Protein AF-A0A924DFP4-F1 (afdb_monomer_lite)

Radius of gyration: 32.83 Å; chains: 1; bounding box: 81×66×100 Å

pLDDT: mean 89.26, std 13.1, range [22.44, 98.69]

Sequence (754 aa):
MNILIGHTNQISQLLAQEALPGREGLHDDILAFGNGYTQVAHTPGMTWAQLLSNLPGGWTPDVYLHWSPEYNAVPAGLEKAECLTVGVFGDWNLGGTALRCVGDVFDVLVADKPGSEVLKRAGFSRVISSLLWGYNPELHRQIPGFDAPSKKDIDLLMIGNFNHEIQQDRAKWLSRVAKLSPQYRVVLTTGIHGEEYTRMTNRAKIVFNRSIRGELNMRAYEATACGALHFMERGNAEFSEVFRDGVSGVLYGDDNFEALIAHYLAPANVSEREQIAHNGTEAVLSHTFAHHLGTLLNDLDTEVQSQKSGGEHRSKERNAPSDTRLLTQWLLSPDKAVLPQLDAALETALQNAETAHARGELISLHAVGLCLQAAHCPPSEEKERLTKEAFSRFAEAFETNPTSLVARYNYGYTLLMQGFTETGVSVLRETLARIDNDSEAHFTGLTLPRVQDGSYVQGEKIHLAHAPGSEGWTEEMQHWLRSRVLLTLSETAYAQNDFLTSWNMILESSLQNPVQIPILYSKARAAHAMGRVEDALRGYRQTTQESPFHWKAWEEWMRFLIDLNRAEEAVPLLEDLEVQIRACTYYAPHRPAILQLLREARQHAQNKHTLPDVKRFLAFPNWNENGDWREIARAFTRKYKPTDNVLLMLRAAPHTTPLAGVLITNLQYDLLHECHFPAESVPAITILSEELSPEEEWKLFHFATEVIESSELNPLRRAQAEAANLAVTVLGSGLQKPAENLTIEPLYSRKSAA

Foldseek 3Di:
DEEEEEDAADDPCQVVVHAFPPCNVPPYDYAYDDPPGDRFDDFALAAPVVSVVRDPPPDAHQEYEYEQLLAGADHAPLLQHLHQYEYEHEPLLLSLLSCLLCVLSHLAYEYAPLVQVLVVLQPDPHYDHFQQAADDLVFQAADPPLLDPVQQQAAEDEEEDPPCLQVLVVLLVLLVQLLCVVPGRFAYYYDQDTNRVNVNLSSYQEYEDEDSRLHPHHCLRSSLNNLHAYEYAPSRPCCVVQHDDLQQHHHDDPVCVVVVSCQCSDPVNVVSSSRNSPSVSVSRPCGHSSNRVVVVVVVCVVVSVCCVVCPPVSSPRRDNRQLLSSLLSSLSHPPCSSVVSSVVSLVVSCVVDPALLSNLQSLLSVLLSLVVVLVPDDPDPSSVVSLVSSLVSLVVSCVSCVQELQSLLQNLLSCVVVVVLVVSLVSLVVSLVCLVPPPSHALDHDHPPPDSGNLSSQLSVLSSNHNHPDPSSSVSSSLSSNLVSLLSSLVSCVVVLVLVSSLVSLVVNCVVPVLGLSSLQSNLLSCLLLLLLVRNLVSLVSNCSSRVPPLVSLLVNLVSCVLLLNLVVSQVVLVSVLSSCVSYVVNVVSNVSSVVSNVSSVVSPVVRDDDPPAAEEEEEFDQVDPPQVLLVQLLVLVVDKQPHRYEYEYEDEQPRHPDQVVVVVVNLCCVCPVVVADPVIRHHYDYDHDHDDSSCPLSSLLPHQAYEPSDDDDPSVVSSVVSSVHHYHYRPPDPDDDDPDDDDDDDDDDDDDD

Secondary structure (DSSP, 8-state):
-EEEEES----HHHHHTPPPTT-TTS--EEEEEETTEESS---TT-BHHHHHHTSPTT---SEEEEE-TTTSPPPBTGGG-SSEEEEEES-TTT-HHHHHHHGGGSSEEEE-HHHHHHHHHTT-S-EEE-----B-TTTS-PPTT--SGGG--EEEEEES---TTT-HHHHHHHHHHHTTTTTS-EEEE-S--HHHHHHHHHTEEEEE---SSSS--HHHHHHHHTTPEEEEETT-SSHHHH--BTTTBEEE-TTTHHHHHHHHHSGGGHHHHHHHHHHHHHHHTT-BHHHHHHHHHHHHHHHHHHHHTTSTTGGGSPPPPPHHHHHHHHHH-S-GGGHHHHHHHHHHHHHH--SHHHHHHHHHHHHHHHHHHHHHS-SSHHHHHHHHHHHHHHHHHHHH-TTBHHHHHHHHHHHHHTT-HHHHHHHHHHHHHHHTT-TT-B--SPPSP-S-SHHHHHHHHHHHHS-TTSHHHHHHHHHHHHHHHHHHHHHHHHHTT-HHHHHHHHHHHHTT-TT-HHHHHHHHHHHHHTT-HHHHHHHHHHHHHH-TT-HHHHHHHHHHHHHTT-HHHHHHHHHHHHHHHHHBGGGGGGHHHHHHHHHHHHHHHHT-----S-EEEEE---TTSTTHHHHHHHHHHHH--TTSSEEEEEE--TTTS--HHHHHHHHHHIIIIIS---GGG---EEEE-----GGGTHHHHHH-SEEEESS---HHHHHHHHHTTPEEEEBTB-------------S-------

Structure (mmCIF, N/CA/C/O backbone):
data_AF-A0A924DFP4-F1
#
_entry.id   AF-A0A924DFP4-F1
#
loop_
_atom_site.group_PDB
_atom_site.id
_atom_site.type_symbol
_atom_site.label_atom_id
_atom_site.label_alt_id
_atom_site.label_comp_id
_atom_site.label_asym_id
_atom_site.label_entity_id
_atom_site.label_seq_id
_atom_site.pdbx_PDB_ins_code
_atom_site.Cartn_x
_atom_site.Cartn_y
_atom_site.Cartn_z
_atom_site.occupancy
_atom_site.B_iso_or_equiv
_atom_site.auth_seq_id
_atom_site.auth_comp_id
_atom_site.auth_asym_id
_atom_site.auth_atom_id
_atom_site.pdbx_PDB_model_num
ATOM 1 N N . MET A 1 1 ? 25.555 -3.616 -31.594 1.00 91.12 1 MET A N 1
ATOM 2 C CA . MET A 1 1 ? 24.556 -2.521 -31.623 1.00 91.12 1 MET A CA 1
ATOM 3 C C . MET A 1 1 ? 25.007 -1.422 -30.688 1.00 91.12 1 MET A C 1
ATOM 5 O O . MET A 1 1 ? 25.666 -1.731 -29.706 1.00 91.12 1 MET A O 1
ATOM 9 N N . ASN A 1 2 ? 24.629 -0.176 -30.953 1.00 95.75 2 ASN A N 1
ATOM 10 C CA . ASN A 1 2 ? 24.801 0.911 -29.990 1.00 95.75 2 ASN A CA 1
ATOM 11 C C . ASN A 1 2 ? 23.589 0.938 -29.051 1.00 95.75 2 ASN A C 1
ATOM 13 O O . ASN A 1 2 ? 22.463 1.133 -29.509 1.00 95.75 2 ASN A O 1
ATOM 17 N N . ILE A 1 3 ? 23.783 0.722 -27.754 1.00 97.44 3 ILE A N 1
ATOM 18 C CA . ILE A 1 3 ? 22.686 0.567 -26.791 1.00 97.44 3 ILE A CA 1
ATOM 19 C C . ILE A 1 3 ? 22.836 1.619 -25.696 1.00 97.44 3 ILE A C 1
ATOM 21 O O . ILE A 1 3 ? 23.861 1.685 -25.024 1.00 97.44 3 ILE A O 1
ATOM 25 N N . LEU A 1 4 ? 21.802 2.436 -25.501 1.00 98.06 4 LEU A N 1
ATOM 26 C CA . LEU A 1 4 ? 21.723 3.393 -24.402 1.00 98.06 4 LEU A CA 1
ATOM 27 C C . LEU A 1 4 ? 20.763 2.864 -23.333 1.00 98.06 4 LEU A C 1
ATOM 29 O O . LEU A 1 4 ? 19.619 2.537 -23.643 1.00 98.06 4 LEU A O 1
ATOM 33 N N . ILE A 1 5 ? 21.198 2.800 -22.075 1.00 97.69 5 ILE A N 1
ATOM 34 C CA . ILE A 1 5 ? 20.399 2.257 -20.967 1.00 97.69 5 ILE A CA 1
ATOM 35 C C . ILE A 1 5 ? 20.294 3.281 -19.835 1.00 97.69 5 ILE A C 1
ATOM 37 O O . ILE A 1 5 ? 21.296 3.726 -19.282 1.00 97.69 5 ILE A O 1
ATOM 41 N N . GLY A 1 6 ? 19.071 3.638 -19.455 1.00 96.50 6 GLY A N 1
ATOM 42 C CA . GLY A 1 6 ? 18.796 4.495 -18.305 1.00 96.50 6 GLY A CA 1
ATOM 43 C C . GLY A 1 6 ? 18.280 3.704 -17.106 1.00 96.50 6 GLY A C 1
ATOM 44 O O . GLY A 1 6 ? 17.376 2.885 -17.251 1.00 96.50 6 GLY A O 1
ATOM 45 N N . HIS A 1 7 ? 18.802 4.008 -15.916 1.00 93.44 7 HIS A N 1
ATOM 46 C CA . HIS A 1 7 ? 18.226 3.643 -14.613 1.00 93.44 7 HIS A CA 1
ATOM 47 C C . HIS A 1 7 ? 18.084 2.141 -14.314 1.00 93.44 7 HIS A C 1
ATOM 49 O O . HIS A 1 7 ? 17.320 1.757 -13.430 1.00 93.44 7 HIS A O 1
ATOM 55 N N . THR A 1 8 ? 18.814 1.271 -15.011 1.00 92.31 8 THR A N 1
ATOM 56 C CA . THR A 1 8 ? 18.857 -0.158 -14.658 1.00 92.31 8 THR A CA 1
ATOM 57 C C . THR A 1 8 ? 19.539 -0.382 -13.296 1.00 92.31 8 THR A C 1
ATOM 59 O O . THR A 1 8 ? 20.181 0.518 -12.741 1.00 92.31 8 THR A O 1
ATOM 62 N N . ASN A 1 9 ? 19.400 -1.587 -12.738 1.00 86.00 9 ASN A N 1
ATOM 63 C CA . ASN A 1 9 ? 20.193 -2.033 -11.592 1.00 86.00 9 ASN A CA 1
ATOM 64 C C . ASN A 1 9 ? 21.694 -1.992 -11.916 1.00 86.00 9 ASN A C 1
ATOM 66 O O . ASN A 1 9 ? 22.090 -2.108 -13.073 1.00 86.00 9 ASN A O 1
ATOM 70 N N . GLN A 1 10 ? 22.545 -1.885 -10.891 1.00 84.25 10 GLN A N 1
ATOM 71 C CA . GLN A 1 10 ? 23.995 -1.944 -11.089 1.00 84.25 10 GLN A CA 1
ATOM 72 C C . GLN A 1 10 ? 24.435 -3.344 -11.537 1.00 84.25 10 GLN A C 1
ATOM 74 O O . GLN A 1 10 ? 24.537 -4.281 -10.746 1.00 84.25 10 GLN A O 1
ATOM 79 N N . ILE A 1 11 ? 24.693 -3.455 -12.835 1.00 92.38 11 ILE A N 1
ATOM 80 C CA . ILE A 1 11 ? 25.274 -4.596 -13.534 1.00 92.38 11 ILE A CA 1
ATOM 81 C C . ILE A 1 11 ? 26.783 -4.367 -13.666 1.00 92.38 11 ILE A C 1
ATOM 83 O O . ILE A 1 11 ? 27.206 -3.415 -14.330 1.00 92.38 11 ILE A O 1
ATOM 87 N N . SER A 1 12 ? 27.585 -5.248 -13.061 1.00 89.06 12 SER A N 1
ATOM 88 C CA . SER A 1 12 ? 29.051 -5.132 -13.017 1.00 89.06 12 SER A CA 1
ATOM 89 C C . SER A 1 12 ? 29.684 -5.116 -14.414 1.00 89.06 12 SER A C 1
ATOM 91 O O . SER A 1 12 ? 30.578 -4.314 -14.664 1.00 89.06 12 SER A O 1
ATOM 93 N N . GLN A 1 13 ? 29.156 -5.895 -15.361 1.00 92.62 13 GLN A N 1
ATOM 94 C CA . GLN A 1 13 ? 29.618 -5.928 -16.754 1.00 92.62 13 GLN A CA 1
ATOM 95 C C . GLN A 1 13 ? 29.469 -4.565 -17.436 1.00 92.62 13 GLN A C 1
ATOM 97 O O . GLN A 1 13 ? 30.378 -4.123 -18.129 1.00 92.62 13 GLN A O 1
ATOM 102 N N . LEU A 1 14 ? 28.365 -3.849 -17.188 1.00 93.12 14 LEU A N 1
ATOM 103 C CA . LEU A 1 14 ? 28.183 -2.506 -17.743 1.00 93.12 14 LEU A CA 1
ATOM 104 C C . LEU A 1 14 ? 29.177 -1.513 -17.132 1.00 93.12 14 LEU A C 1
ATOM 106 O O . LEU A 1 14 ? 29.713 -0.679 -17.852 1.00 93.12 14 LEU A O 1
ATOM 110 N N . LEU A 1 15 ? 29.457 -1.611 -15.827 1.00 89.75 15 LEU A N 1
ATOM 111 C CA . LEU A 1 15 ? 30.447 -0.759 -15.152 1.00 89.75 15 LEU A CA 1
ATOM 112 C C . LEU A 1 15 ? 31.870 -1.007 -15.672 1.00 89.75 15 LEU A C 1
ATOM 114 O O . LEU A 1 15 ? 32.622 -0.053 -15.865 1.00 89.75 15 LEU A O 1
ATOM 118 N N . ALA A 1 16 ? 32.215 -2.272 -15.913 1.00 89.88 16 ALA A N 1
ATOM 119 C CA . ALA A 1 16 ? 33.516 -2.700 -16.417 1.00 89.88 16 ALA A CA 1
ATOM 120 C C . ALA A 1 16 ? 33.660 -2.588 -17.949 1.00 89.88 16 ALA A C 1
ATOM 122 O O . ALA A 1 16 ? 34.753 -2.812 -18.462 1.00 89.88 16 ALA A O 1
ATOM 123 N N . GLN A 1 17 ? 32.588 -2.222 -18.667 1.00 90.12 17 GLN A N 1
ATOM 124 C CA . GLN A 1 17 ? 32.512 -2.245 -20.137 1.00 90.12 17 GLN A CA 1
ATOM 125 C C . GLN A 1 17 ? 32.866 -3.620 -20.733 1.00 90.12 17 GLN A C 1
ATOM 127 O O . GLN A 1 17 ? 33.560 -3.733 -21.743 1.00 90.12 17 GLN A O 1
ATOM 132 N N . GLU A 1 18 ? 32.386 -4.680 -20.088 1.00 91.94 18 GLU A N 1
ATOM 133 C CA . GLU A 1 18 ? 32.531 -6.062 -20.534 1.00 91.94 18 GLU A CA 1
ATOM 134 C C . GLU A 1 18 ? 31.300 -6.519 -21.323 1.00 91.94 18 GLU A C 1
ATOM 136 O O . GLU A 1 18 ? 30.192 -6.001 -21.152 1.00 91.94 18 GLU A O 1
ATOM 141 N N . ALA A 1 19 ? 31.483 -7.528 -22.178 1.00 92.88 19 ALA A N 1
ATOM 142 C CA . ALA A 1 19 ? 30.374 -8.121 -22.911 1.00 92.88 19 ALA A CA 1
ATOM 143 C C . ALA A 1 19 ? 29.358 -8.771 -21.956 1.00 92.88 19 ALA A C 1
ATOM 145 O O . ALA A 1 19 ? 29.720 -9.396 -20.955 1.00 92.88 19 ALA A O 1
ATOM 146 N N . LEU A 1 20 ? 28.072 -8.647 -22.289 1.00 95.25 20 LEU A N 1
ATOM 147 C CA . LEU A 1 20 ? 27.010 -9.313 -21.541 1.00 95.25 20 LEU A CA 1
ATOM 148 C C . LEU A 1 20 ? 27.028 -10.829 -21.811 1.00 95.25 20 LEU A C 1
ATOM 150 O O . LEU A 1 20 ? 27.281 -11.236 -22.950 1.00 95.25 20 LEU A O 1
ATOM 154 N N . PRO A 1 21 ? 26.712 -11.669 -20.806 1.00 93.50 21 PRO A N 1
ATOM 155 C CA . PRO A 1 21 ? 26.627 -13.113 -20.992 1.00 93.50 21 PRO A CA 1
ATOM 156 C C . PRO A 1 21 ? 25.666 -13.507 -22.119 1.00 93.50 21 PRO A C 1
ATOM 158 O O . PRO A 1 21 ? 24.516 -13.066 -22.135 1.00 93.50 21 PRO A O 1
ATOM 161 N N . GLY A 1 22 ? 26.123 -14.360 -23.037 1.00 92.06 22 GLY A N 1
ATOM 162 C CA . GLY A 1 22 ? 25.362 -14.779 -24.220 1.00 92.06 22 GLY A CA 1
ATOM 163 C C . GLY A 1 22 ? 25.446 -13.811 -25.406 1.00 92.06 22 GLY A C 1
ATOM 164 O O . GLY A 1 22 ? 24.817 -14.060 -26.435 1.00 92.06 22 GLY A O 1
ATOM 165 N N . ARG A 1 23 ? 26.216 -12.722 -25.278 1.00 93.94 23 ARG A N 1
ATOM 166 C CA . ARG A 1 23 ? 26.451 -11.709 -26.319 1.00 93.94 23 ARG A CA 1
ATOM 167 C C . ARG A 1 23 ? 27.942 -11.442 -26.563 1.00 93.94 23 ARG A C 1
ATOM 169 O O . ARG A 1 23 ? 28.299 -10.461 -27.200 1.00 93.94 23 ARG A O 1
ATOM 176 N N . GLU A 1 24 ? 28.833 -12.334 -26.128 1.00 92.88 24 GLU A N 1
ATOM 177 C CA . GLU A 1 24 ? 30.295 -12.181 -26.220 1.00 92.88 24 GLU A CA 1
ATOM 178 C C . GLU A 1 24 ? 30.815 -12.119 -27.666 1.00 92.88 24 GLU A C 1
ATOM 180 O O . GLU A 1 24 ? 31.853 -11.517 -27.936 1.00 92.88 24 GLU A O 1
ATOM 185 N N . GLY A 1 25 ? 30.101 -12.747 -28.606 1.00 88.56 25 GLY A N 1
ATOM 186 C CA . GLY A 1 25 ? 30.406 -12.696 -30.039 1.00 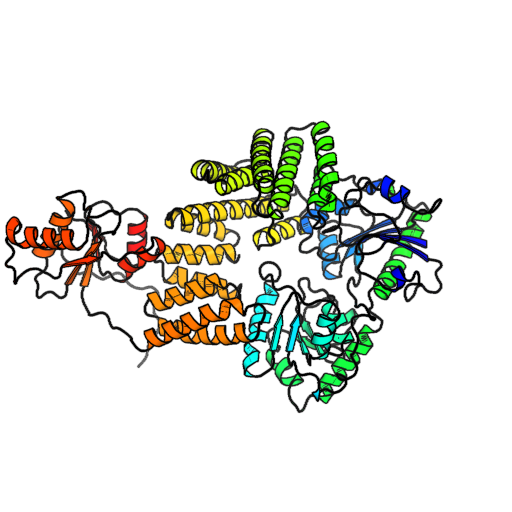88.56 25 GLY A CA 1
ATOM 187 C C . GLY A 1 25 ? 29.807 -11.490 -30.768 1.00 88.56 25 GLY A C 1
ATOM 188 O O . GLY A 1 25 ? 30.000 -11.359 -31.977 1.00 88.56 25 GLY A O 1
ATOM 189 N N . LEU A 1 26 ? 29.056 -10.639 -30.065 1.00 87.75 26 LEU A N 1
ATOM 190 C CA . LEU A 1 26 ? 28.389 -9.471 -30.626 1.00 87.75 26 LEU A CA 1
ATOM 191 C C . LEU A 1 26 ? 29.191 -8.214 -30.280 1.00 87.75 26 LEU A C 1
ATOM 193 O O . LEU A 1 26 ? 29.660 -8.030 -29.161 1.00 87.75 26 LEU A O 1
ATOM 197 N N . HIS A 1 27 ? 29.364 -7.330 -31.261 1.00 86.25 27 HIS A N 1
ATOM 198 C CA . HIS A 1 27 ? 30.020 -6.036 -31.068 1.00 86.25 27 HIS A CA 1
ATOM 199 C C . HIS A 1 27 ? 28.999 -5.010 -30.563 1.00 86.25 27 HIS A C 1
ATOM 201 O O . HIS A 1 27 ? 28.579 -4.108 -31.297 1.00 86.25 27 HIS A O 1
ATOM 207 N N . ASP A 1 28 ? 28.522 -5.214 -29.338 1.00 93.44 28 ASP A N 1
ATOM 208 C CA . ASP A 1 28 ? 27.659 -4.254 -28.659 1.00 93.44 28 ASP A CA 1
ATOM 209 C C . ASP A 1 28 ? 28.486 -3.175 -27.967 1.00 93.44 28 ASP A C 1
ATOM 211 O O . ASP A 1 28 ? 29.456 -3.467 -27.273 1.00 93.44 28 ASP A O 1
ATOM 215 N N . ASP A 1 29 ? 28.084 -1.926 -28.175 1.00 95.00 29 ASP A N 1
ATOM 216 C CA . ASP A 1 29 ? 28.637 -0.752 -27.514 1.00 95.00 29 ASP A CA 1
ATOM 217 C C . ASP A 1 29 ? 27.546 -0.169 -26.615 1.00 95.00 29 ASP A C 1
ATOM 219 O O . ASP A 1 29 ? 26.526 0.330 -27.103 1.00 95.00 29 ASP A O 1
ATOM 223 N N . ILE A 1 30 ? 27.711 -0.328 -25.300 1.00 96.56 30 ILE A N 1
ATOM 224 C CA . ILE A 1 30 ? 26.666 -0.050 -24.312 1.00 96.56 30 ILE A CA 1
ATOM 225 C C . ILE A 1 30 ? 27.076 1.134 -23.445 1.00 96.56 30 ILE A C 1
ATOM 227 O O . ILE A 1 30 ? 28.093 1.090 -22.754 1.00 96.56 30 ILE A O 1
ATOM 231 N N . LEU A 1 31 ? 26.230 2.161 -23.431 1.00 97.00 31 LEU A N 1
ATOM 232 C CA . LEU A 1 31 ? 26.339 3.301 -22.531 1.00 97.00 31 LEU A CA 1
ATOM 233 C C . LEU A 1 31 ? 25.174 3.299 -21.544 1.00 97.00 31 LEU A C 1
ATOM 235 O O . LEU A 1 31 ? 24.016 3.144 -21.931 1.00 97.00 31 LEU A O 1
ATOM 239 N N . ALA A 1 32 ? 25.474 3.508 -20.265 1.00 96.75 32 ALA A N 1
ATOM 240 C CA . ALA A 1 32 ? 24.499 3.529 -19.186 1.00 96.75 32 ALA A CA 1
ATOM 241 C C . ALA A 1 32 ? 24.545 4.827 -18.362 1.00 96.75 32 ALA A C 1
ATOM 243 O O . ALA A 1 32 ? 25.596 5.451 -18.188 1.00 96.75 32 ALA A O 1
ATOM 244 N N . PHE A 1 33 ? 23.400 5.223 -17.808 1.00 95.44 33 PHE A N 1
ATOM 245 C CA . PHE A 1 33 ? 23.277 6.355 -16.883 1.00 95.44 33 PHE A CA 1
ATOM 246 C C . PHE A 1 33 ? 22.208 6.117 -15.811 1.00 95.44 33 PHE A C 1
ATOM 248 O O . PHE A 1 33 ? 21.374 5.219 -15.925 1.00 95.44 33 PHE A O 1
ATOM 255 N N . GLY A 1 34 ? 22.213 6.954 -14.768 1.00 91.94 34 GLY A N 1
ATOM 256 C CA . GLY A 1 34 ? 21.324 6.802 -13.609 1.00 91.94 34 GLY A CA 1
ATOM 257 C C . GLY A 1 34 ? 21.806 5.705 -12.651 1.00 91.94 34 GLY A C 1
ATOM 258 O O . GLY A 1 34 ? 22.736 4.973 -12.963 1.00 91.94 34 GLY A O 1
ATOM 259 N N . ASN A 1 35 ? 21.231 5.613 -11.448 1.00 86.19 35 ASN A N 1
ATOM 260 C CA . ASN A 1 35 ? 21.536 4.567 -10.450 1.00 86.19 35 ASN A CA 1
ATOM 261 C C . ASN A 1 35 ? 23.039 4.302 -10.181 1.00 86.19 35 ASN A C 1
ATOM 263 O O . ASN A 1 35 ? 23.457 3.180 -9.897 1.00 86.19 35 ASN A O 1
ATOM 267 N N . GLY A 1 36 ? 23.866 5.351 -10.244 1.00 85.56 36 GLY A N 1
ATOM 268 C CA . GLY A 1 36 ? 25.313 5.287 -10.002 1.00 85.56 36 GLY A CA 1
ATOM 269 C C . GLY A 1 36 ? 26.186 5.103 -11.249 1.00 85.56 36 GLY A C 1
ATOM 270 O O . GLY A 1 36 ? 27.406 5.167 -11.129 1.00 85.56 36 GLY A O 1
ATOM 271 N N . TYR A 1 37 ? 25.601 4.944 -12.439 1.00 92.56 37 TYR A N 1
ATOM 272 C CA . TYR A 1 37 ? 26.342 4.997 -13.700 1.00 92.56 37 TYR A CA 1
ATOM 273 C C . TYR A 1 37 ? 26.760 6.430 -14.050 1.00 92.56 37 TYR A C 1
ATOM 275 O O . TYR A 1 37 ? 25.972 7.369 -13.929 1.00 92.56 37 TYR A O 1
ATOM 283 N N . THR A 1 38 ? 27.997 6.586 -14.527 1.00 91.38 38 THR A N 1
ATOM 284 C CA . THR A 1 38 ? 28.616 7.886 -14.853 1.00 91.38 38 THR A CA 1
ATOM 285 C C . THR A 1 38 ? 29.074 7.999 -16.310 1.00 91.38 38 THR A C 1
ATOM 287 O O . THR A 1 38 ? 29.723 8.979 -16.669 1.00 91.38 38 THR A O 1
ATOM 290 N N . GLN A 1 39 ? 28.751 7.014 -17.155 1.00 94.56 39 GLN A N 1
ATOM 291 C CA . GLN A 1 39 ? 29.211 6.964 -18.550 1.00 94.56 39 GLN A CA 1
ATOM 292 C C . GLN A 1 39 ? 28.566 8.059 -19.407 1.00 94.56 39 GLN A C 1
ATOM 294 O O . GLN A 1 39 ? 29.210 8.585 -20.311 1.00 94.56 39 GLN A O 1
ATOM 299 N N . VAL A 1 40 ? 27.319 8.431 -19.097 1.00 95.62 40 VAL A N 1
ATOM 300 C CA . VAL A 1 40 ? 26.607 9.559 -19.713 1.00 95.62 40 VAL A CA 1
ATOM 301 C C . VAL A 1 40 ? 26.092 10.478 -18.609 1.00 95.62 40 VAL A C 1
ATOM 303 O O . VAL A 1 40 ? 25.472 10.027 -17.645 1.00 95.62 40 VAL A O 1
ATOM 306 N N . ALA A 1 41 ? 26.356 11.780 -18.736 1.00 94.00 41 ALA A N 1
ATOM 307 C CA . ALA A 1 41 ? 25.872 12.768 -17.781 1.00 94.00 41 ALA A CA 1
ATOM 308 C C . ALA A 1 41 ? 24.338 12.828 -17.807 1.00 94.00 41 ALA A C 1
ATOM 310 O O . ALA A 1 41 ? 23.737 12.971 -18.876 1.00 94.00 41 ALA A O 1
ATOM 311 N N . HIS A 1 42 ? 23.713 12.744 -16.627 1.00 93.00 42 HIS A N 1
ATOM 312 C CA . HIS A 1 42 ? 22.262 12.741 -16.514 1.00 93.00 42 HIS A CA 1
ATOM 313 C C . HIS A 1 42 ? 21.711 13.605 -15.375 1.00 93.00 42 HIS A C 1
ATOM 315 O O . HIS A 1 42 ? 22.271 13.674 -14.285 1.00 93.00 42 HIS A O 1
ATOM 321 N N . THR A 1 43 ? 20.571 14.241 -15.637 1.00 92.38 43 THR A N 1
ATOM 322 C CA . THR A 1 43 ? 19.738 14.966 -14.679 1.00 92.38 43 THR A CA 1
ATOM 323 C C . THR A 1 43 ? 18.274 14.648 -14.998 1.00 92.38 43 THR A C 1
ATOM 325 O O . THR A 1 43 ? 17.877 14.808 -16.156 1.00 92.38 43 THR A O 1
ATOM 328 N N . PRO A 1 44 ? 17.473 14.184 -14.021 1.00 93.31 44 PRO A N 1
ATOM 329 C CA . PRO A 1 44 ? 16.054 13.914 -14.235 1.00 93.31 44 PRO A CA 1
ATOM 330 C C . PRO A 1 44 ? 15.316 15.118 -14.831 1.00 93.31 44 PRO A C 1
ATOM 332 O O . PRO A 1 44 ? 15.610 16.263 -14.495 1.00 93.31 44 PRO A O 1
ATOM 335 N N . GLY A 1 45 ? 14.351 14.859 -15.715 1.00 91.88 45 GLY A N 1
ATOM 336 C CA . GLY A 1 45 ? 13.574 15.915 -16.374 1.00 91.88 45 GLY A CA 1
ATOM 337 C C . GLY A 1 45 ? 14.294 16.615 -17.533 1.00 91.88 45 GLY A C 1
ATOM 338 O O . GLY A 1 45 ? 13.826 17.638 -18.025 1.00 91.88 45 GLY A O 1
ATOM 339 N N . MET A 1 46 ? 15.436 16.099 -17.998 1.00 93.69 46 MET A N 1
ATOM 340 C CA . MET A 1 46 ? 16.041 16.602 -19.233 1.00 93.69 46 MET A CA 1
ATOM 341 C C . MET A 1 46 ? 15.220 16.224 -20.477 1.00 93.69 46 MET A C 1
ATOM 343 O O . MET A 1 46 ? 14.425 15.284 -20.479 1.00 93.69 46 MET A O 1
ATOM 347 N N . THR A 1 47 ? 15.477 16.913 -21.584 1.00 95.50 47 THR A N 1
ATOM 348 C CA . THR A 1 47 ? 14.941 16.548 -22.902 1.00 95.50 47 THR A CA 1
ATOM 349 C C . THR A 1 47 ? 15.750 15.423 -23.552 1.00 95.50 47 THR A C 1
ATOM 351 O O . THR A 1 47 ? 16.948 15.272 -23.307 1.00 95.50 47 THR A O 1
ATOM 354 N N . TRP A 1 48 ? 15.126 14.678 -24.464 1.00 96.00 48 TRP A N 1
ATOM 355 C CA . TRP A 1 48 ? 15.800 13.684 -25.302 1.00 96.00 48 TRP A CA 1
ATOM 356 C C . TRP A 1 48 ? 16.974 14.289 -26.091 1.00 96.00 48 TRP A C 1
ATOM 358 O O . TRP A 1 48 ? 18.046 13.698 -26.170 1.00 96.00 48 TRP A O 1
ATOM 368 N N . ALA A 1 49 ? 16.818 15.514 -26.605 1.00 95.75 49 ALA A N 1
ATOM 369 C CA . ALA A 1 49 ? 17.883 16.217 -27.322 1.00 95.75 49 ALA A CA 1
ATOM 370 C C . ALA A 1 49 ? 19.092 16.537 -26.424 1.00 95.75 49 ALA A C 1
ATOM 372 O O . ALA A 1 49 ? 20.236 16.379 -26.850 1.00 95.75 49 ALA A O 1
ATOM 373 N N . GLN A 1 50 ? 18.850 16.954 -25.176 1.00 95.94 50 GLN A N 1
ATOM 374 C CA . GLN A 1 50 ? 19.919 17.164 -24.196 1.00 95.94 50 GLN A CA 1
ATOM 375 C C . GLN A 1 50 ? 20.627 15.850 -23.856 1.00 95.94 50 GLN A C 1
ATOM 377 O O . GLN A 1 50 ? 21.857 15.826 -23.828 1.00 95.94 50 GLN A O 1
ATOM 382 N N . LEU A 1 51 ? 19.880 14.754 -23.678 1.00 96.19 51 LEU A N 1
ATOM 383 C CA . LEU A 1 51 ? 20.472 13.438 -23.438 1.00 96.19 51 LEU A CA 1
ATOM 384 C C . LEU A 1 51 ? 21.395 13.024 -24.589 1.00 96.19 51 LEU A C 1
ATOM 386 O O . LEU A 1 51 ? 22.537 12.644 -24.344 1.00 96.19 51 LEU A O 1
ATOM 390 N N . LEU A 1 52 ? 20.939 13.172 -25.839 1.00 96.12 52 LEU A N 1
ATOM 391 C CA . LEU A 1 52 ? 21.754 12.882 -27.021 1.00 96.12 52 LEU A CA 1
ATOM 392 C C . LEU A 1 52 ? 23.016 13.753 -27.096 1.00 96.12 52 LEU A C 1
ATOM 394 O O . LEU A 1 52 ? 24.070 13.266 -27.492 1.00 96.12 52 LEU A O 1
ATOM 398 N N . SER A 1 53 ? 22.938 15.023 -26.686 1.00 96.12 53 SER A N 1
ATOM 399 C CA . SER A 1 53 ? 24.097 15.929 -26.686 1.00 96.12 53 SER A CA 1
ATOM 400 C C . SER A 1 53 ? 25.187 15.549 -25.677 1.00 96.12 53 SER A C 1
ATOM 402 O O . SER A 1 53 ? 26.329 15.982 -25.828 1.00 96.12 53 SER A O 1
ATOM 404 N N . ASN A 1 54 ? 24.851 14.723 -24.681 1.00 96.44 54 ASN A N 1
ATOM 405 C CA . ASN A 1 54 ? 25.793 14.211 -23.687 1.00 96.44 54 ASN A CA 1
ATOM 406 C C . ASN A 1 54 ? 26.492 12.915 -24.135 1.00 96.44 54 ASN A C 1
ATOM 408 O O . ASN A 1 54 ? 27.348 12.407 -23.408 1.00 96.44 54 ASN A O 1
ATOM 412 N N . LEU A 1 55 ? 26.128 12.361 -25.295 1.00 96.88 55 LEU A N 1
ATOM 413 C CA . LEU A 1 55 ? 26.736 11.148 -25.838 1.00 96.88 55 LEU A CA 1
ATOM 414 C C . LEU A 1 55 ? 28.076 11.463 -26.527 1.00 96.88 55 LEU A C 1
ATOM 416 O O . LEU A 1 55 ? 28.302 12.599 -26.960 1.00 96.88 55 LEU A O 1
ATOM 420 N N . PRO A 1 56 ? 28.983 10.476 -26.659 1.00 95.88 56 PRO A N 1
ATOM 421 C CA . PRO A 1 56 ? 30.232 10.662 -27.391 1.00 95.88 56 PRO A CA 1
ATOM 422 C C . PRO A 1 56 ? 29.997 11.164 -28.825 1.00 95.88 56 PRO A C 1
ATOM 424 O O . PRO A 1 56 ? 29.021 10.804 -29.481 1.00 95.88 56 PRO A O 1
ATOM 427 N N . GLY A 1 57 ? 30.905 11.997 -29.341 1.00 92.88 57 GLY A N 1
ATOM 428 C CA . GLY A 1 57 ? 30.750 12.608 -30.665 1.00 92.88 57 GLY A CA 1
ATOM 429 C C . GLY A 1 57 ? 30.573 11.573 -31.783 1.00 92.88 57 GLY A C 1
ATOM 430 O O . GLY A 1 57 ? 31.421 10.704 -31.965 1.00 92.88 57 GLY A O 1
ATOM 431 N N . GLY A 1 58 ? 29.480 11.686 -32.545 1.00 88.62 58 GLY A N 1
ATOM 432 C CA . GLY A 1 58 ? 29.129 10.751 -33.624 1.00 88.62 58 GLY A CA 1
ATOM 433 C C . GLY A 1 58 ? 28.457 9.454 -33.157 1.00 88.62 58 GLY A C 1
ATOM 434 O O . GLY A 1 58 ? 28.074 8.642 -33.998 1.00 88.62 58 GLY A O 1
ATOM 435 N N . TRP A 1 59 ? 28.282 9.262 -31.848 1.00 96.31 59 TRP A N 1
ATOM 436 C CA . TRP A 1 59 ? 27.579 8.116 -31.285 1.00 96.31 59 TRP A CA 1
ATOM 437 C C . TRP A 1 59 ? 26.066 8.344 -31.327 1.00 96.31 59 TRP A C 1
ATOM 439 O O . TRP A 1 59 ? 25.565 9.373 -30.877 1.00 96.31 59 TRP A O 1
ATOM 449 N N . THR A 1 60 ? 25.327 7.376 -31.864 1.00 93.88 60 THR A N 1
ATOM 450 C CA . THR A 1 60 ? 23.857 7.381 -31.886 1.00 93.88 60 THR A CA 1
ATOM 451 C C . THR A 1 60 ? 23.345 6.006 -31.464 1.00 93.88 60 THR A C 1
ATOM 453 O O . THR A 1 60 ? 23.931 5.003 -31.888 1.00 93.88 60 THR A O 1
ATOM 456 N N . PRO A 1 61 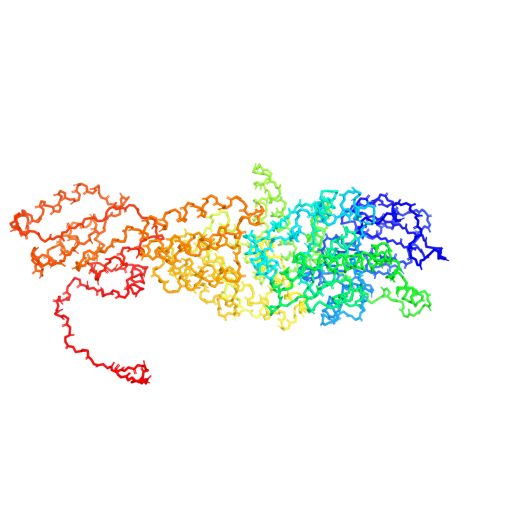? 22.305 5.931 -30.614 1.00 95.94 61 PRO A N 1
ATOM 457 C CA . PRO A 1 61 ? 21.772 4.651 -30.172 1.00 95.94 61 PRO A CA 1
ATOM 458 C C . PRO A 1 61 ? 21.004 3.962 -31.305 1.00 95.94 61 PRO A C 1
ATOM 460 O O . PRO A 1 61 ? 20.237 4.596 -32.022 1.00 95.94 61 PRO A O 1
ATOM 463 N N . ASP A 1 62 ? 21.163 2.646 -31.417 1.00 94.62 62 ASP A N 1
ATOM 464 C CA . ASP A 1 62 ? 20.234 1.767 -32.132 1.00 94.62 62 ASP A CA 1
ATOM 465 C C . ASP A 1 62 ? 19.013 1.445 -31.255 1.00 94.62 62 ASP A C 1
ATOM 467 O O . ASP A 1 62 ? 17.896 1.316 -31.760 1.00 94.62 62 ASP A O 1
ATOM 471 N N . VAL A 1 63 ? 19.231 1.348 -29.936 1.00 96.31 63 VAL A N 1
ATOM 472 C CA . VAL A 1 63 ? 18.211 1.055 -28.919 1.00 96.31 63 VAL A CA 1
ATOM 473 C C . VAL A 1 63 ? 18.394 1.966 -27.710 1.00 96.31 63 VAL A C 1
ATOM 475 O O . VAL A 1 63 ? 19.518 2.172 -27.249 1.00 96.31 63 VAL A O 1
ATOM 478 N N . TYR A 1 64 ? 17.286 2.462 -27.166 1.00 97.69 64 TYR A N 1
ATOM 479 C CA . TYR A 1 64 ? 17.221 3.114 -25.866 1.00 97.69 64 TYR A CA 1
ATOM 480 C C . TYR A 1 64 ? 16.296 2.345 -24.918 1.00 97.69 64 TYR A C 1
ATOM 482 O O . TYR A 1 64 ? 15.098 2.239 -25.174 1.00 97.69 64 TYR A O 1
ATOM 490 N N . LEU A 1 65 ? 16.844 1.838 -23.812 1.00 98.06 65 LEU A N 1
ATOM 491 C CA . LEU A 1 65 ? 16.091 1.190 -22.740 1.00 98.06 65 LEU A CA 1
ATOM 492 C C . LEU A 1 65 ? 15.936 2.161 -21.567 1.00 98.06 65 LEU A C 1
ATOM 494 O O . LEU A 1 65 ? 16.928 2.642 -21.019 1.00 98.06 65 LEU A O 1
ATOM 498 N N . HIS A 1 66 ? 14.700 2.405 -21.142 1.00 97.94 66 HIS A N 1
ATOM 499 C CA . HIS A 1 66 ? 14.383 3.173 -19.944 1.00 97.94 66 HIS A CA 1
ATOM 500 C C . HIS A 1 66 ? 13.815 2.243 -18.872 1.00 97.94 66 HIS A C 1
ATOM 502 O O . HIS A 1 66 ? 12.714 1.707 -19.025 1.00 97.94 66 HIS A O 1
ATOM 508 N N . TRP A 1 67 ? 14.565 2.044 -17.788 1.00 97.12 67 TRP A N 1
ATOM 509 C CA . TRP A 1 67 ? 14.157 1.152 -16.709 1.00 97.12 67 TRP A CA 1
ATOM 510 C C . TRP A 1 67 ? 13.288 1.856 -15.669 1.00 97.12 67 TRP A C 1
ATOM 512 O O . TRP A 1 67 ? 13.571 2.982 -15.260 1.00 97.12 67 TRP A O 1
ATOM 522 N N . SER A 1 68 ? 12.245 1.166 -15.219 1.00 96.50 68 SER A N 1
ATOM 523 C CA . SER A 1 68 ? 11.242 1.647 -14.270 1.00 96.50 68 SER A CA 1
ATOM 524 C C . SER A 1 68 ? 10.708 3.055 -14.578 1.00 96.50 68 SER A C 1
ATOM 526 O O . SER A 1 68 ? 10.882 3.957 -13.750 1.00 96.50 68 SER A O 1
ATOM 528 N N . PRO A 1 69 ? 10.038 3.284 -15.729 1.00 96.56 69 PRO A N 1
ATOM 529 C CA . PRO A 1 69 ? 9.367 4.558 -16.009 1.00 96.56 69 PRO A CA 1
ATOM 530 C C . PRO A 1 69 ? 8.336 4.951 -14.937 1.00 96.56 69 PRO A C 1
ATOM 532 O O . PRO A 1 69 ? 7.958 6.115 -14.825 1.00 96.56 69 PRO A O 1
ATOM 535 N N . GLU A 1 70 ? 7.874 4.001 -14.121 1.00 95.44 70 GLU A N 1
ATOM 536 C CA . GLU A 1 70 ? 7.049 4.257 -12.941 1.00 95.44 70 GLU A CA 1
ATOM 537 C C . GLU A 1 70 ? 7.732 5.112 -11.863 1.00 95.44 70 GLU A C 1
ATOM 539 O O . GLU A 1 70 ? 7.041 5.763 -11.080 1.00 95.44 70 GLU A O 1
ATOM 544 N N . TYR A 1 71 ? 9.067 5.160 -11.850 1.00 95.06 71 TYR A N 1
ATOM 545 C CA . TYR A 1 71 ? 9.853 5.905 -10.867 1.00 95.06 71 TYR A CA 1
ATOM 546 C C . TYR A 1 71 ? 10.897 6.832 -11.493 1.00 95.06 71 TYR A C 1
ATOM 548 O O . TYR A 1 71 ? 11.325 7.773 -10.842 1.00 95.06 71 TYR A O 1
ATOM 556 N N . ASN A 1 72 ? 11.330 6.614 -12.731 1.00 96.06 72 ASN A N 1
ATOM 557 C CA . ASN A 1 72 ? 12.378 7.425 -13.347 1.00 96.06 72 ASN A CA 1
ATOM 558 C C . ASN A 1 72 ? 11.786 8.369 -14.393 1.00 96.06 72 ASN A C 1
ATOM 560 O O . ASN A 1 72 ? 11.035 7.951 -15.268 1.00 96.06 72 ASN A O 1
ATOM 564 N N . ALA A 1 73 ? 12.098 9.664 -14.289 1.00 95.94 73 ALA A N 1
ATOM 565 C CA . ALA A 1 73 ? 11.567 10.687 -15.188 1.00 95.94 73 ALA A CA 1
ATOM 566 C C . ALA A 1 73 ? 11.949 10.395 -16.651 1.00 95.94 73 ALA A C 1
ATOM 568 O O . ALA A 1 73 ? 13.132 10.350 -16.995 1.00 95.94 73 ALA A O 1
ATOM 569 N N . VAL A 1 74 ? 10.949 10.230 -17.519 1.00 96.62 74 VAL A N 1
ATOM 570 C CA . VAL A 1 74 ? 11.160 9.959 -18.946 1.00 96.62 74 VAL A CA 1
ATOM 571 C C . VAL A 1 74 ? 11.596 11.248 -19.653 1.00 96.62 74 VAL A C 1
ATOM 573 O O . VAL A 1 74 ? 10.959 12.283 -19.444 1.00 96.62 74 VAL A O 1
ATOM 576 N N . PRO A 1 75 ? 12.645 11.233 -20.500 1.00 95.88 75 PRO A N 1
ATOM 577 C CA . PRO A 1 75 ? 13.088 12.442 -21.185 1.00 95.88 75 PRO A CA 1
ATOM 578 C C . PRO A 1 75 ? 11.992 13.076 -22.052 1.00 95.88 75 PRO A C 1
ATOM 580 O O . PRO A 1 75 ? 11.350 12.397 -22.855 1.00 95.88 75 PRO A O 1
ATOM 583 N N . ALA A 1 76 ? 11.808 14.393 -21.944 1.00 94.38 76 ALA A N 1
ATOM 584 C CA . ALA A 1 76 ? 10.844 15.111 -22.781 1.00 94.38 76 ALA A CA 1
ATOM 585 C C . ALA A 1 76 ? 11.233 15.018 -24.266 1.00 94.38 76 ALA A C 1
ATOM 587 O O . ALA A 1 76 ? 12.392 15.249 -24.621 1.00 94.38 76 ALA A O 1
ATOM 588 N N . GLY A 1 77 ? 10.276 14.731 -25.150 1.00 93.88 77 GLY A N 1
ATOM 589 C CA . GLY A 1 77 ? 10.535 14.589 -26.585 1.00 93.88 77 GLY A CA 1
ATOM 590 C C . GLY A 1 77 ? 11.039 13.207 -27.012 1.00 93.88 77 GLY A C 1
ATOM 591 O O . GLY A 1 77 ? 11.493 13.063 -28.149 1.00 93.88 77 GLY A O 1
ATOM 592 N N . LEU A 1 78 ? 11.001 12.203 -26.127 1.00 94.56 78 LEU A N 1
ATOM 593 C CA . LEU A 1 78 ? 11.438 10.836 -26.428 1.00 94.56 78 LEU A CA 1
ATOM 594 C C . LEU A 1 78 ? 10.647 10.194 -27.580 1.00 94.56 78 LEU A C 1
ATOM 596 O O . LEU A 1 78 ? 11.204 9.403 -28.338 1.00 94.56 78 LEU A O 1
ATOM 600 N N . GLU A 1 79 ? 9.390 10.586 -27.792 1.00 91.25 79 GLU A N 1
ATOM 601 C CA . GLU A 1 79 ? 8.562 10.113 -28.906 1.00 91.25 79 GLU A CA 1
ATOM 602 C C . GLU A 1 79 ? 9.183 10.410 -30.283 1.00 91.25 79 GLU A C 1
ATOM 604 O O . GLU A 1 79 ? 8.840 9.763 -31.272 1.00 91.25 79 GLU A O 1
ATOM 609 N N . LYS A 1 80 ? 10.134 11.352 -30.350 1.00 90.81 80 LYS A N 1
ATOM 610 C CA . LYS A 1 80 ? 10.866 11.751 -31.562 1.00 90.81 80 LYS A CA 1
ATOM 611 C C . LYS A 1 80 ? 12.149 10.949 -31.792 1.00 90.81 80 LYS A C 1
ATOM 613 O O . LYS A 1 80 ? 12.866 11.235 -32.747 1.00 90.81 80 LYS A O 1
ATOM 618 N N . ALA A 1 81 ? 12.476 9.985 -30.933 1.00 91.81 81 ALA A N 1
ATOM 619 C CA . ALA A 1 81 ? 13.696 9.197 -31.062 1.00 91.81 81 ALA A CA 1
ATOM 620 C C . ALA A 1 81 ? 13.747 8.418 -32.388 1.00 91.81 81 ALA A C 1
ATOM 622 O O . ALA A 1 81 ? 12.778 7.786 -32.800 1.00 91.81 81 ALA A O 1
ATOM 623 N N . GLU A 1 82 ? 14.893 8.426 -33.063 1.00 90.06 82 GLU A N 1
ATOM 624 C CA . GLU A 1 82 ? 15.070 7.675 -34.318 1.00 90.06 82 GLU A CA 1
ATOM 625 C C . GLU A 1 82 ? 15.443 6.198 -34.075 1.00 90.06 82 GLU A C 1
ATOM 627 O O . GLU A 1 82 ? 15.324 5.362 -34.972 1.00 90.06 82 GLU A O 1
ATOM 632 N N . CYS A 1 83 ? 15.844 5.879 -32.842 1.00 91.69 83 CYS A N 1
ATOM 633 C CA . CYS A 1 83 ? 16.178 4.541 -32.355 1.00 91.69 83 CYS A CA 1
ATOM 634 C C . CYS A 1 83 ? 14.952 3.782 -31.818 1.00 91.69 83 CYS A C 1
ATOM 636 O O . CYS A 1 83 ? 13.881 4.373 -31.659 1.00 91.69 83 CYS A O 1
ATOM 638 N N . LEU A 1 84 ? 15.106 2.482 -31.544 1.00 93.44 84 LEU A N 1
ATOM 639 C CA . LEU A 1 84 ? 14.079 1.672 -30.879 1.00 93.44 84 LEU A CA 1
ATOM 640 C C . LEU A 1 84 ? 13.979 2.085 -29.405 1.00 93.44 84 LEU A C 1
ATOM 642 O O . LEU A 1 84 ? 14.968 1.974 -28.680 1.00 93.44 84 LEU A O 1
ATOM 646 N N . THR A 1 85 ? 12.816 2.541 -28.943 1.00 95.44 85 THR A N 1
ATOM 647 C CA . THR A 1 85 ? 12.603 2.920 -27.537 1.00 95.44 85 THR A CA 1
ATOM 648 C C . THR A 1 85 ? 11.880 1.822 -26.766 1.00 95.44 85 THR A C 1
ATOM 650 O O . THR A 1 85 ? 10.841 1.312 -27.186 1.00 95.44 85 THR A O 1
ATOM 653 N N . VAL A 1 86 ? 12.424 1.462 -25.606 1.00 97.56 86 VAL A N 1
ATOM 654 C CA . VAL A 1 86 ? 11.940 0.350 -24.787 1.00 97.56 86 VAL A CA 1
ATOM 655 C C . VAL A 1 86 ? 11.690 0.822 -23.358 1.00 97.56 86 VAL A C 1
ATOM 657 O O . VAL A 1 86 ? 12.607 1.310 -22.699 1.00 97.56 86 VAL A O 1
ATOM 660 N N . GLY A 1 87 ? 10.459 0.669 -22.871 1.00 97.75 87 GLY A N 1
ATOM 661 C CA . GLY A 1 87 ? 10.081 0.978 -21.489 1.00 97.75 87 GLY A CA 1
ATOM 662 C C . GLY A 1 87 ? 9.981 -0.296 -20.654 1.00 97.75 87 GLY A C 1
ATOM 663 O O . GLY A 1 87 ? 9.140 -1.145 -20.944 1.00 97.75 87 GLY A O 1
ATOM 664 N N . VAL A 1 88 ? 10.815 -0.442 -19.621 1.00 98.06 88 VAL A N 1
ATOM 665 C CA . VAL A 1 88 ? 10.842 -1.643 -18.764 1.00 98.06 88 VAL A CA 1
ATOM 666 C C . VAL A 1 88 ? 10.103 -1.374 -17.452 1.00 98.06 88 VAL A C 1
ATOM 668 O O . VAL A 1 88 ? 10.638 -0.700 -16.576 1.00 98.06 88 VAL A O 1
ATOM 671 N N . PHE A 1 89 ? 8.886 -1.901 -17.305 1.00 97.06 89 PHE A N 1
ATOM 672 C CA . PHE A 1 89 ? 8.022 -1.698 -16.135 1.00 97.06 89 PHE A CA 1
ATOM 673 C C . PHE A 1 89 ? 8.145 -2.868 -15.148 1.00 97.06 89 PHE A C 1
ATOM 675 O O . PHE A 1 89 ? 7.620 -3.958 -15.389 1.00 97.06 89 PHE A O 1
ATOM 682 N N . GLY A 1 90 ? 8.825 -2.636 -14.020 1.00 93.06 90 GLY A N 1
ATOM 683 C CA . GLY A 1 90 ? 9.093 -3.657 -12.998 1.00 93.06 90 GLY A CA 1
ATOM 684 C C . GLY A 1 90 ? 8.087 -3.665 -11.847 1.00 93.06 90 GLY A C 1
ATOM 685 O O . GLY A 1 90 ? 7.753 -4.725 -11.325 1.00 93.06 90 GLY A O 1
ATOM 686 N N . ASP A 1 91 ? 7.560 -2.496 -11.487 1.00 93.88 91 ASP A N 1
ATOM 687 C CA . ASP A 1 91 ? 6.554 -2.309 -10.437 1.00 93.88 91 ASP A CA 1
ATOM 688 C C . ASP A 1 91 ? 5.227 -1.799 -11.018 1.00 93.88 91 ASP A C 1
ATOM 690 O O . ASP A 1 91 ? 4.569 -0.897 -10.494 1.00 93.88 91 ASP A O 1
ATOM 694 N N . TRP A 1 92 ? 4.784 -2.417 -12.112 1.00 94.12 92 TRP A N 1
ATOM 695 C CA . TRP A 1 92 ? 3.543 -2.059 -12.808 1.00 94.12 92 TRP A CA 1
ATOM 696 C C . TRP A 1 92 ? 2.297 -2.070 -11.901 1.00 94.12 92 TRP A C 1
ATOM 698 O O . TRP A 1 92 ? 1.331 -1.365 -12.180 1.00 94.12 92 TRP A O 1
ATOM 708 N N . ASN A 1 93 ? 2.314 -2.810 -10.786 1.00 92.62 93 ASN A N 1
ATOM 709 C CA . ASN A 1 93 ? 1.211 -2.860 -9.820 1.00 92.62 93 ASN A CA 1
ATOM 710 C C . ASN A 1 93 ? 1.045 -1.572 -8.990 1.00 92.62 93 ASN A C 1
ATOM 712 O O . ASN A 1 93 ? -0.013 -1.381 -8.394 1.00 92.62 93 ASN A O 1
ATOM 716 N N . LEU A 1 94 ? 2.074 -0.720 -8.929 1.00 93.62 94 LEU A N 1
ATOM 717 C CA . LEU A 1 94 ? 2.033 0.625 -8.333 1.00 93.62 94 LEU A CA 1
ATOM 718 C C . LEU A 1 94 ? 2.255 1.733 -9.377 1.00 93.62 94 LEU A C 1
ATOM 720 O O . LEU A 1 94 ? 2.167 2.911 -9.049 1.00 93.62 94 LEU A O 1
ATOM 724 N N . GLY A 1 95 ? 2.555 1.357 -10.620 1.00 94.38 95 GLY A N 1
ATOM 725 C CA . GLY A 1 95 ? 2.885 2.264 -11.714 1.00 94.38 95 GLY A CA 1
ATOM 726 C C . GLY A 1 95 ? 1.750 2.500 -12.708 1.00 94.38 95 GLY A C 1
ATOM 727 O O . GLY A 1 95 ? 2.032 2.940 -13.819 1.00 94.38 95 GLY A O 1
ATOM 728 N N . GLY A 1 96 ? 0.493 2.197 -12.365 1.00 95.44 96 GLY A N 1
ATOM 729 C CA . GLY A 1 96 ? -0.642 2.312 -13.290 1.00 95.44 96 GLY A CA 1
ATOM 730 C C . GLY A 1 96 ? -0.798 3.725 -13.859 1.00 95.44 96 GLY A C 1
ATOM 731 O O . GLY A 1 96 ? -0.937 3.900 -15.070 1.00 95.44 96 GLY A O 1
ATOM 732 N N . THR A 1 97 ? -0.686 4.745 -13.007 1.00 95.31 97 THR A N 1
ATOM 733 C CA . THR A 1 97 ? -0.724 6.156 -13.419 1.00 95.31 97 THR A CA 1
ATOM 734 C C . THR A 1 97 ? 0.423 6.476 -14.376 1.00 95.31 97 THR A C 1
ATOM 736 O O . THR A 1 97 ? 0.192 7.017 -15.455 1.00 95.31 97 THR A O 1
ATOM 739 N N . ALA A 1 98 ? 1.656 6.089 -14.029 1.00 95.75 98 ALA A N 1
ATOM 740 C CA . ALA A 1 98 ? 2.833 6.324 -14.866 1.00 95.75 98 ALA A CA 1
ATOM 741 C C . ALA A 1 98 ? 2.713 5.632 -16.231 1.00 95.75 98 ALA A C 1
ATOM 743 O O . ALA A 1 98 ? 2.954 6.252 -17.265 1.00 95.75 98 ALA A O 1
ATOM 744 N N . LEU A 1 99 ? 2.270 4.373 -16.241 1.00 96.00 99 LEU A N 1
ATOM 745 C CA . LEU A 1 99 ? 2.034 3.591 -17.449 1.00 96.00 99 LEU A CA 1
ATOM 746 C C . LEU A 1 99 ? 1.047 4.302 -18.383 1.00 96.00 99 LEU A C 1
ATOM 748 O O . LEU A 1 99 ? 1.299 4.402 -19.580 1.00 96.00 99 LEU A O 1
ATOM 752 N N . ARG A 1 100 ? -0.043 4.870 -17.852 1.00 93.56 100 ARG A N 1
ATOM 753 C CA . ARG A 1 100 ? -0.983 5.673 -18.654 1.00 93.56 100 ARG A CA 1
ATOM 754 C C . ARG A 1 100 ? -0.408 7.022 -19.070 1.00 93.56 100 ARG A C 1
ATOM 756 O O . ARG A 1 100 ? -0.739 7.513 -20.146 1.00 93.56 100 ARG A O 1
ATOM 763 N N . CYS A 1 101 ? 0.475 7.620 -18.279 1.00 94.69 101 CYS A N 1
ATOM 764 C CA . CYS A 1 101 ? 1.131 8.871 -18.641 1.00 94.69 101 CYS A CA 1
ATOM 765 C C . CYS A 1 101 ? 2.111 8.707 -19.811 1.00 94.69 101 CYS A C 1
ATOM 767 O O . CYS A 1 101 ? 2.062 9.530 -20.720 1.00 94.69 101 CYS A O 1
ATOM 769 N N . VAL A 1 102 ? 2.958 7.671 -19.815 1.00 94.81 102 VAL A N 1
ATOM 770 C CA . VAL A 1 102 ? 4.103 7.584 -20.749 1.00 94.81 102 VAL A CA 1
ATOM 771 C C . VAL A 1 102 ? 4.263 6.250 -21.483 1.00 94.81 102 VAL A C 1
ATOM 773 O O . VAL A 1 102 ? 5.170 6.130 -22.297 1.00 94.81 102 VAL A O 1
ATOM 776 N N . GLY A 1 103 ? 3.406 5.251 -21.255 1.00 94.19 103 GLY A N 1
ATOM 777 C CA . GLY A 1 103 ? 3.527 3.939 -21.907 1.00 94.19 103 GLY A CA 1
ATOM 778 C C . GLY A 1 103 ? 3.549 4.016 -23.440 1.00 94.19 103 GLY A C 1
ATOM 779 O O . GLY A 1 103 ? 4.359 3.347 -24.070 1.00 94.19 103 GLY A O 1
ATOM 780 N N . ASP A 1 104 ? 2.745 4.907 -24.031 1.00 91.50 104 ASP A N 1
ATOM 781 C CA . ASP A 1 104 ? 2.644 5.093 -25.494 1.00 91.50 104 ASP A CA 1
ATOM 782 C C . ASP A 1 104 ? 3.832 5.856 -26.120 1.00 91.50 104 ASP A C 1
ATOM 784 O O . ASP A 1 104 ? 3.861 6.083 -27.331 1.00 91.50 104 ASP A O 1
ATOM 788 N N . VAL A 1 105 ? 4.794 6.295 -25.298 1.00 92.88 105 VAL A N 1
ATOM 789 C CA . VAL A 1 105 ? 6.028 6.975 -25.739 1.00 92.88 105 VAL A CA 1
ATOM 790 C C . VAL A 1 105 ? 7.112 5.962 -26.131 1.00 92.88 105 VAL A C 1
ATOM 792 O O . VAL A 1 105 ? 8.122 6.326 -26.734 1.00 92.88 105 VAL A O 1
ATOM 795 N N . PHE A 1 106 ? 6.912 4.683 -25.816 1.00 94.44 106 PHE A N 1
ATOM 796 C CA . PHE A 1 106 ? 7.838 3.604 -26.139 1.00 94.44 106 PHE A CA 1
ATOM 797 C C . PHE A 1 106 ? 7.341 2.781 -27.333 1.00 94.44 106 PHE A C 1
ATOM 799 O O . PHE A 1 106 ? 6.140 2.580 -27.496 1.00 94.44 106 PHE A O 1
ATOM 806 N N . ASP A 1 107 ? 8.262 2.271 -28.156 1.00 92.25 107 ASP A N 1
ATOM 807 C CA . ASP A 1 107 ? 7.925 1.327 -29.233 1.00 92.25 107 ASP A CA 1
ATOM 808 C C . ASP A 1 107 ? 7.569 -0.059 -28.688 1.00 92.25 107 ASP A C 1
ATOM 810 O O . ASP A 1 107 ? 6.753 -0.778 -29.271 1.00 92.25 107 ASP A O 1
ATOM 814 N N . VAL A 1 108 ? 8.233 -0.448 -27.598 1.00 94.69 108 VAL A N 1
ATOM 815 C CA . VAL A 1 108 ? 8.094 -1.750 -26.946 1.00 94.69 108 VAL A CA 1
ATOM 816 C C . VAL A 1 108 ? 8.032 -1.551 -25.439 1.00 94.69 108 VAL A C 1
ATOM 818 O O . VAL A 1 108 ? 8.848 -0.837 -24.855 1.00 94.69 108 VAL A O 1
ATOM 821 N N . LEU A 1 109 ? 7.085 -2.228 -24.797 1.00 97.25 109 LEU A N 1
ATOM 822 C CA . LEU A 1 109 ? 7.053 -2.357 -23.347 1.00 97.25 109 LEU A CA 1
ATOM 823 C C . LEU A 1 109 ? 7.591 -3.719 -22.927 1.00 97.25 109 LEU A C 1
ATOM 825 O O . LEU A 1 109 ? 7.332 -4.729 -23.577 1.00 97.25 109 LEU A O 1
ATOM 829 N N . VAL A 1 110 ? 8.322 -3.750 -21.822 1.00 98.00 110 VAL A N 1
ATOM 830 C CA . VAL A 1 110 ? 8.852 -4.977 -21.229 1.00 98.00 110 VAL A CA 1
ATOM 831 C C . VAL A 1 110 ? 8.343 -5.067 -19.800 1.00 98.00 110 VAL A C 1
ATOM 833 O O . VAL A 1 110 ? 8.410 -4.087 -19.058 1.00 98.00 110 VAL A O 1
ATOM 836 N N . ALA A 1 111 ? 7.839 -6.233 -19.412 1.00 97.88 111 ALA A N 1
ATOM 837 C CA . ALA A 1 111 ? 7.416 -6.512 -18.046 1.00 97.88 111 ALA A CA 1
ATOM 838 C C . ALA A 1 111 ? 7.730 -7.968 -17.667 1.00 97.88 111 ALA A C 1
ATOM 840 O O . ALA A 1 111 ? 8.060 -8.790 -18.527 1.00 97.88 111 ALA A O 1
ATOM 841 N N . ASP A 1 112 ? 7.583 -8.294 -16.381 1.00 97.19 112 ASP A N 1
ATOM 842 C CA . ASP A 1 112 ? 7.521 -9.690 -15.937 1.00 97.19 112 ASP A CA 1
ATOM 843 C C . ASP A 1 112 ? 6.329 -10.412 -16.593 1.00 97.19 112 ASP A C 1
ATOM 845 O O . ASP A 1 112 ? 5.455 -9.792 -17.211 1.00 97.19 112 ASP A O 1
ATOM 849 N N . LYS A 1 113 ? 6.296 -11.741 -16.533 1.00 96.12 113 LYS A N 1
ATOM 850 C CA . LYS A 1 113 ? 5.280 -12.542 -17.227 1.00 96.12 113 LYS A CA 1
ATOM 851 C C . LYS A 1 113 ? 3.848 -12.190 -16.802 1.00 96.12 113 LYS A C 1
ATOM 853 O O . LYS A 1 113 ? 3.022 -11.973 -17.694 1.00 96.12 113 LYS A O 1
ATOM 858 N N . PRO A 1 114 ? 3.519 -12.055 -15.499 1.00 96.56 114 PRO A N 1
ATOM 859 C CA . PRO A 1 114 ? 2.213 -11.541 -15.087 1.00 96.56 114 PRO A CA 1
ATOM 860 C C . PRO A 1 114 ? 1.934 -10.126 -15.616 1.00 96.56 114 PRO A C 1
ATOM 862 O O . PRO A 1 114 ? 0.856 -9.870 -16.156 1.00 96.56 114 PRO A O 1
ATOM 865 N N . GLY A 1 115 ? 2.907 -9.221 -15.514 1.00 96.56 115 GLY A N 1
ATOM 866 C CA . GLY A 1 115 ? 2.794 -7.839 -15.969 1.00 96.56 115 GLY A CA 1
ATOM 867 C C . GLY A 1 115 ? 2.571 -7.714 -17.460 1.00 96.56 115 GLY A C 1
ATOM 868 O O . GLY A 1 115 ? 1.758 -6.908 -17.895 1.00 96.56 115 GLY A O 1
ATOM 869 N N . SER A 1 116 ? 3.217 -8.559 -18.252 1.00 96.62 116 SER A N 1
ATOM 870 C CA . SER A 1 116 ? 3.071 -8.561 -19.702 1.00 96.62 116 SER A CA 1
ATOM 871 C C . SER A 1 116 ? 1.637 -8.856 -20.121 1.00 96.62 116 SER A C 1
ATOM 873 O O . SER A 1 116 ? 1.102 -8.206 -21.017 1.00 96.62 116 SER A O 1
ATOM 875 N N . GLU A 1 117 ? 0.979 -9.794 -19.441 1.00 95.12 117 GLU A N 1
ATOM 876 C CA . GLU A 1 117 ? -0.434 -10.088 -19.679 1.00 95.12 117 GLU A CA 1
ATOM 877 C C . GLU A 1 117 ? -1.343 -8.938 -19.238 1.00 95.12 117 GLU A C 1
ATOM 879 O O . GLU A 1 117 ? -2.322 -8.625 -19.919 1.00 95.12 117 GLU A O 1
ATOM 884 N N . VAL A 1 118 ? -1.005 -8.262 -18.138 1.00 95.12 118 VAL A N 1
ATOM 885 C CA . VAL A 1 118 ? -1.731 -7.073 -17.679 1.00 95.12 118 VAL A CA 1
ATOM 886 C C . VAL A 1 118 ? -1.593 -5.917 -18.672 1.00 95.12 118 VAL A C 1
ATOM 888 O O . VAL A 1 118 ? -2.602 -5.338 -19.067 1.00 95.12 118 VAL A O 1
ATOM 891 N N . LEU A 1 119 ? -0.380 -5.609 -19.130 1.00 95.50 119 LEU A N 1
ATOM 892 C CA . LEU A 1 119 ? -0.114 -4.539 -20.093 1.00 95.50 119 LEU A CA 1
ATOM 893 C C . LEU A 1 119 ? -0.806 -4.814 -21.440 1.00 95.50 119 LEU A C 1
ATOM 895 O O . LEU A 1 119 ? -1.428 -3.916 -22.006 1.00 95.50 119 LEU A O 1
ATOM 899 N N . LYS A 1 120 ? -0.802 -6.060 -21.929 1.00 94.56 120 LYS A N 1
ATOM 900 C CA . LYS A 1 120 ? -1.560 -6.427 -23.141 1.00 94.56 120 LYS A CA 1
ATOM 901 C C . LYS A 1 120 ? -3.060 -6.183 -22.972 1.00 94.56 120 LYS A C 1
ATOM 903 O O . LYS A 1 120 ? -3.687 -5.585 -23.843 1.00 94.56 120 LYS A O 1
ATOM 908 N N . ARG A 1 121 ? -3.646 -6.596 -21.839 1.00 92.00 121 ARG A N 1
ATOM 909 C CA . ARG A 1 121 ? -5.066 -6.332 -21.524 1.00 92.00 121 ARG A CA 1
ATOM 910 C C . ARG A 1 121 ? -5.365 -4.843 -21.381 1.00 92.00 121 ARG A C 1
ATOM 912 O O . ARG A 1 121 ? -6.451 -4.411 -21.748 1.00 92.00 121 ARG A O 1
ATOM 919 N N . ALA A 1 122 ? -4.396 -4.069 -20.901 1.00 89.50 122 ALA A N 1
ATOM 920 C CA . ALA A 1 122 ? -4.474 -2.620 -20.803 1.00 89.50 122 ALA A CA 1
ATOM 921 C C . ALA A 1 122 ? -4.442 -1.908 -22.172 1.00 89.50 122 ALA A C 1
ATOM 923 O O . ALA A 1 122 ? -4.627 -0.690 -22.206 1.00 89.50 122 ALA A O 1
ATOM 924 N N . GLY A 1 123 ? -4.247 -2.638 -23.278 1.00 89.94 123 GLY A N 1
ATOM 925 C CA . GLY A 1 123 ? -4.319 -2.126 -24.649 1.00 89.94 123 GLY A CA 1
ATOM 926 C C . GLY A 1 123 ? -2.965 -1.920 -25.329 1.00 89.94 123 GLY A C 1
ATOM 927 O O . GLY A 1 123 ? -2.932 -1.478 -26.476 1.00 89.94 123 GLY A O 1
ATOM 928 N N . PHE A 1 124 ? -1.851 -2.253 -24.670 1.00 90.19 124 PHE A N 1
ATOM 929 C CA . PHE A 1 124 ? -0.524 -2.132 -25.270 1.00 90.19 124 PHE A CA 1
ATOM 930 C C . PHE A 1 124 ? -0.260 -3.308 -26.218 1.00 90.19 124 PHE A C 1
ATOM 932 O O . PHE A 1 124 ? -0.297 -4.473 -25.822 1.00 90.19 124 PHE A O 1
ATOM 939 N N . SER A 1 125 ? -0.003 -3.009 -27.491 1.00 83.56 125 SER A N 1
ATOM 940 C CA . SER A 1 125 ? 0.094 -4.017 -28.556 1.00 83.56 125 SER A CA 1
ATOM 941 C C . SER A 1 125 ? 1.461 -4.702 -28.641 1.00 83.56 125 SER A C 1
ATOM 943 O O . SER A 1 125 ? 1.546 -5.841 -29.101 1.00 83.56 125 SER A O 1
ATOM 945 N N . ARG A 1 126 ? 2.530 -4.034 -28.191 1.00 89.94 126 ARG A N 1
ATOM 946 C CA . ARG A 1 126 ? 3.916 -4.517 -28.266 1.00 89.94 126 ARG A CA 1
ATOM 947 C C . ARG A 1 126 ? 4.509 -4.666 -26.875 1.00 89.94 126 ARG A C 1
ATOM 949 O O . ARG A 1 126 ? 5.121 -3.745 -26.341 1.00 89.94 126 ARG A O 1
ATOM 956 N N . VAL A 1 127 ? 4.290 -5.841 -26.293 1.00 95.25 127 VAL A N 1
ATOM 957 C CA . VAL A 1 127 ? 4.733 -6.170 -24.936 1.00 95.25 127 VAL A CA 1
ATOM 958 C C . VAL A 1 127 ? 5.560 -7.451 -24.956 1.00 95.25 127 VAL A C 1
ATOM 960 O O . VAL A 1 127 ? 5.056 -8.502 -25.363 1.00 95.25 127 VAL A O 1
ATOM 963 N N . ILE A 1 128 ? 6.808 -7.363 -24.499 1.00 95.50 128 ILE A N 1
ATOM 964 C CA . ILE A 1 128 ? 7.724 -8.494 -24.331 1.00 95.50 128 ILE A CA 1
ATOM 965 C C . ILE A 1 128 ? 7.715 -8.930 -22.865 1.00 95.50 128 ILE A C 1
ATOM 967 O O . ILE A 1 128 ? 7.866 -8.114 -21.956 1.00 95.50 128 ILE A O 1
ATOM 971 N N . SER A 1 129 ? 7.563 -10.236 -22.653 1.00 96.25 129 SER A N 1
ATOM 972 C CA . SER A 1 129 ? 7.721 -10.864 -21.342 1.00 96.25 129 SER A CA 1
ATOM 973 C C . SER A 1 129 ? 9.175 -11.241 -21.130 1.00 96.25 129 SER A C 1
ATOM 975 O O . SER A 1 129 ? 9.724 -11.978 -21.942 1.00 96.25 129 SER A O 1
ATOM 977 N N . SER A 1 130 ? 9.769 -10.799 -20.023 1.00 95.50 130 SER A N 1
ATOM 978 C CA . SER A 1 130 ? 11.149 -11.128 -19.656 1.00 95.50 130 SER A CA 1
ATOM 979 C C . SER A 1 130 ? 11.268 -11.387 -18.158 1.00 95.50 130 SER A C 1
ATOM 981 O O . SER A 1 130 ? 10.564 -10.770 -17.360 1.00 95.50 130 SER A O 1
ATOM 983 N N . LEU A 1 131 ? 12.219 -12.237 -17.759 1.00 95.38 131 LEU A N 1
ATOM 984 C CA . LEU A 1 131 ? 12.674 -12.277 -16.369 1.00 95.38 131 LEU A CA 1
ATOM 985 C C . LEU A 1 131 ? 13.383 -10.949 -16.077 1.00 95.38 131 LEU A C 1
ATOM 987 O O . LEU A 1 131 ? 14.462 -10.687 -16.601 1.00 95.38 131 LEU A O 1
ATOM 991 N N . LEU A 1 132 ? 12.733 -10.069 -15.315 1.00 93.69 132 LEU A N 1
ATOM 992 C CA . LEU A 1 132 ? 13.267 -8.730 -15.026 1.00 93.69 132 LEU A CA 1
ATOM 993 C C . LEU A 1 132 ? 14.304 -8.731 -13.904 1.00 93.69 132 LEU A C 1
ATOM 995 O O . LEU A 1 132 ? 15.128 -7.822 -13.799 1.00 93.69 132 LEU A O 1
ATOM 999 N N . TRP A 1 133 ? 14.210 -9.722 -13.023 1.00 95.06 133 TRP A N 1
ATOM 1000 C CA . TRP A 1 133 ? 14.979 -9.790 -11.795 1.00 95.06 133 TRP A CA 1
ATOM 1001 C C . TRP A 1 133 ? 16.011 -10.901 -11.881 1.00 95.06 133 TRP A C 1
ATOM 1003 O O . TRP A 1 133 ? 15.703 -11.996 -12.333 1.00 95.06 133 TRP A O 1
ATOM 1013 N N . GLY A 1 134 ? 17.196 -10.629 -11.351 1.00 95.25 134 GLY A N 1
ATOM 1014 C CA . GLY A 1 134 ? 18.248 -11.607 -11.125 1.00 95.25 134 GLY A CA 1
ATOM 1015 C C . GLY A 1 134 ? 18.972 -11.282 -9.824 1.00 95.25 134 GLY A C 1
ATOM 1016 O O . GLY A 1 134 ? 18.450 -10.563 -8.970 1.00 95.25 134 GLY A O 1
ATOM 1017 N N . TYR A 1 135 ? 20.195 -11.778 -9.682 1.00 95.38 135 TYR A N 1
ATOM 1018 C CA . TYR A 1 135 ? 21.087 -11.396 -8.587 1.00 95.38 135 TYR A CA 1
ATOM 1019 C C . TYR A 1 135 ? 22.381 -10.770 -9.118 1.00 95.38 135 TYR A C 1
ATOM 1021 O O . TYR A 1 135 ? 22.778 -10.977 -10.268 1.00 95.38 135 TYR A O 1
ATOM 1029 N N . ASN A 1 136 ? 23.048 -9.998 -8.258 1.00 93.56 136 ASN A N 1
ATOM 1030 C CA . ASN A 1 136 ? 24.440 -9.584 -8.447 1.00 93.56 136 ASN A CA 1
ATOM 1031 C C . ASN A 1 136 ? 25.383 -10.650 -7.834 1.00 93.56 136 ASN A C 1
ATOM 1033 O O . ASN A 1 136 ? 25.338 -10.800 -6.610 1.00 93.56 136 ASN A O 1
ATOM 1037 N N . PRO A 1 137 ? 26.229 -11.351 -8.618 1.00 93.06 137 PRO A N 1
ATOM 1038 C CA . PRO A 1 137 ? 27.145 -12.384 -8.111 1.00 93.06 137 PRO A CA 1
ATOM 1039 C C . PRO A 1 137 ? 28.267 -11.883 -7.201 1.00 93.06 137 PRO A C 1
ATOM 1041 O O . PRO A 1 137 ? 28.738 -12.625 -6.341 1.00 93.06 137 PRO A O 1
ATOM 1044 N N . GLU A 1 138 ? 28.705 -10.635 -7.370 1.00 90.81 138 GLU A N 1
ATOM 1045 C CA . GLU A 1 138 ? 29.724 -10.041 -6.502 1.00 90.81 138 GLU A CA 1
ATOM 1046 C C . GLU A 1 138 ? 29.165 -9.808 -5.100 1.00 90.81 138 GLU A C 1
ATOM 1048 O O . GLU A 1 138 ? 29.893 -9.934 -4.120 1.00 90.81 138 GLU A O 1
ATOM 1053 N N . LEU A 1 139 ? 27.864 -9.516 -4.997 1.00 92.75 139 LEU A N 1
ATOM 1054 C CA . LEU A 1 139 ? 27.192 -9.234 -3.734 1.00 92.75 139 LEU A CA 1
ATOM 1055 C C . LEU A 1 139 ? 26.549 -10.477 -3.108 1.00 92.75 139 LEU A C 1
ATOM 1057 O O . LEU A 1 139 ? 26.804 -10.770 -1.940 1.00 92.75 139 LEU A O 1
ATOM 1061 N N . HIS A 1 140 ? 25.721 -11.206 -3.853 1.00 95.44 140 HIS A N 1
ATOM 1062 C CA . HIS A 1 140 ? 24.965 -12.354 -3.352 1.00 95.44 140 HIS A CA 1
ATOM 1063 C C . HIS A 1 140 ? 25.713 -13.633 -3.698 1.00 95.44 140 HIS A C 1
ATOM 1065 O O . HIS A 1 140 ? 25.695 -14.113 -4.830 1.00 95.44 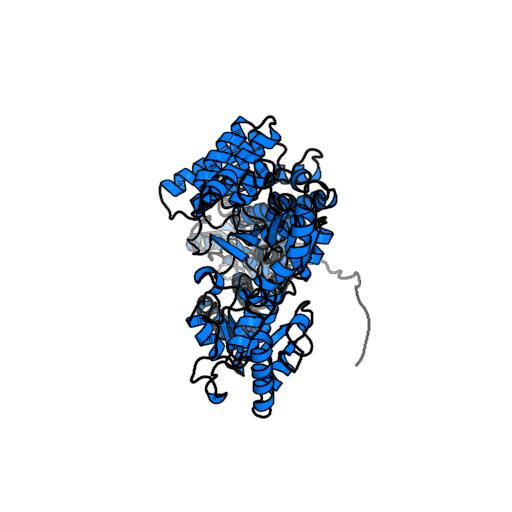140 HIS A O 1
ATOM 1071 N N . ARG A 1 141 ? 26.415 -14.146 -2.693 1.00 95.19 141 ARG A N 1
ATOM 1072 C CA . ARG A 1 141 ? 27.323 -15.281 -2.805 1.00 95.19 141 ARG A CA 1
ATOM 1073 C C . ARG A 1 141 ? 27.336 -16.062 -1.506 1.00 95.19 141 ARG A C 1
ATOM 1075 O O . ARG A 1 141 ? 27.038 -15.514 -0.438 1.00 95.19 141 ARG A O 1
ATOM 1082 N N . GLN A 1 142 ? 27.731 -17.324 -1.592 1.00 94.69 142 GLN A N 1
ATOM 1083 C CA . GLN A 1 142 ? 28.028 -18.112 -0.406 1.00 94.69 142 GLN A CA 1
ATOM 1084 C C . GLN A 1 142 ? 29.273 -17.547 0.288 1.00 94.69 142 GLN A C 1
ATOM 1086 O O . GLN A 1 142 ? 30.316 -17.334 -0.332 1.00 94.69 142 GLN A O 1
ATOM 1091 N N . ILE A 1 143 ? 29.149 -17.264 1.582 1.00 93.94 143 ILE A N 1
ATOM 1092 C CA . ILE A 1 143 ? 30.239 -16.745 2.406 1.00 93.94 143 ILE A CA 1
ATOM 1093 C C . ILE A 1 143 ? 30.948 -17.933 3.073 1.00 93.94 143 ILE A C 1
ATOM 1095 O O . ILE A 1 143 ? 30.292 -18.682 3.808 1.00 93.94 143 ILE A O 1
ATOM 1099 N N . PRO A 1 144 ? 32.282 -18.071 2.912 1.00 89.50 144 PRO A N 1
ATOM 1100 C CA . PRO A 1 144 ? 33.042 -19.126 3.571 1.00 89.50 144 PRO A CA 1
ATOM 1101 C C . PRO A 1 144 ? 32.782 -19.170 5.078 1.00 89.50 144 PRO A C 1
ATOM 1103 O O . PRO A 1 144 ? 32.832 -18.147 5.767 1.00 89.50 144 PRO A O 1
ATOM 1106 N N . GLY A 1 145 ? 32.523 -20.367 5.599 1.00 82.62 145 GLY A N 1
ATOM 1107 C CA . GLY A 1 145 ? 32.173 -20.577 7.005 1.00 82.62 145 GLY A CA 1
ATOM 1108 C C . GLY A 1 145 ? 30.673 -20.724 7.277 1.00 82.62 145 GLY A C 1
ATOM 1109 O O . GLY A 1 145 ? 30.317 -21.073 8.404 1.00 82.62 145 GLY A O 1
ATOM 1110 N N . PHE A 1 146 ? 29.818 -20.547 6.264 1.00 84.69 146 PHE A N 1
ATOM 1111 C CA . PHE A 1 146 ? 28.397 -20.931 6.287 1.00 84.69 146 PHE A CA 1
ATOM 1112 C C . PHE A 1 146 ? 28.085 -22.172 5.435 1.00 84.69 146 PHE A C 1
ATOM 1114 O O . PHE A 1 146 ? 26.928 -22.564 5.305 1.00 84.69 146 PHE A O 1
ATOM 1121 N N . ASP A 1 147 ? 29.123 -22.842 4.931 1.00 75.06 147 ASP A N 1
ATOM 1122 C CA . ASP A 1 147 ? 29.025 -24.010 4.043 1.00 75.06 147 ASP A CA 1
ATOM 1123 C C . ASP A 1 147 ? 28.438 -25.245 4.748 1.00 75.06 147 ASP A C 1
ATOM 1125 O O . ASP A 1 147 ? 27.878 -26.141 4.121 1.00 75.06 147 ASP A O 1
ATOM 1129 N N . ALA A 1 148 ? 28.562 -25.304 6.079 1.00 82.06 148 ALA A N 1
ATOM 1130 C CA . ALA A 1 148 ? 28.032 -26.392 6.888 1.00 82.06 148 ALA A CA 1
ATOM 1131 C C . ALA A 1 148 ? 26.640 -26.042 7.454 1.00 82.06 148 ALA A C 1
ATOM 1133 O O . ALA A 1 148 ? 26.482 -24.982 8.066 1.00 82.06 148 ALA A O 1
ATOM 1134 N N . PRO A 1 149 ? 25.656 -26.963 7.414 1.00 81.00 149 PRO A N 1
ATOM 1135 C CA . PRO A 1 149 ? 24.296 -26.699 7.907 1.00 81.00 149 PRO A CA 1
ATOM 1136 C C . PRO A 1 149 ? 24.228 -26.301 9.387 1.00 81.00 149 PRO A C 1
ATOM 1138 O O . PRO A 1 149 ? 23.324 -25.583 9.803 1.00 81.00 149 PRO A O 1
ATOM 1141 N N . SER A 1 150 ? 25.199 -26.741 10.194 1.00 84.38 150 SER A N 1
ATOM 1142 C CA . SER A 1 150 ? 25.317 -26.392 11.617 1.00 84.38 150 SER A CA 1
ATOM 1143 C C . SER A 1 150 ? 25.708 -24.931 11.871 1.00 84.38 150 SER A C 1
ATOM 1145 O O . SER A 1 150 ? 25.641 -24.475 13.011 1.00 84.38 150 SER A O 1
ATOM 1147 N N . LYS A 1 151 ? 26.135 -24.200 10.835 1.00 89.12 151 LYS A N 1
ATOM 1148 C CA . LYS A 1 151 ? 26.522 -22.783 10.900 1.00 89.12 151 LYS A CA 1
ATOM 1149 C C . LYS A 1 151 ? 25.370 -21.837 10.560 1.00 89.12 151 LYS A C 1
ATOM 1151 O O . LYS A 1 151 ? 25.432 -20.667 10.931 1.00 89.12 151 LYS A O 1
ATOM 1156 N N . LYS A 1 152 ? 24.319 -22.343 9.908 1.00 94.38 152 LYS A N 1
ATOM 1157 C CA . LYS A 1 152 ? 23.074 -21.617 9.634 1.00 94.38 152 LYS A CA 1
ATOM 1158 C C . LYS A 1 152 ? 22.220 -21.597 10.903 1.00 94.38 152 LYS A C 1
ATOM 1160 O O . LYS A 1 152 ? 21.622 -22.605 11.280 1.00 94.38 152 LYS A O 1
ATOM 1165 N N . ASP A 1 153 ? 22.219 -20.467 11.603 1.00 95.69 153 ASP A N 1
ATOM 1166 C CA . ASP A 1 153 ? 21.588 -20.310 12.916 1.00 95.69 153 ASP A CA 1
ATOM 1167 C C . ASP A 1 153 ? 20.194 -19.664 12.864 1.00 95.69 153 ASP A C 1
ATOM 1169 O O . ASP A 1 153 ? 19.568 -19.510 13.914 1.00 95.69 153 ASP A O 1
ATOM 1173 N N . ILE A 1 154 ? 19.714 -19.285 11.677 1.00 97.12 154 ILE A N 1
ATOM 1174 C CA . ILE A 1 154 ? 18.354 -18.796 11.434 1.00 97.12 154 ILE A CA 1
ATOM 1175 C C . ILE A 1 154 ? 17.576 -19.905 10.724 1.00 97.12 154 ILE A C 1
ATOM 1177 O O . ILE A 1 154 ? 17.974 -20.363 9.655 1.00 97.12 154 ILE A O 1
ATOM 1181 N N . ASP A 1 155 ? 16.466 -20.350 11.308 1.00 98.00 155 ASP A N 1
ATOM 1182 C CA . ASP A 1 155 ? 15.665 -21.424 10.720 1.00 98.00 155 ASP A CA 1
ATOM 1183 C C . ASP A 1 155 ? 14.813 -20.903 9.559 1.00 98.00 155 ASP A C 1
ATOM 1185 O O . ASP A 1 155 ? 14.834 -21.487 8.476 1.00 98.00 155 ASP A O 1
ATOM 1189 N N . LEU A 1 156 ? 14.111 -19.782 9.768 1.00 97.69 156 LEU A N 1
ATOM 1190 C CA . LEU A 1 156 ? 13.329 -19.092 8.739 1.00 97.69 156 LEU A CA 1
ATOM 1191 C C . LEU A 1 156 ? 13.694 -17.612 8.702 1.00 97.69 156 LEU A C 1
ATOM 1193 O O . LEU A 1 156 ? 13.642 -16.928 9.729 1.00 97.69 156 LEU A O 1
ATOM 1197 N N . LEU A 1 157 ? 13.984 -17.114 7.506 1.00 97.50 157 LEU A N 1
ATOM 1198 C CA . LEU A 1 157 ? 14.271 -15.711 7.247 1.00 97.50 157 LEU A CA 1
ATOM 1199 C C . LEU A 1 157 ? 13.293 -15.128 6.225 1.00 97.50 157 LEU A C 1
ATOM 1201 O O . LEU A 1 157 ? 12.997 -15.753 5.208 1.00 97.50 157 LEU A O 1
ATOM 1205 N N . MET A 1 158 ? 12.868 -13.890 6.461 1.00 95.88 158 MET A N 1
ATOM 1206 C CA . MET A 1 158 ? 12.305 -13.016 5.434 1.00 95.88 158 MET A CA 1
ATOM 1207 C C . MET A 1 158 ? 12.806 -11.590 5.658 1.00 95.88 158 MET A C 1
ATOM 1209 O O . MET A 1 158 ? 12.604 -11.010 6.728 1.00 95.88 158 MET A O 1
ATOM 1213 N N . ILE A 1 159 ? 13.444 -11.035 4.628 1.00 95.00 159 ILE A N 1
ATOM 1214 C CA . ILE A 1 159 ? 13.874 -9.636 4.572 1.00 95.00 159 ILE A CA 1
ATOM 1215 C C . ILE A 1 159 ? 13.158 -8.982 3.397 1.00 95.00 159 ILE A C 1
ATOM 1217 O O . ILE A 1 159 ? 13.384 -9.388 2.259 1.00 95.00 159 ILE A O 1
ATOM 1221 N N . GLY A 1 160 ? 12.307 -7.982 3.626 1.00 91.62 160 GLY A N 1
ATOM 1222 C CA . GLY A 1 160 ? 11.597 -7.319 2.530 1.00 91.62 160 GLY A CA 1
ATOM 1223 C C . GLY A 1 160 ? 10.696 -6.171 2.960 1.00 91.62 160 GLY A C 1
ATOM 1224 O O . GLY A 1 160 ? 10.690 -5.780 4.117 1.00 91.62 160 GLY A O 1
ATOM 1225 N N . ASN A 1 161 ? 9.909 -5.639 2.021 1.00 89.62 161 ASN A N 1
ATOM 1226 C CA . ASN A 1 161 ? 8.973 -4.549 2.298 1.00 89.62 161 ASN A CA 1
ATOM 1227 C C . ASN A 1 161 ? 7.780 -5.041 3.143 1.00 89.62 161 ASN A C 1
ATOM 1229 O O . ASN A 1 161 ? 7.113 -6.012 2.767 1.00 89.62 161 ASN A O 1
ATOM 1233 N N . PHE A 1 162 ? 7.551 -4.368 4.276 1.00 90.25 162 PHE A N 1
ATOM 1234 C CA . PHE A 1 162 ? 6.527 -4.656 5.290 1.00 90.25 162 PHE A CA 1
ATOM 1235 C C . PHE A 1 162 ? 5.424 -3.575 5.319 1.00 90.25 162 PHE A C 1
ATOM 1237 O O . PHE A 1 162 ? 4.688 -3.458 6.298 1.00 90.25 162 PHE A O 1
ATOM 1244 N N . ASN A 1 163 ? 5.297 -2.771 4.257 1.00 90.19 163 ASN A N 1
ATOM 1245 C CA . ASN A 1 163 ? 4.113 -1.948 4.041 1.00 90.19 163 ASN A CA 1
ATOM 1246 C C . ASN A 1 163 ? 2.933 -2.862 3.670 1.00 90.19 163 ASN A C 1
ATOM 1248 O O . ASN A 1 163 ? 2.803 -3.287 2.521 1.00 90.19 163 ASN A O 1
ATOM 1252 N N . HIS A 1 164 ? 2.086 -3.165 4.652 1.00 88.94 164 HIS A N 1
ATOM 1253 C CA . HIS A 1 164 ? 0.956 -4.090 4.504 1.00 88.94 164 HIS A CA 1
ATOM 1254 C C . HIS A 1 164 ? -0.179 -3.559 3.640 1.00 88.94 164 HIS A C 1
ATOM 1256 O O . HIS A 1 164 ? -0.940 -4.364 3.124 1.00 88.94 164 HIS A O 1
ATOM 1262 N N . GLU A 1 165 ? -0.267 -2.246 3.423 1.00 85.69 165 GLU A N 1
ATOM 1263 C CA . GLU A 1 165 ? -1.251 -1.667 2.499 1.00 85.69 165 GLU A CA 1
ATOM 1264 C C . GLU A 1 165 ? -0.932 -2.042 1.045 1.00 85.69 165 GLU A C 1
ATOM 1266 O O . GLU A 1 165 ? -1.832 -2.310 0.249 1.00 85.69 165 GLU A O 1
ATOM 1271 N N . ILE A 1 166 ? 0.363 -2.142 0.724 1.00 88.88 166 ILE A N 1
ATOM 1272 C CA . ILE A 1 166 ? 0.875 -2.632 -0.564 1.00 88.88 166 ILE A CA 1
ATOM 1273 C C . ILE A 1 166 ? 0.936 -4.166 -0.578 1.00 88.88 166 ILE A C 1
ATOM 1275 O O . ILE A 1 166 ? 0.623 -4.803 -1.579 1.00 88.88 166 ILE A O 1
ATOM 1279 N N . GLN A 1 167 ? 1.372 -4.767 0.530 1.00 89.75 167 GLN A N 1
ATOM 1280 C CA . GLN A 1 167 ? 1.734 -6.183 0.650 1.00 89.75 167 GLN A CA 1
ATOM 1281 C C . GLN A 1 167 ? 0.675 -6.985 1.430 1.00 89.75 167 GLN A C 1
ATOM 1283 O O . GLN A 1 167 ? 1.019 -7.798 2.291 1.00 89.75 167 GLN A O 1
ATOM 1288 N N . GLN A 1 168 ? -0.607 -6.753 1.136 1.00 85.75 168 GLN A N 1
ATOM 1289 C CA . GLN A 1 168 ? -1.749 -7.265 1.915 1.00 85.75 168 GLN A CA 1
ATOM 1290 C C . GLN A 1 168 ? -1.709 -8.790 2.088 1.00 85.75 168 GLN A C 1
ATOM 1292 O O . GLN A 1 168 ? -1.737 -9.303 3.206 1.00 85.75 168 GLN A O 1
ATOM 1297 N N . ASP A 1 169 ? -1.535 -9.526 0.990 1.00 88.88 169 ASP A N 1
ATOM 1298 C CA . ASP A 1 169 ? -1.411 -10.985 1.024 1.00 88.88 169 ASP A CA 1
ATOM 1299 C C . ASP A 1 169 ? -0.221 -11.439 1.871 1.00 88.88 169 ASP A C 1
ATOM 1301 O O . ASP A 1 169 ? -0.337 -12.339 2.707 1.00 88.88 169 ASP A O 1
ATOM 1305 N N . ARG A 1 170 ? 0.943 -10.806 1.679 1.00 92.38 170 ARG A N 1
ATOM 1306 C CA . ARG A 1 170 ? 2.169 -11.144 2.410 1.00 92.38 170 ARG A CA 1
ATOM 1307 C C . ARG A 1 170 ? 1.983 -10.951 3.913 1.00 92.38 170 ARG A C 1
ATOM 1309 O O . ARG A 1 170 ? 2.513 -11.763 4.665 1.00 92.38 170 ARG A O 1
ATOM 1316 N N . ALA A 1 171 ? 1.229 -9.947 4.359 1.00 90.94 171 ALA A N 1
ATOM 1317 C CA . ALA A 1 171 ? 0.946 -9.725 5.777 1.00 90.94 171 ALA A CA 1
ATOM 1318 C C . ALA A 1 171 ? 0.329 -10.974 6.438 1.00 90.94 171 ALA A C 1
ATOM 1320 O O . ALA A 1 171 ? 0.780 -11.426 7.491 1.00 90.94 171 ALA A O 1
ATOM 1321 N N . LYS A 1 172 ? -0.643 -11.615 5.783 1.00 92.31 172 LYS A N 1
ATOM 1322 C CA . LYS A 1 172 ? -1.284 -12.838 6.297 1.00 92.31 172 LYS A CA 1
ATOM 1323 C C . LYS A 1 172 ? -0.284 -13.990 6.433 1.00 92.31 172 LYS A C 1
ATOM 1325 O O . LYS A 1 172 ? -0.253 -14.677 7.455 1.00 92.31 172 LYS A O 1
ATOM 1330 N N . TRP A 1 173 ? 0.603 -14.149 5.453 1.00 94.81 173 TRP A N 1
ATOM 1331 C CA . TRP A 1 173 ? 1.664 -15.157 5.503 1.00 94.81 173 TRP A CA 1
ATOM 1332 C C . TRP A 1 173 ? 2.732 -14.865 6.557 1.00 94.81 173 TRP A C 1
ATOM 1334 O O . TRP A 1 173 ? 3.142 -15.769 7.280 1.00 94.81 173 TRP A O 1
ATOM 1344 N N . LEU A 1 174 ? 3.157 -13.609 6.692 1.00 94.00 174 LEU A N 1
ATOM 1345 C CA . LEU A 1 174 ? 4.112 -13.196 7.719 1.00 94.00 174 LEU A CA 1
ATOM 1346 C C . LEU A 1 174 ? 3.575 -13.494 9.122 1.00 94.00 174 LEU A C 1
ATOM 1348 O O . LEU A 1 174 ? 4.339 -13.950 9.968 1.00 94.00 174 LEU A O 1
ATOM 1352 N N . SER A 1 175 ? 2.272 -13.310 9.361 1.00 93.44 175 SER A N 1
ATOM 1353 C CA . SER A 1 175 ? 1.639 -13.696 10.629 1.00 93.44 175 SER A CA 1
ATOM 1354 C C . SER A 1 175 ? 1.753 -15.206 10.884 1.00 93.44 175 SER A C 1
ATOM 1356 O O . SER A 1 175 ? 2.169 -15.612 11.971 1.00 93.44 175 SER A O 1
ATOM 1358 N N . ARG A 1 176 ? 1.489 -16.052 9.874 1.00 94.81 176 ARG A N 1
ATOM 1359 C CA . ARG A 1 176 ? 1.674 -17.516 9.972 1.00 94.81 176 ARG A CA 1
ATOM 1360 C C . ARG A 1 176 ? 3.124 -17.892 10.273 1.00 94.81 176 ARG A C 1
ATOM 1362 O O . ARG A 1 176 ? 3.370 -18.684 11.176 1.00 94.81 176 ARG A O 1
ATOM 1369 N N . VAL A 1 177 ? 4.086 -17.278 9.581 1.00 95.44 177 VAL A N 1
ATOM 1370 C CA . VAL A 1 177 ? 5.523 -17.499 9.824 1.00 95.44 177 VAL A CA 1
ATOM 1371 C C . VAL A 1 177 ? 5.915 -17.087 11.243 1.00 95.44 177 VAL A C 1
ATOM 1373 O O . VAL A 1 177 ? 6.615 -17.825 11.932 1.00 95.44 177 VAL A O 1
ATOM 1376 N N . ALA A 1 178 ? 5.439 -15.937 11.717 1.00 94.56 178 ALA A N 1
ATOM 1377 C CA . ALA A 1 178 ? 5.757 -15.426 13.046 1.00 94.56 178 ALA A CA 1
ATOM 1378 C C . ALA A 1 178 ? 5.286 -16.371 14.172 1.00 94.56 178 ALA A C 1
ATOM 1380 O O . ALA A 1 178 ? 5.985 -16.550 15.176 1.00 94.56 178 ALA A O 1
ATOM 1381 N N . LYS A 1 179 ? 4.144 -17.046 13.975 1.00 94.06 179 LYS A N 1
ATOM 1382 C CA . LYS A 1 179 ? 3.584 -18.047 14.903 1.00 94.06 179 LYS A CA 1
ATOM 1383 C C . LYS A 1 179 ? 4.434 -19.308 15.051 1.00 94.06 179 LYS A C 1
ATOM 1385 O O . LYS A 1 179 ? 4.258 -20.047 16.016 1.00 94.06 179 LYS A O 1
ATOM 1390 N N . LEU A 1 180 ? 5.394 -19.531 14.157 1.00 95.81 180 LEU A N 1
ATOM 1391 C CA . LEU A 1 180 ? 6.350 -20.636 14.243 1.00 95.81 180 LEU A CA 1
ATOM 1392 C C . LEU A 1 180 ? 7.534 -20.335 15.185 1.00 95.81 180 LEU A C 1
ATOM 1394 O O . LEU A 1 180 ? 8.292 -21.242 15.533 1.00 95.81 180 LEU A O 1
ATOM 1398 N N . SER A 1 181 ? 7.675 -19.091 15.660 1.00 94.94 181 SER A N 1
ATOM 1399 C CA . SER A 1 181 ? 8.782 -18.664 16.530 1.00 94.94 181 SER A CA 1
ATOM 1400 C C . SER A 1 181 ? 8.920 -19.360 17.896 1.00 94.94 181 SER A C 1
ATOM 1402 O O . SER A 1 181 ? 10.023 -19.341 18.442 1.00 94.94 181 SER A O 1
ATOM 1404 N N . PRO A 1 182 ? 7.880 -19.981 18.499 1.00 94.31 182 PRO A N 1
ATOM 1405 C CA . PRO A 1 182 ? 8.071 -20.803 19.695 1.00 94.31 182 PRO A CA 1
ATOM 1406 C C . PRO A 1 182 ? 8.850 -22.097 19.424 1.00 94.31 182 PRO A C 1
ATOM 1408 O O . PRO A 1 182 ? 9.429 -22.654 20.351 1.00 94.31 182 PRO A O 1
ATOM 1411 N N . GLN A 1 183 ? 8.842 -22.586 18.178 1.00 95.31 183 GLN A N 1
ATOM 1412 C CA . GLN A 1 183 ? 9.472 -23.852 17.781 1.00 95.31 183 GLN A CA 1
ATOM 1413 C C . GLN A 1 183 ? 10.778 -23.644 17.009 1.00 95.31 183 GLN A C 1
ATOM 1415 O O . GLN A 1 183 ? 11.684 -24.469 17.104 1.00 95.31 183 GLN A O 1
ATOM 1420 N N . TYR A 1 184 ? 10.881 -22.543 16.265 1.00 96.44 184 TYR A N 1
ATOM 1421 C CA . TYR A 1 184 ? 11.999 -22.266 15.368 1.00 96.44 184 TYR A CA 1
ATOM 1422 C C . TYR A 1 184 ? 12.538 -20.852 15.559 1.00 96.44 184 TYR A C 1
ATOM 1424 O O . TYR A 1 184 ? 11.819 -19.933 15.954 1.00 96.44 184 TYR A O 1
ATOM 1432 N N . ARG A 1 185 ? 13.803 -20.638 15.201 1.00 95.75 185 ARG A N 1
ATOM 1433 C CA . ARG A 1 185 ? 14.383 -19.299 15.129 1.00 95.75 185 ARG A CA 1
ATOM 1434 C C . ARG A 1 185 ? 13.934 -18.588 13.855 1.00 95.75 185 ARG A C 1
ATOM 1436 O O . ARG A 1 185 ? 14.578 -18.676 12.811 1.00 95.75 185 ARG A O 1
ATOM 1443 N N . VAL A 1 186 ? 12.829 -17.863 13.984 1.00 96.38 186 VAL A N 1
ATOM 1444 C CA . VAL A 1 186 ? 12.228 -17.034 12.936 1.00 96.38 186 VAL A CA 1
ATOM 1445 C C . VAL A 1 186 ? 12.773 -15.606 13.013 1.00 96.38 186 VAL A C 1
ATOM 1447 O O . VAL A 1 186 ? 12.813 -15.017 14.094 1.00 96.38 186 VAL A O 1
ATOM 1450 N N . VAL A 1 187 ? 13.171 -15.045 11.870 1.00 94.81 187 VAL A N 1
ATOM 1451 C CA . VAL A 1 187 ? 13.599 -13.645 11.741 1.00 94.81 187 VAL A CA 1
ATOM 1452 C C . VAL A 1 187 ? 12.835 -12.975 10.601 1.00 94.81 187 VAL A C 1
ATOM 1454 O O . VAL A 1 187 ? 13.041 -13.295 9.430 1.00 94.81 187 VAL A O 1
ATOM 1457 N N . LEU A 1 188 ? 11.971 -12.022 10.952 1.00 94.69 188 LEU A N 1
ATOM 1458 C CA . LEU A 1 188 ? 11.194 -11.206 10.014 1.00 94.69 188 LEU A CA 1
ATOM 1459 C C . LEU A 1 188 ? 11.616 -9.738 10.138 1.00 94.69 188 LEU A C 1
ATOM 1461 O O . LEU A 1 188 ? 11.474 -9.139 11.209 1.00 94.69 188 LEU A O 1
ATOM 1465 N N . THR A 1 189 ? 12.166 -9.160 9.066 1.00 92.62 189 THR A N 1
ATOM 1466 C CA . THR A 1 189 ? 12.746 -7.808 9.107 1.00 92.62 189 THR A CA 1
ATOM 1467 C C . THR A 1 189 ? 12.724 -7.082 7.750 1.00 92.62 189 THR A C 1
ATOM 1469 O O . THR A 1 189 ? 12.327 -7.641 6.729 1.00 92.62 189 THR A O 1
ATOM 1472 N N . THR A 1 190 ? 13.122 -5.810 7.745 1.00 93.12 190 THR A N 1
ATOM 1473 C CA . THR A 1 190 ? 13.128 -4.898 6.588 1.00 93.12 190 THR A CA 1
ATOM 1474 C C . THR A 1 190 ? 14.285 -3.900 6.706 1.00 93.12 190 THR A C 1
ATOM 1476 O O . THR A 1 190 ? 14.884 -3.782 7.773 1.00 93.12 190 THR A O 1
ATOM 1479 N N . GLY A 1 191 ? 14.594 -3.173 5.628 1.00 90.44 191 GLY A N 1
ATOM 1480 C CA . GLY A 1 191 ? 15.607 -2.108 5.620 1.00 90.44 191 GLY A CA 1
ATOM 1481 C C . GLY A 1 191 ? 17.056 -2.597 5.692 1.00 90.44 191 GLY A C 1
ATOM 1482 O O . GLY A 1 191 ? 17.942 -1.828 6.048 1.00 90.44 191 GLY A O 1
ATOM 1483 N N . ILE A 1 192 ? 17.294 -3.873 5.382 1.00 92.50 192 ILE A N 1
ATOM 1484 C CA . ILE A 1 192 ? 18.626 -4.484 5.372 1.00 92.50 192 ILE A CA 1
ATOM 1485 C C . ILE A 1 192 ? 19.059 -4.672 3.922 1.00 92.50 192 ILE A C 1
ATOM 1487 O O . ILE A 1 192 ? 18.336 -5.282 3.133 1.00 92.50 192 ILE A O 1
ATOM 1491 N N . HIS A 1 193 ? 20.239 -4.153 3.587 1.00 92.38 193 HIS A N 1
ATOM 1492 C CA . HIS A 1 193 ? 20.748 -4.063 2.219 1.00 92.38 193 HIS A CA 1
ATOM 1493 C C . HIS A 1 193 ? 22.230 -4.459 2.146 1.00 92.38 193 HIS A C 1
ATOM 1495 O O . HIS A 1 193 ? 22.920 -4.541 3.165 1.00 92.38 193 HIS A O 1
ATOM 1501 N N . GLY A 1 194 ? 22.736 -4.683 0.930 1.00 93.19 194 GLY A N 1
ATOM 1502 C CA . GLY A 1 194 ? 24.163 -4.889 0.681 1.00 93.19 194 GLY A CA 1
ATOM 1503 C C . GLY A 1 194 ? 24.754 -6.098 1.417 1.00 93.19 194 GLY A C 1
ATOM 1504 O O . GLY A 1 194 ? 24.112 -7.132 1.578 1.00 93.19 194 GLY A O 1
ATOM 1505 N N . GLU A 1 195 ? 25.997 -5.963 1.880 1.00 95.62 195 GLU A N 1
ATOM 1506 C CA . GLU A 1 195 ? 26.742 -7.046 2.542 1.00 95.62 195 GLU A CA 1
ATOM 1507 C C . GLU A 1 195 ? 26.060 -7.571 3.819 1.00 95.62 195 GLU A C 1
ATOM 1509 O O . GLU A 1 195 ? 26.227 -8.734 4.193 1.00 95.62 195 GLU A O 1
ATOM 1514 N N . GLU A 1 196 ? 25.263 -6.746 4.505 1.00 95.75 196 GLU A N 1
ATOM 1515 C CA . GLU A 1 196 ? 24.485 -7.203 5.659 1.00 95.75 196 GLU A CA 1
ATOM 1516 C C . GLU A 1 196 ? 23.346 -8.137 5.237 1.00 95.75 196 GLU A C 1
ATOM 1518 O O . GLU A 1 196 ? 23.160 -9.190 5.854 1.00 95.75 196 GLU A O 1
ATOM 1523 N N . TYR A 1 197 ? 22.645 -7.805 4.148 1.00 96.38 197 TYR A N 1
ATOM 1524 C CA . TYR A 1 197 ? 21.624 -8.669 3.558 1.00 96.38 197 TYR A CA 1
ATOM 1525 C C . TYR A 1 197 ? 22.221 -10.022 3.151 1.00 96.38 197 TYR A C 1
ATOM 1527 O O . TYR A 1 197 ? 21.706 -11.070 3.555 1.00 96.38 197 TYR A O 1
ATOM 1535 N N . THR A 1 198 ? 23.357 -10.012 2.444 1.00 96.94 198 THR A N 1
ATOM 1536 C CA . THR A 1 198 ? 24.086 -11.235 2.066 1.00 96.94 198 THR A CA 1
ATOM 1537 C C . THR A 1 198 ? 24.446 -12.063 3.299 1.00 96.94 198 THR A C 1
ATOM 1539 O O . THR A 1 198 ? 24.181 -13.268 3.346 1.00 96.94 198 THR A O 1
ATOM 1542 N N . ARG A 1 199 ? 25.003 -11.431 4.341 1.00 96.06 199 ARG A N 1
ATOM 1543 C CA . ARG A 1 199 ? 25.404 -12.110 5.583 1.00 96.06 199 ARG A CA 1
ATOM 1544 C C . ARG A 1 199 ? 24.226 -12.747 6.310 1.00 96.06 199 ARG A C 1
ATOM 1546 O O . ARG A 1 199 ? 24.353 -13.867 6.800 1.00 96.06 199 ARG A O 1
ATOM 1553 N N . MET A 1 200 ? 23.101 -12.046 6.426 1.00 95.56 200 MET A N 1
ATOM 1554 C CA . MET A 1 200 ? 21.908 -12.591 7.077 1.00 95.56 200 MET A CA 1
ATOM 1555 C C . MET A 1 200 ? 21.312 -13.750 6.287 1.00 95.56 200 MET A C 1
ATOM 1557 O O . MET A 1 200 ? 20.947 -14.761 6.881 1.00 95.56 200 MET A O 1
ATOM 1561 N N . THR A 1 201 ? 21.277 -13.635 4.965 1.00 97.06 201 THR A N 1
ATOM 1562 C CA . THR A 1 201 ? 20.751 -14.678 4.080 1.00 97.06 201 THR A CA 1
ATOM 1563 C C . THR A 1 201 ? 21.597 -15.952 4.143 1.00 97.06 201 THR A C 1
ATOM 1565 O O . THR A 1 201 ? 21.047 -17.038 4.289 1.00 97.06 201 THR A O 1
ATOM 1568 N N . ASN A 1 202 ? 22.928 -15.831 4.187 1.00 97.44 202 ASN A N 1
ATOM 1569 C CA . ASN A 1 202 ? 23.846 -16.965 4.383 1.00 97.44 202 ASN A CA 1
ATOM 1570 C C . ASN A 1 202 ? 23.654 -17.699 5.727 1.00 97.44 202 ASN A C 1
ATOM 1572 O O . ASN A 1 202 ? 24.019 -18.865 5.863 1.00 97.44 202 ASN A O 1
ATOM 1576 N N . ARG A 1 203 ? 23.081 -17.035 6.738 1.00 97.12 203 ARG A N 1
ATOM 1577 C CA . ARG A 1 203 ? 22.769 -17.641 8.043 1.00 97.12 203 ARG A CA 1
ATOM 1578 C C . ARG A 1 203 ? 21.445 -18.404 8.056 1.00 97.12 203 ARG A C 1
ATOM 1580 O O . ARG A 1 203 ? 21.171 -19.098 9.037 1.00 97.12 203 ARG A O 1
ATOM 1587 N N . ALA A 1 204 ? 20.620 -18.260 7.020 1.00 97.62 204 ALA A N 1
ATOM 1588 C CA . ALA A 1 204 ? 19.293 -18.851 6.952 1.00 97.62 204 ALA A CA 1
ATOM 1589 C C . ALA A 1 204 ? 19.318 -20.270 6.376 1.00 97.62 204 ALA A C 1
ATOM 1591 O O . ALA A 1 204 ? 19.979 -20.550 5.378 1.00 97.62 204 ALA A O 1
ATOM 1592 N N . LYS A 1 205 ? 18.544 -21.170 6.988 1.00 98.19 205 LYS A N 1
ATOM 1593 C CA . LYS A 1 205 ? 18.244 -22.494 6.425 1.00 98.19 205 LYS A CA 1
ATOM 1594 C C . LYS A 1 205 ? 17.184 -22.385 5.337 1.00 98.19 205 LYS A C 1
ATOM 1596 O O . LYS A 1 205 ? 17.378 -22.924 4.250 1.00 98.19 205 LYS A O 1
ATOM 1601 N N . ILE A 1 206 ? 16.090 -21.684 5.639 1.00 98.50 206 ILE A N 1
ATOM 1602 C CA . ILE A 1 206 ? 14.975 -21.429 4.727 1.00 98.50 206 ILE A CA 1
ATOM 1603 C C . ILE A 1 206 ? 14.779 -19.920 4.586 1.00 98.50 206 ILE A C 1
ATOM 1605 O O . ILE A 1 206 ? 14.689 -19.201 5.585 1.00 98.50 206 ILE A O 1
ATOM 1609 N N . VAL A 1 207 ? 14.665 -19.447 3.347 1.00 98.38 207 VAL A N 1
ATOM 1610 C CA . VAL A 1 207 ? 14.175 -18.103 3.034 1.00 98.38 207 VAL A CA 1
ATOM 1611 C C . VAL A 1 207 ? 12.748 -18.220 2.522 1.00 98.38 207 VAL A C 1
ATOM 1613 O O . VAL A 1 207 ? 12.493 -18.798 1.466 1.00 98.38 207 VAL A O 1
ATOM 1616 N N . PHE A 1 208 ? 11.822 -17.658 3.292 1.00 97.69 208 PHE A N 1
ATOM 1617 C CA . PHE A 1 208 ? 10.425 -17.533 2.909 1.00 97.69 208 PHE A CA 1
ATOM 1618 C C . PHE A 1 208 ? 10.257 -16.356 1.948 1.00 97.69 208 PHE A C 1
ATOM 1620 O O . PHE A 1 208 ? 10.750 -15.261 2.222 1.00 97.69 208 PHE A O 1
ATOM 1627 N N . ASN A 1 209 ? 9.530 -16.555 0.851 1.00 96.50 209 ASN A N 1
ATOM 1628 C CA . ASN A 1 209 ? 9.177 -15.490 -0.072 1.00 96.50 209 ASN A CA 1
ATOM 1629 C C . ASN A 1 209 ? 7.711 -15.588 -0.481 1.00 96.50 209 ASN A C 1
ATOM 1631 O O . ASN A 1 209 ? 7.191 -16.668 -0.727 1.00 96.50 209 ASN A O 1
ATOM 1635 N N . ARG A 1 210 ? 7.073 -14.423 -0.581 1.00 95.62 210 ARG A N 1
ATOM 1636 C CA . ARG A 1 210 ? 5.750 -14.245 -1.177 1.00 95.62 210 ARG A CA 1
ATOM 1637 C C . ARG A 1 210 ? 5.854 -13.072 -2.131 1.00 95.62 210 ARG A C 1
ATOM 1639 O O . ARG A 1 210 ? 6.089 -11.940 -1.675 1.00 95.62 210 ARG A O 1
ATOM 1646 N N . SER A 1 211 ? 5.728 -13.340 -3.425 1.00 94.62 211 SER A N 1
ATOM 1647 C CA . SER A 1 211 ? 5.706 -12.276 -4.430 1.00 94.62 211 SER A CA 1
ATOM 1648 C C . SER A 1 211 ? 4.474 -11.384 -4.269 1.00 94.62 211 SER A C 1
ATOM 1650 O O . SER A 1 211 ? 3.505 -11.752 -3.598 1.00 94.62 211 SER A O 1
ATOM 1652 N N . ILE A 1 212 ? 4.543 -10.179 -4.835 1.00 92.06 212 ILE A N 1
ATOM 1653 C CA . ILE A 1 212 ? 3.395 -9.266 -4.862 1.00 92.06 212 ILE A CA 1
ATOM 1654 C C . ILE A 1 212 ? 2.563 -9.436 -6.137 1.00 92.06 212 ILE A C 1
ATOM 1656 O O . ILE A 1 212 ? 1.352 -9.237 -6.093 1.00 92.06 212 ILE A O 1
ATOM 1660 N N . ARG A 1 213 ? 3.186 -9.815 -7.256 1.00 93.25 213 ARG A N 1
ATOM 1661 C CA . ARG A 1 213 ? 2.555 -9.872 -8.579 1.00 93.25 213 ARG A CA 1
ATOM 1662 C C . ARG A 1 213 ? 2.495 -11.284 -9.166 1.00 93.25 213 ARG A C 1
ATOM 1664 O O . ARG A 1 213 ? 1.930 -11.460 -10.242 1.00 93.25 213 ARG A O 1
ATOM 1671 N N . GLY A 1 214 ? 3.031 -12.293 -8.477 1.00 94.88 214 GLY A N 1
ATOM 1672 C CA . GLY A 1 214 ? 3.176 -13.651 -9.013 1.00 94.88 214 GLY A CA 1
ATOM 1673 C C . GLY A 1 214 ? 4.444 -13.846 -9.851 1.00 94.88 214 GLY A C 1
ATOM 1674 O O . GLY A 1 214 ? 4.538 -14.830 -10.582 1.00 94.88 214 GLY A O 1
ATOM 1675 N N . GLU A 1 215 ? 5.389 -12.912 -9.763 1.00 96.06 215 GLU A N 1
ATOM 1676 C CA . GLU A 1 215 ? 6.683 -12.875 -10.445 1.00 96.06 215 GLU A CA 1
ATOM 1677 C C . GLU A 1 215 ? 7.790 -13.548 -9.619 1.00 96.06 215 GLU A C 1
ATOM 1679 O O . GLU A 1 215 ? 7.717 -13.617 -8.384 1.00 96.06 215 GLU A O 1
ATOM 1684 N N . LEU A 1 216 ? 8.857 -14.010 -10.267 1.00 96.38 216 LEU A N 1
ATOM 1685 C CA . LEU A 1 216 ? 10.107 -14.327 -9.583 1.00 96.38 216 LEU A CA 1
ATOM 1686 C C . LEU A 1 216 ? 10.845 -13.021 -9.277 1.00 96.38 216 LEU A C 1
ATOM 1688 O O . LEU A 1 216 ? 11.601 -12.504 -10.094 1.00 96.38 216 LEU A O 1
ATOM 1692 N N . ASN A 1 217 ? 10.627 -12.475 -8.082 1.00 94.88 217 ASN A N 1
ATOM 1693 C CA . ASN A 1 217 ? 11.344 -11.282 -7.624 1.00 94.88 217 ASN A CA 1
ATOM 1694 C C . ASN A 1 217 ? 12.800 -11.576 -7.224 1.00 94.88 217 ASN A C 1
ATOM 1696 O O . ASN A 1 217 ? 13.194 -12.727 -7.039 1.00 94.88 217 ASN A O 1
ATOM 1700 N N . MET A 1 218 ? 13.587 -10.513 -7.016 1.00 94.12 218 MET A N 1
ATOM 1701 C CA . MET A 1 218 ? 15.028 -10.588 -6.710 1.00 94.12 218 MET A CA 1
ATOM 1702 C C . MET A 1 218 ? 15.373 -11.593 -5.600 1.00 94.12 218 MET A C 1
ATOM 1704 O O . MET A 1 218 ? 16.330 -12.351 -5.725 1.00 94.12 218 MET A O 1
ATOM 1708 N N . ARG A 1 219 ? 14.543 -11.685 -4.550 1.00 95.38 219 ARG A N 1
ATOM 1709 C CA . ARG A 1 219 ? 14.784 -12.568 -3.396 1.00 95.38 219 ARG A CA 1
ATOM 1710 C C . ARG A 1 219 ? 14.860 -14.041 -3.781 1.00 95.38 219 ARG A C 1
ATOM 1712 O O . ARG A 1 219 ? 15.549 -14.791 -3.097 1.00 95.38 219 ARG A O 1
ATOM 1719 N N . ALA A 1 220 ? 14.165 -14.459 -4.839 1.00 96.44 220 ALA A N 1
ATOM 1720 C CA . ALA A 1 220 ? 14.260 -15.826 -5.338 1.00 96.44 220 ALA A CA 1
ATOM 1721 C C . ALA A 1 220 ? 15.677 -16.166 -5.803 1.00 96.44 220 ALA A C 1
ATOM 1723 O O . ALA A 1 220 ? 16.176 -17.238 -5.485 1.00 96.44 220 ALA A O 1
ATOM 1724 N N . TYR A 1 221 ? 16.343 -15.223 -6.469 1.00 97.81 221 TYR A N 1
ATOM 1725 C CA . TYR A 1 221 ? 17.705 -15.382 -6.971 1.00 97.81 221 TYR A CA 1
ATOM 1726 C C . TYR A 1 221 ? 18.752 -15.157 -5.883 1.00 97.81 221 TYR A C 1
ATOM 1728 O O . TYR A 1 221 ? 19.693 -15.929 -5.733 1.00 97.81 221 TYR A O 1
ATOM 1736 N N . GLU A 1 222 ? 18.590 -14.101 -5.090 1.00 97.56 222 GLU A N 1
ATOM 1737 C CA . GLU A 1 222 ? 19.572 -13.721 -4.075 1.00 97.56 222 GLU A CA 1
ATOM 1738 C C . GLU A 1 222 ? 19.665 -14.763 -2.949 1.00 97.56 222 GLU A C 1
ATOM 1740 O O . GLU A 1 222 ? 20.761 -15.078 -2.477 1.00 97.56 222 GLU A O 1
ATOM 1745 N N . ALA A 1 223 ? 18.524 -15.320 -2.522 1.00 96.44 223 ALA A N 1
ATOM 1746 C CA . ALA A 1 223 ? 18.473 -16.318 -1.458 1.00 96.44 223 ALA A CA 1
ATOM 1747 C C . ALA A 1 223 ? 19.167 -17.621 -1.851 1.00 96.44 223 ALA A C 1
ATOM 1749 O O . ALA A 1 223 ? 19.951 -18.168 -1.070 1.00 96.44 223 ALA A O 1
ATOM 1750 N N . THR A 1 224 ? 18.903 -18.103 -3.064 1.00 97.25 224 THR A N 1
ATOM 1751 C CA . THR A 1 224 ? 19.511 -19.330 -3.581 1.00 97.25 224 THR A CA 1
ATOM 1752 C C . THR A 1 224 ? 20.982 -19.121 -3.924 1.00 97.25 224 THR A C 1
ATOM 1754 O O . THR A 1 224 ? 21.787 -20.001 -3.626 1.00 97.25 224 THR A O 1
ATOM 1757 N N . ALA A 1 225 ? 21.381 -17.948 -4.431 1.00 97.25 225 ALA A N 1
ATOM 1758 C CA . ALA A 1 225 ? 22.791 -17.596 -4.635 1.00 97.25 225 ALA A CA 1
ATOM 1759 C C . ALA A 1 225 ? 23.591 -17.559 -3.315 1.00 97.25 225 ALA A C 1
ATOM 1761 O O . ALA A 1 225 ? 24.783 -17.862 -3.287 1.00 97.25 225 ALA A O 1
ATOM 1762 N N . CYS A 1 226 ? 22.929 -17.247 -2.196 1.00 96.94 226 CYS A N 1
ATOM 1763 C CA . CYS A 1 226 ? 23.498 -17.343 -0.847 1.00 96.94 226 CYS A CA 1
ATOM 1764 C C . CYS A 1 226 ? 23.394 -18.754 -0.226 1.00 96.94 226 CYS A C 1
ATOM 1766 O O . CYS A 1 226 ? 23.789 -18.948 0.923 1.00 96.94 226 CYS A O 1
ATOM 1768 N N . GLY A 1 227 ? 22.865 -19.744 -0.953 1.00 95.94 227 GLY A N 1
ATOM 1769 C CA . GLY A 1 227 ? 22.792 -21.142 -0.522 1.00 95.94 227 GLY A CA 1
ATOM 1770 C C . GLY A 1 227 ? 21.682 -21.467 0.482 1.00 95.94 227 GLY A C 1
ATOM 1771 O O . GLY A 1 227 ? 21.797 -22.460 1.209 1.00 95.94 227 GLY A O 1
ATOM 1772 N N . ALA A 1 228 ? 20.629 -20.651 0.572 1.00 97.00 228 ALA A N 1
ATOM 1773 C CA . ALA A 1 228 ? 19.454 -20.949 1.391 1.00 97.00 228 ALA A CA 1
ATOM 1774 C C . ALA A 1 228 ? 18.389 -21.718 0.591 1.00 97.00 228 ALA A C 1
ATOM 1776 O O . ALA A 1 228 ? 18.227 -21.504 -0.611 1.00 97.00 228 ALA A O 1
ATOM 1777 N N . LEU A 1 229 ? 17.614 -22.582 1.262 1.00 98.25 229 LEU A N 1
ATOM 1778 C CA . LEU A 1 229 ? 16.440 -23.194 0.639 1.00 98.25 229 LEU A CA 1
ATOM 1779 C C . LEU A 1 229 ? 15.360 -22.124 0.444 1.00 98.25 229 LEU A C 1
ATOM 1781 O O . LEU A 1 229 ? 14.890 -21.532 1.416 1.00 98.25 229 LEU A O 1
ATOM 1785 N N . HIS A 1 230 ? 14.951 -21.892 -0.799 1.00 97.56 230 HIS A N 1
ATOM 1786 C CA . HIS A 1 230 ? 13.948 -20.889 -1.130 1.00 97.56 230 HIS A CA 1
ATOM 1787 C C . HIS A 1 230 ? 12.533 -21.474 -1.188 1.00 97.56 230 HIS A C 1
ATOM 1789 O O . HIS A 1 230 ? 12.305 -22.512 -1.814 1.00 97.56 230 HIS A O 1
ATOM 1795 N N . PHE A 1 231 ? 11.588 -20.782 -0.552 1.00 98.44 231 PHE A N 1
ATOM 1796 C CA . PHE A 1 231 ? 10.159 -21.083 -0.597 1.00 98.44 231 PHE A CA 1
ATOM 1797 C C . PHE A 1 231 ? 9.423 -20.023 -1.411 1.00 98.44 231 PHE A C 1
ATOM 1799 O O . PHE A 1 231 ? 9.580 -18.837 -1.128 1.00 98.44 231 PHE A O 1
ATOM 1806 N N . MET A 1 232 ? 8.570 -20.460 -2.337 1.00 97.81 232 MET A N 1
ATOM 1807 C CA . MET A 1 232 ? 7.769 -19.593 -3.203 1.00 97.81 232 MET A CA 1
ATOM 1808 C C . MET A 1 232 ? 6.302 -20.033 -3.232 1.00 97.81 232 MET A C 1
ATOM 1810 O O . MET A 1 232 ? 5.995 -21.211 -3.043 1.00 97.81 232 MET A O 1
ATOM 1814 N N . GLU A 1 233 ? 5.366 -19.113 -3.463 1.00 97.75 233 GLU A N 1
ATOM 1815 C CA . GLU A 1 233 ? 3.958 -19.492 -3.570 1.00 97.75 233 GLU A CA 1
ATOM 1816 C C . GLU A 1 233 ? 3.681 -20.401 -4.781 1.00 97.75 233 GLU A C 1
ATOM 1818 O O . GLU A 1 233 ? 4.147 -20.141 -5.887 1.00 97.75 233 GLU A O 1
ATOM 1823 N N . ARG A 1 234 ? 2.855 -21.443 -4.598 1.00 97.00 234 ARG A N 1
ATOM 1824 C CA . ARG A 1 234 ? 2.521 -22.442 -5.638 1.00 97.00 234 ARG A CA 1
ATOM 1825 C C . ARG A 1 234 ? 1.948 -21.837 -6.927 1.00 97.00 234 ARG A C 1
ATOM 1827 O O . ARG A 1 234 ? 2.069 -22.443 -7.983 1.00 97.00 234 ARG A O 1
ATOM 1834 N N . GLY A 1 235 ? 1.313 -20.669 -6.838 1.00 95.44 235 GLY A N 1
ATOM 1835 C CA . GLY A 1 235 ? 0.725 -19.956 -7.976 1.00 95.44 235 GLY A CA 1
ATOM 1836 C C . GLY A 1 235 ? 1.689 -19.052 -8.751 1.00 95.44 235 GLY A C 1
ATOM 1837 O O . GLY A 1 235 ? 1.227 -18.322 -9.622 1.00 95.44 235 GLY A O 1
ATOM 1838 N N . ASN A 1 236 ? 2.986 -19.048 -8.430 1.00 97.75 236 ASN A N 1
ATOM 1839 C CA . ASN A 1 236 ? 3.957 -18.188 -9.100 1.00 97.75 236 ASN A CA 1
ATOM 1840 C C . ASN A 1 236 ? 4.104 -18.541 -10.593 1.00 97.75 236 ASN A C 1
ATOM 1842 O O . ASN A 1 236 ? 4.314 -19.702 -10.943 1.00 97.75 236 ASN A O 1
ATOM 1846 N N . ALA A 1 237 ? 4.015 -17.539 -11.470 1.00 97.19 237 ALA A N 1
ATOM 1847 C CA . ALA A 1 237 ? 3.951 -17.737 -12.920 1.00 97.19 237 ALA A CA 1
ATOM 1848 C C . ALA A 1 237 ? 5.314 -18.016 -13.577 1.00 97.19 237 ALA A C 1
ATOM 1850 O O . ALA A 1 237 ? 5.364 -18.498 -14.715 1.00 97.19 237 ALA A O 1
ATOM 1851 N N . GLU A 1 238 ? 6.402 -17.691 -12.880 1.00 97.50 238 GLU A N 1
ATOM 1852 C CA . GLU A 1 238 ? 7.771 -17.727 -13.404 1.00 97.50 238 GLU A CA 1
ATOM 1853 C C . GLU A 1 238 ? 8.640 -18.780 -12.714 1.00 97.50 238 GLU A C 1
ATOM 1855 O O . GLU A 1 238 ? 9.718 -19.094 -13.204 1.00 97.50 238 GLU A O 1
ATOM 1860 N N . PHE A 1 239 ? 8.173 -19.384 -11.615 1.00 97.81 239 PHE A N 1
ATOM 1861 C CA . PHE A 1 239 ? 8.952 -20.357 -10.847 1.00 97.81 239 PHE A CA 1
ATOM 1862 C C . PHE A 1 239 ? 9.530 -21.475 -11.720 1.00 97.81 239 PHE A C 1
ATOM 1864 O O . PHE A 1 239 ? 10.705 -21.799 -11.584 1.00 97.81 239 PHE A O 1
ATOM 1871 N N . SER A 1 240 ? 8.743 -22.025 -12.649 1.00 97.12 240 SER A N 1
ATOM 1872 C CA . SER A 1 240 ? 9.182 -23.108 -13.538 1.00 97.12 240 SER A CA 1
ATOM 1873 C C . SER A 1 240 ? 10.170 -22.689 -14.631 1.00 97.12 240 SER A C 1
ATOM 1875 O O . SER A 1 240 ? 10.704 -23.564 -15.305 1.00 97.12 240 SER A O 1
ATOM 1877 N N . GLU A 1 241 ? 10.395 -21.387 -14.832 1.00 96.50 241 GLU A N 1
ATOM 1878 C CA . GLU A 1 241 ? 11.395 -20.868 -15.780 1.00 96.50 241 GLU A CA 1
ATOM 1879 C C . GLU A 1 241 ? 12.824 -21.014 -15.224 1.00 96.50 241 GLU A C 1
ATOM 1881 O O . GLU A 1 241 ? 13.788 -21.007 -15.983 1.00 96.50 241 GLU A O 1
ATOM 1886 N N . VAL A 1 242 ? 12.965 -21.156 -13.897 1.00 97.56 242 VAL A N 1
ATOM 1887 C CA . VAL A 1 242 ? 14.265 -21.206 -13.198 1.00 97.56 242 VAL A CA 1
ATOM 1888 C C . VAL A 1 242 ? 14.381 -22.436 -12.293 1.00 97.56 242 VAL A C 1
ATOM 1890 O O . VAL A 1 242 ? 15.431 -23.070 -12.210 1.00 97.56 242 VAL A O 1
ATOM 1893 N N . PHE A 1 243 ? 13.299 -22.811 -11.613 1.00 98.31 243 PHE A N 1
ATOM 1894 C CA . PHE A 1 243 ? 13.296 -23.820 -10.561 1.00 98.31 243 PHE A CA 1
ATOM 1895 C C . PHE A 1 243 ? 12.376 -25.005 -10.868 1.00 98.31 243 PHE A C 1
ATOM 1897 O O . PHE A 1 243 ? 11.456 -24.949 -11.682 1.00 98.31 243 PHE A O 1
ATOM 1904 N N . ARG A 1 244 ? 12.599 -26.107 -10.149 1.00 98.31 244 ARG A N 1
ATOM 1905 C CA . ARG A 1 244 ? 11.706 -27.265 -10.097 1.00 98.31 244 ARG A CA 1
ATOM 1906 C C . ARG A 1 244 ? 11.345 -27.552 -8.644 1.00 98.31 244 ARG A C 1
ATOM 1908 O O . ARG A 1 244 ? 12.232 -27.665 -7.796 1.00 98.31 244 ARG A O 1
ATOM 1915 N N . ASP A 1 245 ? 10.048 -27.694 -8.385 1.00 98.62 245 ASP A N 1
ATOM 1916 C CA . ASP A 1 245 ? 9.508 -27.919 -7.043 1.00 98.62 245 ASP A CA 1
ATOM 1917 C C . ASP A 1 245 ? 10.071 -29.209 -6.428 1.00 98.62 245 ASP A C 1
ATOM 1919 O O . ASP A 1 245 ? 10.196 -30.228 -7.111 1.00 98.62 245 ASP A O 1
ATOM 1923 N N . GLY A 1 246 ? 10.477 -29.135 -5.161 1.00 98.12 246 GLY A N 1
ATOM 1924 C CA . GLY A 1 246 ? 11.138 -30.210 -4.419 1.00 98.12 246 GLY A CA 1
ATOM 1925 C C . GLY A 1 246 ? 12.532 -30.593 -4.932 1.00 98.12 246 GLY A C 1
ATOM 1926 O O . GLY A 1 246 ? 13.120 -31.540 -4.416 1.00 98.12 246 GLY A O 1
ATOM 1927 N N . VAL A 1 247 ? 13.073 -29.897 -5.942 1.00 98.56 247 VAL A N 1
ATOM 1928 C CA . VAL A 1 247 ? 14.372 -30.223 -6.558 1.00 98.56 247 VAL A CA 1
ATOM 1929 C C . VAL A 1 247 ? 15.361 -29.071 -6.464 1.00 98.56 247 VAL A C 1
ATOM 1931 O O . VAL A 1 247 ? 16.485 -29.312 -6.044 1.00 98.56 247 VAL A O 1
ATOM 1934 N N . SER A 1 248 ? 14.971 -27.849 -6.835 1.00 98.25 248 SER A N 1
ATOM 1935 C CA . SER A 1 248 ? 15.814 -26.637 -6.767 1.00 98.25 248 SER A CA 1
ATOM 1936 C C . SER A 1 248 ? 15.125 -25.447 -6.081 1.00 98.25 248 SER A C 1
ATOM 1938 O O . SER A 1 248 ? 15.688 -24.363 -5.982 1.00 98.25 248 SER A O 1
ATOM 1940 N N . GLY A 1 249 ? 13.918 -25.661 -5.563 1.00 98.25 249 GLY A N 1
ATOM 1941 C CA . GLY A 1 249 ? 13.134 -24.737 -4.746 1.00 98.25 249 GLY A CA 1
ATOM 1942 C C . GLY A 1 249 ? 11.885 -25.455 -4.235 1.00 98.25 249 GLY A C 1
ATOM 1943 O O . GLY A 1 249 ? 11.619 -26.581 -4.655 1.00 98.25 249 GLY A O 1
ATOM 1944 N N . VAL A 1 250 ? 11.122 -24.838 -3.333 1.00 98.69 250 VAL A N 1
ATOM 1945 C CA . VAL A 1 250 ? 9.906 -25.447 -2.763 1.00 98.69 250 VAL A CA 1
ATOM 1946 C C . VAL A 1 250 ? 8.702 -24.536 -2.963 1.00 98.69 250 VAL A C 1
ATOM 1948 O O . VAL A 1 250 ? 8.733 -23.362 -2.590 1.00 98.69 250 VAL A O 1
ATOM 1951 N N . LEU A 1 251 ? 7.625 -25.092 -3.513 1.00 98.62 251 LEU A N 1
ATOM 1952 C CA . LEU A 1 251 ? 6.334 -24.432 -3.635 1.00 98.62 251 LEU A CA 1
ATOM 1953 C C . LEU A 1 251 ? 5.452 -24.713 -2.419 1.00 98.62 251 LEU A C 1
ATOM 1955 O O . LEU A 1 251 ? 5.263 -25.859 -2.007 1.00 98.62 251 LEU A O 1
ATOM 1959 N N . TYR A 1 252 ? 4.832 -23.667 -1.877 1.00 98.25 252 TYR A N 1
ATOM 1960 C CA . TYR A 1 252 ? 3.900 -23.786 -0.756 1.00 98.25 252 TYR A CA 1
ATOM 1961 C C . TYR A 1 252 ? 2.513 -23.218 -1.080 1.00 98.25 252 TYR A C 1
ATOM 1963 O O . TYR A 1 252 ? 2.343 -22.359 -1.947 1.00 98.25 252 TYR A O 1
ATOM 1971 N N . GLY A 1 253 ? 1.505 -23.706 -0.363 1.00 97.25 253 GLY A N 1
ATOM 1972 C CA . GLY A 1 253 ? 0.126 -23.230 -0.410 1.00 97.25 253 GLY A CA 1
ATOM 1973 C C . GLY A 1 253 ? -0.509 -23.238 0.977 1.00 97.25 253 GLY A C 1
ATOM 1974 O O . GLY A 1 253 ? 0.128 -23.601 1.968 1.00 97.25 253 GLY A O 1
ATOM 1975 N N . ASP A 1 254 ? -1.767 -22.810 1.060 1.00 95.81 254 ASP A N 1
ATOM 1976 C CA . ASP A 1 254 ? -2.471 -22.683 2.339 1.00 95.81 254 ASP A CA 1
ATOM 1977 C C . ASP A 1 254 ? -2.583 -23.997 3.113 1.00 95.81 254 ASP A C 1
ATOM 1979 O O . ASP A 1 254 ? -2.567 -23.984 4.342 1.00 95.81 254 ASP A O 1
ATOM 1983 N N . ASP A 1 255 ? -2.646 -25.109 2.385 1.00 97.19 255 ASP A N 1
ATOM 1984 C CA . ASP A 1 255 ? -2.880 -26.466 2.867 1.00 97.19 255 ASP A CA 1
ATOM 1985 C C . ASP A 1 255 ? -1.633 -27.174 3.417 1.00 97.19 255 ASP A C 1
ATOM 1987 O O . ASP A 1 255 ? -1.770 -28.135 4.173 1.00 97.19 255 ASP A O 1
ATOM 1991 N N . ASN A 1 256 ? -0.426 -26.738 3.044 1.00 97.62 256 ASN A N 1
ATOM 1992 C CA . ASN A 1 256 ? 0.803 -27.483 3.336 1.00 97.62 256 ASN A CA 1
ATOM 1993 C C . ASN A 1 256 ? 1.952 -26.654 3.927 1.00 97.62 256 ASN A C 1
ATOM 1995 O O . ASN A 1 256 ? 2.987 -27.228 4.266 1.00 97.62 256 ASN A O 1
ATOM 1999 N N . PHE A 1 257 ? 1.796 -25.336 4.067 1.00 97.88 257 PHE A N 1
ATOM 2000 C CA . PHE A 1 257 ? 2.896 -24.439 4.419 1.00 97.88 257 PHE A CA 1
ATOM 2001 C C . PHE A 1 257 ? 3.632 -24.821 5.713 1.00 97.88 257 PHE A C 1
ATOM 2003 O O . PHE A 1 257 ? 4.838 -25.068 5.687 1.00 97.88 257 PHE A O 1
ATOM 2010 N N . GLU A 1 258 ? 2.925 -24.927 6.840 1.00 98.00 258 GLU A N 1
ATOM 2011 C CA . GLU A 1 258 ? 3.532 -25.257 8.134 1.00 98.00 258 GLU A CA 1
ATOM 2012 C C . GLU A 1 258 ? 4.132 -26.671 8.138 1.00 98.00 258 GLU A C 1
ATOM 2014 O O . GLU A 1 258 ? 5.187 -26.896 8.733 1.00 98.00 258 GLU A O 1
ATOM 2019 N N . ALA A 1 259 ? 3.495 -27.613 7.435 1.00 98.38 259 ALA A N 1
ATOM 2020 C CA . ALA A 1 259 ? 3.974 -28.987 7.313 1.00 98.38 259 ALA A CA 1
ATOM 2021 C C . ALA A 1 259 ? 5.291 -29.066 6.524 1.00 98.38 259 ALA A C 1
ATOM 2023 O O . ALA A 1 259 ? 6.200 -29.785 6.933 1.00 98.38 259 ALA A O 1
ATOM 2024 N N . LEU A 1 260 ? 5.428 -28.294 5.440 1.00 98.62 260 LEU A N 1
ATOM 2025 C CA . LEU A 1 260 ? 6.672 -28.201 4.672 1.00 98.62 260 LEU A CA 1
ATOM 2026 C C . LEU A 1 260 ? 7.801 -27.591 5.505 1.00 98.62 260 LEU A C 1
ATOM 2028 O O . LEU A 1 260 ? 8.914 -28.115 5.503 1.00 98.62 260 LEU A O 1
ATOM 2032 N N . ILE A 1 261 ? 7.521 -26.524 6.259 1.00 98.44 261 ILE A N 1
ATOM 2033 C CA . ILE A 1 261 ? 8.512 -25.935 7.167 1.00 98.44 261 ILE A CA 1
ATOM 2034 C C . ILE A 1 261 ? 8.982 -26.968 8.196 1.00 98.44 261 ILE A C 1
ATOM 2036 O O . ILE A 1 261 ? 10.187 -27.164 8.366 1.00 98.44 261 ILE A O 1
ATOM 2040 N N . ALA A 1 262 ? 8.047 -27.668 8.845 1.00 98.44 262 ALA A N 1
ATOM 2041 C CA . ALA A 1 262 ? 8.381 -28.695 9.822 1.00 98.44 262 ALA A CA 1
ATOM 2042 C C . ALA A 1 262 ? 9.185 -29.847 9.203 1.00 98.44 262 ALA A C 1
ATOM 2044 O O . ALA A 1 262 ? 10.170 -30.289 9.797 1.00 98.44 262 ALA A O 1
ATOM 2045 N N . HIS A 1 263 ? 8.815 -30.288 7.995 1.00 98.56 263 HIS A N 1
ATOM 2046 C CA . HIS A 1 263 ? 9.534 -31.314 7.240 1.00 98.56 263 HIS A CA 1
ATOM 2047 C C . HIS A 1 263 ? 10.978 -30.891 6.976 1.00 98.56 263 HIS A C 1
ATOM 2049 O O . HIS A 1 263 ? 11.897 -31.575 7.418 1.00 98.56 263 HIS A O 1
ATOM 2055 N N . TYR A 1 264 ? 11.214 -29.751 6.327 1.00 98.44 264 TYR A N 1
ATOM 2056 C CA . TYR A 1 264 ? 12.571 -29.360 5.928 1.00 98.44 264 TYR A CA 1
ATOM 2057 C C . TYR A 1 264 ? 13.458 -28.909 7.093 1.00 98.44 264 TYR A C 1
ATOM 2059 O O . TYR A 1 264 ? 14.685 -28.922 6.965 1.00 98.44 264 TYR A O 1
ATOM 2067 N N . LEU A 1 265 ? 12.889 -28.544 8.244 1.00 98.06 265 LEU A N 1
ATOM 2068 C CA . LEU A 1 265 ? 13.656 -28.248 9.460 1.00 98.06 265 LEU A CA 1
ATOM 2069 C C . LEU A 1 265 ? 13.888 -29.469 10.352 1.00 98.06 265 LEU A C 1
ATOM 2071 O O . LEU A 1 265 ? 14.735 -29.402 11.247 1.00 98.06 265 LEU A O 1
ATOM 2075 N N . ALA A 1 266 ? 13.196 -30.585 10.111 1.00 97.94 266 ALA A N 1
ATOM 2076 C CA . ALA A 1 266 ? 13.401 -31.807 10.871 1.00 97.94 266 ALA A CA 1
ATOM 2077 C C . ALA A 1 266 ? 14.854 -32.309 10.728 1.00 97.94 266 ALA A C 1
ATOM 2079 O O . ALA A 1 266 ? 15.395 -32.333 9.616 1.00 97.94 266 ALA A O 1
ATOM 2080 N N . PRO A 1 267 ? 15.494 -32.789 11.815 1.00 96.31 267 PRO A N 1
ATOM 2081 C CA . PRO A 1 267 ? 16.861 -33.314 11.759 1.00 96.31 267 PRO A CA 1
ATOM 2082 C C . PRO A 1 267 ? 17.061 -34.441 10.733 1.00 96.31 267 PRO A C 1
ATOM 2084 O O . PRO A 1 267 ? 18.134 -34.545 10.145 1.00 96.31 267 PRO A O 1
ATOM 2087 N N . ALA A 1 268 ? 16.027 -35.254 10.487 1.00 97.88 268 ALA A N 1
ATOM 2088 C CA . ALA A 1 268 ? 16.063 -36.349 9.517 1.00 97.88 268 ALA A CA 1
ATOM 2089 C C . ALA A 1 268 ? 16.165 -35.876 8.052 1.00 97.88 268 ALA A C 1
ATOM 2091 O O . ALA A 1 268 ? 16.689 -36.609 7.219 1.00 97.88 268 ALA A O 1
ATOM 2092 N N . ASN A 1 269 ? 15.734 -34.646 7.750 1.00 98.19 269 ASN A N 1
ATOM 2093 C CA . ASN A 1 269 ? 15.615 -34.129 6.382 1.00 98.19 269 ASN A CA 1
ATOM 2094 C C . ASN A 1 269 ? 16.686 -33.080 6.044 1.00 98.19 269 ASN A C 1
ATOM 2096 O O . ASN A 1 269 ? 16.595 -32.388 5.032 1.00 98.19 269 ASN A O 1
ATOM 2100 N N . VAL A 1 270 ? 17.733 -32.958 6.871 1.00 97.38 270 VAL A N 1
ATOM 2101 C CA . VAL A 1 270 ? 18.839 -32.016 6.628 1.00 97.38 270 VAL A CA 1
ATOM 2102 C C . VAL A 1 270 ? 19.489 -32.267 5.267 1.00 97.38 270 VAL A C 1
ATOM 2104 O O . VAL A 1 270 ? 19.688 -31.319 4.520 1.00 97.38 270 VAL A O 1
ATOM 2107 N N . SER A 1 271 ? 19.775 -33.525 4.916 1.00 97.44 271 SER A N 1
ATOM 2108 C CA . SER A 1 271 ? 20.418 -33.842 3.632 1.00 97.44 271 SER A CA 1
ATOM 2109 C C . SER A 1 271 ? 19.548 -33.465 2.434 1.00 97.44 271 SER A C 1
ATOM 2111 O O . SER A 1 271 ? 20.069 -32.969 1.442 1.00 97.44 271 SER A O 1
ATOM 2113 N N . GLU A 1 272 ? 18.235 -33.688 2.525 1.00 98.44 272 GLU A N 1
ATOM 2114 C CA . GLU A 1 272 ? 17.285 -33.313 1.476 1.00 98.44 272 GLU A CA 1
ATOM 2115 C C . GLU A 1 272 ? 17.239 -31.789 1.312 1.00 98.44 272 GLU A C 1
ATOM 2117 O O . GLU A 1 272 ? 17.423 -31.283 0.207 1.00 98.44 272 GLU A O 1
ATOM 2122 N N . ARG A 1 273 ? 17.083 -31.050 2.422 1.00 98.00 273 ARG A N 1
ATOM 2123 C CA . ARG A 1 273 ? 17.054 -29.580 2.421 1.00 98.00 273 ARG A CA 1
ATOM 2124 C C . ARG A 1 273 ? 18.297 -28.987 1.757 1.00 98.00 273 ARG A C 1
ATOM 2126 O O . ARG A 1 273 ? 18.169 -28.107 0.911 1.00 98.00 273 ARG A O 1
ATOM 2133 N N . GLU A 1 274 ? 19.489 -29.436 2.150 1.00 97.12 274 GLU A N 1
ATOM 2134 C CA . GLU A 1 274 ? 20.735 -28.883 1.605 1.00 97.12 274 GLU A CA 1
ATOM 2135 C C . GLU A 1 274 ? 20.954 -29.287 0.144 1.00 97.12 274 GLU A C 1
ATOM 2137 O O . GLU A 1 274 ? 21.484 -28.486 -0.619 1.00 97.12 274 GLU A O 1
ATOM 2142 N N . GLN A 1 275 ? 20.500 -30.475 -0.275 1.00 98.31 275 GLN A N 1
ATOM 2143 C CA . GLN A 1 275 ? 20.547 -30.864 -1.685 1.00 98.31 275 GLN A CA 1
ATOM 2144 C C . GLN A 1 275 ? 19.668 -29.949 -2.546 1.00 98.31 275 GLN A C 1
ATOM 2146 O O . GLN A 1 275 ? 20.111 -29.505 -3.603 1.00 98.31 275 GLN A O 1
ATOM 2151 N N . ILE A 1 276 ? 18.448 -29.638 -2.096 1.00 98.62 276 ILE A N 1
ATOM 2152 C CA . ILE A 1 276 ? 17.555 -28.722 -2.820 1.00 98.62 276 ILE A CA 1
ATOM 2153 C C . ILE A 1 276 ? 18.144 -27.310 -2.845 1.00 98.62 276 ILE A C 1
ATOM 2155 O O . ILE A 1 276 ? 18.143 -26.673 -3.895 1.00 98.62 276 ILE A O 1
ATOM 2159 N N . ALA A 1 277 ? 18.686 -26.829 -1.720 1.00 97.94 277 ALA A N 1
ATOM 2160 C CA . ALA A 1 277 ? 19.338 -25.521 -1.658 1.00 97.94 277 ALA A CA 1
ATOM 2161 C C . ALA A 1 277 ? 20.531 -25.434 -2.624 1.00 97.94 277 ALA A C 1
ATOM 2163 O O . ALA A 1 277 ? 20.631 -24.467 -3.372 1.00 97.94 277 ALA A O 1
ATOM 2164 N N . HIS A 1 278 ? 21.382 -26.464 -2.666 1.00 97.38 278 HIS A N 1
ATOM 2165 C CA . HIS A 1 278 ? 22.506 -26.543 -3.599 1.00 97.38 278 HIS A CA 1
ATOM 2166 C C . HIS A 1 278 ? 22.043 -26.558 -5.061 1.00 97.38 278 HIS A C 1
ATOM 2168 O O . HIS A 1 278 ? 22.526 -25.765 -5.862 1.00 97.38 278 HIS A O 1
ATOM 2174 N N . ASN A 1 279 ? 21.055 -27.389 -5.402 1.00 98.56 279 ASN A N 1
ATOM 2175 C CA . ASN A 1 279 ? 20.470 -27.401 -6.744 1.00 98.56 279 ASN A CA 1
ATOM 2176 C C . ASN A 1 279 ? 19.849 -26.042 -7.112 1.00 98.56 279 ASN A C 1
ATOM 2178 O O . ASN A 1 279 ? 19.873 -25.651 -8.274 1.00 98.56 279 ASN A O 1
ATOM 2182 N N . GLY A 1 280 ? 19.278 -25.331 -6.135 1.00 98.12 280 GLY A N 1
ATOM 2183 C CA . GLY A 1 280 ? 18.785 -23.964 -6.289 1.00 98.12 280 GLY A CA 1
ATOM 2184 C C . GLY A 1 280 ? 19.901 -22.969 -6.589 1.00 98.12 280 GLY A C 1
ATOM 2185 O O . GLY A 1 280 ? 19.736 -22.136 -7.476 1.00 98.12 280 GLY A O 1
ATOM 2186 N N . THR A 1 281 ? 21.041 -23.073 -5.899 1.00 97.62 281 THR A N 1
ATOM 2187 C CA . THR A 1 281 ? 22.246 -22.286 -6.199 1.00 97.62 281 THR A CA 1
ATOM 2188 C C . THR A 1 281 ? 22.718 -22.536 -7.628 1.00 97.62 281 THR A C 1
ATOM 2190 O O . THR A 1 281 ? 22.887 -21.577 -8.374 1.00 97.62 281 THR A O 1
ATOM 2193 N N . GLU A 1 282 ? 22.851 -23.801 -8.036 1.00 97.94 282 GLU A N 1
ATOM 2194 C CA . GLU A 1 282 ? 23.258 -24.166 -9.401 1.00 97.94 282 GLU A CA 1
ATOM 2195 C C . GLU A 1 282 ? 22.269 -23.644 -10.451 1.00 97.94 282 GLU A C 1
ATOM 2197 O O . GLU A 1 282 ? 22.680 -23.104 -11.478 1.00 97.94 282 GLU A O 1
ATOM 2202 N N . ALA A 1 283 ? 20.964 -23.748 -10.177 1.00 97.44 283 ALA A N 1
ATOM 2203 C CA . ALA A 1 283 ? 19.919 -23.276 -11.079 1.00 97.44 283 ALA A CA 1
ATOM 2204 C C . ALA A 1 283 ? 20.019 -21.770 -11.344 1.00 97.44 283 ALA A C 1
ATOM 2206 O O . ALA A 1 283 ? 19.823 -21.343 -12.476 1.00 97.44 283 ALA A O 1
ATOM 2207 N N . VAL A 1 284 ? 20.371 -20.961 -10.338 1.00 97.06 284 VAL A N 1
ATOM 2208 C CA . VAL A 1 284 ? 20.453 -19.507 -10.519 1.00 97.06 284 VAL A CA 1
ATOM 2209 C C . VAL A 1 284 ? 21.783 -19.013 -11.062 1.00 97.06 284 VAL A C 1
ATOM 2211 O O . VAL A 1 284 ? 21.823 -17.854 -11.443 1.00 97.06 284 VAL A O 1
ATOM 2214 N N . LEU A 1 285 ? 22.842 -19.826 -11.173 1.00 93.88 285 LEU A N 1
ATOM 2215 C CA . LEU A 1 285 ? 24.167 -19.361 -11.634 1.00 93.88 285 LEU A CA 1
ATOM 2216 C C . LEU A 1 285 ? 24.128 -18.612 -12.977 1.00 93.88 285 LEU A C 1
ATOM 2218 O O . LEU A 1 285 ? 24.933 -17.713 -13.217 1.00 93.88 285 LEU A O 1
ATOM 2222 N N . SER A 1 286 ? 23.184 -18.973 -13.848 1.00 90.75 286 SER A N 1
ATOM 2223 C CA . SER A 1 286 ? 22.967 -18.318 -15.141 1.00 90.75 286 SER A CA 1
ATOM 2224 C C . SER A 1 286 ? 21.920 -17.197 -15.107 1.00 90.75 286 SER A C 1
ATOM 2226 O O . SER A 1 286 ? 21.743 -16.515 -16.098 1.00 90.75 286 SER A O 1
ATOM 2228 N N . HIS A 1 287 ? 21.269 -16.914 -13.981 1.00 96.12 287 HIS A N 1
ATOM 2229 C CA . HIS A 1 287 ? 20.185 -15.929 -13.861 1.00 96.12 287 HIS A CA 1
ATOM 2230 C C . HIS A 1 287 ? 20.638 -14.643 -13.148 1.00 96.12 287 HIS A C 1
ATOM 2232 O O . HIS A 1 287 ? 20.052 -14.193 -12.159 1.00 96.12 287 HIS A O 1
ATOM 2238 N N . THR A 1 288 ? 21.722 -14.047 -13.646 1.00 96.12 288 THR A N 1
ATOM 2239 C CA . THR A 1 288 ? 22.220 -12.742 -13.182 1.00 96.12 288 THR A CA 1
ATOM 2240 C C . THR A 1 288 ? 21.503 -11.599 -13.899 1.00 96.12 288 THR A C 1
ATOM 2242 O O . THR A 1 288 ? 21.007 -11.780 -15.012 1.00 96.12 288 THR A O 1
ATOM 2245 N N . PHE A 1 289 ? 21.522 -10.388 -13.326 1.00 95.62 289 PHE A N 1
ATOM 2246 C CA . PHE A 1 289 ? 21.005 -9.203 -14.032 1.00 95.62 289 PHE A CA 1
ATOM 2247 C C . PHE A 1 289 ? 21.662 -9.004 -15.410 1.00 95.62 289 PHE A C 1
ATOM 2249 O O . PHE A 1 289 ? 20.994 -8.611 -16.362 1.00 95.62 289 PHE A O 1
ATOM 2256 N N . ALA A 1 290 ? 22.957 -9.315 -15.535 1.00 95.69 290 ALA A N 1
ATOM 2257 C CA . ALA A 1 290 ? 23.686 -9.216 -16.798 1.00 95.69 290 ALA A CA 1
ATOM 2258 C C . ALA A 1 290 ? 23.174 -10.211 -17.846 1.00 95.69 290 ALA A C 1
ATOM 2260 O O . ALA A 1 290 ? 22.990 -9.848 -19.005 1.00 95.69 290 ALA A O 1
ATOM 2261 N N . HIS A 1 291 ? 22.931 -11.459 -17.438 1.00 96.00 291 HIS A N 1
ATOM 2262 C CA . HIS A 1 291 ? 22.429 -12.493 -18.338 1.00 96.00 291 HIS A CA 1
ATOM 2263 C C . HIS A 1 291 ? 20.997 -12.207 -18.794 1.00 96.00 291 HIS A C 1
ATOM 2265 O O . HIS A 1 291 ? 20.678 -12.363 -19.972 1.00 96.00 291 HIS A O 1
ATOM 2271 N N . HIS A 1 292 ? 20.136 -11.746 -17.884 1.00 96.31 292 HIS A N 1
ATOM 2272 C CA . HIS A 1 292 ? 18.764 -11.373 -18.234 1.00 96.31 292 HIS A CA 1
ATOM 2273 C C . HIS A 1 292 ? 18.723 -10.164 -19.163 1.00 96.31 292 HIS A C 1
ATOM 2275 O O . HIS A 1 292 ? 17.980 -10.189 -20.139 1.00 96.31 292 HIS A O 1
ATOM 2281 N N . LEU A 1 293 ? 19.579 -9.159 -18.946 1.00 96.50 293 LEU A N 1
ATOM 2282 C CA . LEU A 1 293 ? 19.723 -8.053 -19.894 1.00 96.50 293 LEU A CA 1
ATOM 2283 C C . LEU A 1 293 ? 20.220 -8.542 -21.263 1.00 96.50 293 LEU A C 1
ATOM 2285 O O . LEU A 1 293 ? 19.671 -8.140 -22.284 1.00 96.50 293 LEU A O 1
ATOM 2289 N N . GLY A 1 294 ? 21.222 -9.425 -21.301 1.00 95.94 294 GLY A N 1
ATOM 2290 C CA . GLY A 1 294 ? 21.700 -10.026 -22.549 1.00 95.94 294 GLY A CA 1
ATOM 2291 C C . GLY A 1 294 ? 20.597 -10.788 -23.291 1.00 95.94 294 GLY A C 1
ATOM 2292 O O . GLY A 1 294 ? 20.440 -10.628 -24.499 1.00 95.94 294 GLY A O 1
ATOM 2293 N N . THR A 1 295 ? 19.779 -11.548 -22.562 1.00 95.69 295 THR A N 1
ATOM 2294 C CA . THR A 1 295 ? 18.629 -12.279 -23.117 1.00 95.69 295 THR A CA 1
ATOM 2295 C C . THR A 1 295 ? 17.580 -11.324 -23.681 1.00 95.69 295 THR A C 1
ATOM 2297 O O . THR A 1 295 ? 17.184 -11.476 -24.832 1.00 95.69 295 THR A O 1
ATOM 2300 N N . LEU A 1 296 ? 17.210 -10.281 -22.934 1.00 96.12 296 LEU A N 1
ATOM 2301 C CA . LEU A 1 296 ? 16.282 -9.257 -23.414 1.00 96.12 296 LEU A CA 1
ATOM 2302 C C . LEU A 1 296 ? 16.798 -8.571 -24.689 1.00 96.12 296 LEU A C 1
ATOM 2304 O O . LEU A 1 296 ? 16.036 -8.327 -25.619 1.00 96.12 296 LEU A O 1
ATOM 2308 N N . LEU A 1 297 ? 18.096 -8.270 -24.765 1.00 96.06 297 LEU A N 1
ATOM 2309 C CA . LEU A 1 297 ? 18.691 -7.678 -25.965 1.00 96.06 297 LEU A CA 1
ATOM 2310 C C . LEU A 1 297 ? 18.678 -8.638 -27.163 1.00 96.06 297 LEU A C 1
ATOM 2312 O O . LEU A 1 297 ? 18.476 -8.177 -28.284 1.00 96.06 297 LEU A O 1
ATOM 2316 N N . ASN A 1 298 ? 18.831 -9.951 -26.941 1.00 94.50 298 ASN A N 1
ATOM 2317 C CA . ASN A 1 298 ? 18.650 -10.956 -27.997 1.00 94.50 298 ASN A CA 1
ATOM 2318 C C . ASN A 1 298 ? 17.213 -10.932 -28.540 1.00 94.50 298 ASN A C 1
ATOM 2320 O O . ASN A 1 298 ? 17.011 -10.965 -29.753 1.00 94.50 298 ASN A O 1
ATOM 2324 N N . ASP A 1 299 ? 16.215 -10.822 -27.660 1.00 92.94 299 ASP A N 1
ATOM 2325 C CA . ASP A 1 299 ? 14.809 -10.736 -28.073 1.00 92.94 299 ASP A CA 1
ATOM 2326 C C . ASP A 1 299 ? 14.531 -9.450 -28.870 1.00 92.94 299 ASP A C 1
ATOM 2328 O O . ASP A 1 299 ? 13.768 -9.453 -29.841 1.00 92.94 299 ASP A O 1
ATOM 2332 N N . LEU A 1 300 ? 15.210 -8.354 -28.517 1.00 93.62 300 LEU A N 1
ATOM 2333 C CA . LEU A 1 300 ? 15.102 -7.068 -29.207 1.00 93.62 300 LEU A CA 1
ATOM 2334 C C . LEU A 1 300 ? 15.854 -7.015 -30.547 1.00 93.62 300 LEU A C 1
ATOM 2336 O O . LEU A 1 300 ? 15.511 -6.166 -31.372 1.00 93.62 300 LEU A O 1
ATOM 2340 N N . ASP A 1 301 ? 16.821 -7.903 -30.822 1.00 91.31 301 ASP A N 1
ATOM 2341 C CA . ASP A 1 301 ? 17.580 -7.897 -32.087 1.00 91.31 301 ASP A CA 1
ATOM 2342 C C . ASP A 1 301 ? 16.634 -7.931 -33.301 1.00 91.31 301 ASP A C 1
ATOM 2344 O O . ASP A 1 301 ? 16.816 -7.183 -34.266 1.00 91.31 301 ASP A O 1
ATOM 2348 N N . THR A 1 302 ? 15.573 -8.743 -33.241 1.00 84.12 302 THR A N 1
ATOM 2349 C CA . THR A 1 302 ? 14.580 -8.848 -34.326 1.00 84.12 302 THR A CA 1
ATOM 2350 C C . THR A 1 302 ? 13.842 -7.525 -34.553 1.00 84.12 302 THR A C 1
ATOM 2352 O O . THR A 1 302 ? 13.633 -7.115 -35.700 1.00 84.12 302 THR A O 1
ATOM 2355 N N . GLU A 1 303 ? 13.495 -6.818 -33.476 1.00 85.62 303 GLU A N 1
ATOM 2356 C CA . GLU A 1 303 ? 12.806 -5.528 -33.550 1.00 85.62 303 GLU A CA 1
ATOM 2357 C C . GLU A 1 303 ? 13.704 -4.440 -34.143 1.00 85.62 303 GLU A C 1
ATOM 2359 O O . GLU A 1 303 ? 13.271 -3.678 -35.015 1.00 85.62 303 GLU A O 1
ATOM 2364 N N . VAL A 1 304 ? 14.981 -4.428 -33.755 1.00 88.06 304 VAL A N 1
ATOM 2365 C CA . VAL A 1 304 ? 15.984 -3.508 -34.302 1.00 88.06 304 VAL A CA 1
ATOM 2366 C C . VAL A 1 304 ? 16.190 -3.744 -35.796 1.00 88.06 304 VAL A C 1
ATOM 2368 O O . VAL A 1 304 ? 16.190 -2.790 -36.578 1.00 88.06 304 VAL A O 1
ATOM 2371 N N . GLN A 1 305 ? 16.330 -5.002 -36.227 1.00 84.25 305 GLN A N 1
ATOM 2372 C CA . GLN A 1 305 ? 16.491 -5.318 -37.651 1.00 84.25 305 GLN A CA 1
ATOM 2373 C C . GLN A 1 305 ? 15.257 -4.921 -38.466 1.00 84.25 305 GLN A C 1
ATOM 2375 O O . GLN A 1 305 ? 15.389 -4.375 -39.568 1.00 84.25 305 GLN A O 1
ATOM 2380 N N . SER A 1 306 ? 14.055 -5.135 -37.922 1.00 79.38 306 SER A N 1
ATOM 2381 C CA . SER A 1 306 ? 12.823 -4.710 -38.585 1.00 79.38 306 SER A CA 1
ATOM 2382 C C . SER A 1 306 ? 12.728 -3.188 -38.720 1.00 79.38 306 SER A C 1
ATOM 2384 O O . SER A 1 306 ? 12.229 -2.715 -39.742 1.00 79.38 306 SER A O 1
ATOM 2386 N N . GLN A 1 307 ? 13.198 -2.427 -37.729 1.00 77.38 307 GLN A N 1
ATOM 2387 C CA . GLN A 1 307 ? 13.223 -0.964 -37.774 1.00 77.38 307 GLN A CA 1
ATOM 2388 C C . GLN A 1 307 ? 14.242 -0.437 -38.795 1.00 77.38 307 GLN A C 1
ATOM 2390 O O . GLN A 1 307 ? 13.924 0.465 -39.570 1.00 77.38 307 GLN A O 1
ATOM 2395 N N . LYS A 1 308 ? 15.441 -1.032 -38.857 1.00 76.50 308 LYS A N 1
ATOM 2396 C CA . LYS A 1 308 ? 16.496 -0.650 -39.815 1.00 76.50 308 LYS A CA 1
ATOM 2397 C C . LYS A 1 308 ? 16.140 -0.968 -41.269 1.00 76.50 308 LYS A C 1
ATOM 2399 O O . LYS A 1 308 ? 16.541 -0.239 -42.171 1.00 76.50 308 LYS A O 1
ATOM 2404 N N . SER A 1 309 ? 15.368 -2.029 -41.506 1.00 72.00 309 SER A N 1
ATOM 2405 C CA . SER A 1 309 ? 14.998 -2.485 -42.857 1.00 72.00 309 SER A CA 1
ATOM 2406 C C . SER A 1 309 ? 13.872 -1.670 -43.515 1.00 72.00 309 SER A C 1
ATOM 2408 O O . SER A 1 309 ? 13.385 -2.050 -44.577 1.00 72.00 309 SER A O 1
ATOM 2410 N N . GLY A 1 310 ? 13.443 -0.555 -42.911 1.00 60.16 310 GLY A N 1
ATOM 2411 C CA . GLY A 1 310 ? 12.427 0.331 -43.485 1.00 60.16 310 GLY A CA 1
ATOM 2412 C C . GLY A 1 310 ? 10.998 -0.215 -43.435 1.00 60.16 310 GLY A C 1
ATOM 2413 O O . GLY A 1 310 ? 10.138 0.300 -44.150 1.00 60.16 310 GLY A O 1
ATOM 2414 N N . GLY A 1 311 ? 10.719 -1.229 -42.601 1.00 54.91 311 GLY A N 1
ATOM 2415 C CA . GLY A 1 311 ? 9.336 -1.526 -42.215 1.00 54.91 311 GLY A CA 1
ATOM 2416 C C . GLY A 1 311 ? 8.719 -0.248 -41.645 1.00 54.91 311 GLY A C 1
ATOM 2417 O O . GLY A 1 311 ? 9.404 0.400 -40.856 1.00 54.91 311 GLY A O 1
ATOM 2418 N N . GLU A 1 312 ? 7.525 0.138 -42.128 1.00 49.25 312 GLU A N 1
ATOM 2419 C CA . GLU A 1 312 ? 6.810 1.406 -41.856 1.00 49.25 312 GLU A CA 1
ATOM 2420 C C . GLU A 1 312 ? 7.468 2.235 -40.754 1.00 49.25 312 GLU A C 1
ATOM 2422 O O . GLU A 1 312 ? 7.385 1.824 -39.605 1.00 49.25 312 GLU A O 1
ATOM 2427 N N . HIS A 1 313 ? 8.158 3.337 -41.097 1.00 48.00 313 HIS A N 1
ATOM 2428 C CA . HIS A 1 313 ? 8.873 4.224 -40.161 1.00 48.00 313 HIS A CA 1
ATOM 2429 C C . HIS A 1 313 ? 8.184 4.295 -38.779 1.00 48.00 313 HIS A C 1
ATOM 2431 O O . HIS A 1 313 ? 7.282 5.105 -38.562 1.00 48.00 313 HIS A O 1
ATOM 2437 N N . ARG A 1 314 ? 8.622 3.424 -37.857 1.00 52.47 314 ARG A N 1
ATOM 2438 C CA . ARG A 1 314 ? 7.908 3.098 -36.607 1.00 52.47 314 ARG A CA 1
ATOM 2439 C C . ARG A 1 314 ? 7.863 4.278 -35.634 1.00 52.47 314 ARG A C 1
ATOM 2441 O O . ARG A 1 314 ? 6.949 4.387 -34.828 1.00 52.47 314 ARG A O 1
ATOM 2448 N N . SER A 1 315 ? 8.781 5.230 -35.805 1.00 49.50 315 SER A N 1
ATOM 2449 C CA . SER A 1 315 ? 8.831 6.495 -35.069 1.00 49.50 315 SER A CA 1
ATOM 2450 C C . SER A 1 315 ? 7.639 7.432 -35.318 1.00 49.50 315 SER A C 1
ATOM 2452 O O . SER A 1 315 ? 7.510 8.423 -34.605 1.00 49.50 315 SER A O 1
ATOM 2454 N N . LYS A 1 316 ? 6.767 7.156 -36.303 1.00 46.34 316 LYS A N 1
ATOM 2455 C CA . LYS A 1 316 ? 5.609 8.009 -36.635 1.00 46.34 316 LYS A CA 1
ATOM 2456 C C . LYS A 1 316 ? 4.304 7.650 -35.913 1.00 46.34 316 LYS A C 1
ATOM 2458 O O . LYS A 1 316 ? 3.354 8.417 -36.032 1.00 46.34 316 LYS A O 1
ATOM 2463 N N . GLU A 1 317 ? 4.245 6.534 -35.185 1.00 51.50 317 GLU A N 1
ATOM 2464 C CA . GLU A 1 317 ? 3.014 6.065 -34.517 1.00 51.50 317 GLU A CA 1
ATOM 2465 C C . GLU A 1 317 ? 2.982 6.323 -33.001 1.00 51.50 317 GLU A C 1
ATOM 2467 O O . GLU A 1 317 ? 1.955 6.091 -32.364 1.00 51.50 317 GLU A O 1
ATOM 2472 N N . ARG A 1 318 ? 4.077 6.817 -32.405 1.00 70.50 318 ARG A N 1
ATOM 2473 C CA . ARG A 1 318 ? 4.115 7.134 -30.969 1.00 70.50 318 ARG A CA 1
ATOM 2474 C C . ARG A 1 318 ? 3.351 8.417 -30.677 1.00 70.50 318 ARG A C 1
ATOM 2476 O O . ARG A 1 318 ? 3.533 9.435 -31.346 1.00 70.50 318 ARG A O 1
ATOM 2483 N N . ASN A 1 319 ? 2.528 8.379 -29.635 1.00 73.88 319 ASN A N 1
ATOM 2484 C CA . ASN A 1 319 ? 1.759 9.539 -29.212 1.00 73.88 319 ASN A CA 1
ATOM 2485 C C . ASN A 1 319 ? 2.621 10.417 -28.307 1.00 73.88 319 ASN A C 1
ATOM 2487 O O . ASN A 1 319 ? 3.048 9.980 -27.239 1.00 73.88 319 ASN A O 1
ATOM 2491 N N . ALA A 1 320 ? 2.840 11.669 -28.714 1.00 78.69 320 ALA A N 1
ATOM 2492 C CA . ALA A 1 320 ? 3.431 12.657 -27.824 1.00 78.69 320 ALA A CA 1
ATOM 2493 C C . ALA A 1 320 ? 2.562 12.770 -26.559 1.00 78.69 320 ALA A C 1
ATOM 2495 O O . ALA A 1 320 ? 1.341 12.952 -26.674 1.00 78.69 320 ALA A O 1
ATOM 2496 N N . PRO A 1 321 ? 3.145 12.645 -25.354 1.00 85.12 321 PRO A N 1
ATOM 2497 C CA . PRO A 1 321 ? 2.385 12.880 -24.143 1.00 85.12 321 PRO A CA 1
ATOM 2498 C C . PRO A 1 321 ? 1.985 14.358 -24.112 1.00 85.12 321 PRO A C 1
ATOM 2500 O O . PRO A 1 321 ? 2.750 15.227 -24.531 1.00 85.12 321 PRO A O 1
ATOM 2503 N N . SER A 1 322 ? 0.790 14.658 -23.603 1.00 88.69 322 SER A N 1
ATOM 2504 C CA . SER A 1 322 ? 0.467 16.041 -23.252 1.00 88.69 322 SER A CA 1
ATOM 2505 C C . SER A 1 322 ? 1.399 16.521 -22.139 1.00 88.69 322 SER A C 1
ATOM 2507 O O . SER A 1 322 ? 1.903 15.705 -21.358 1.00 88.69 322 SER A O 1
ATOM 2509 N N . ASP A 1 323 ? 1.563 17.839 -22.010 1.00 90.56 323 ASP A N 1
ATOM 2510 C CA . ASP A 1 323 ? 2.340 18.427 -20.915 1.00 90.56 323 ASP A CA 1
ATOM 2511 C C . ASP A 1 323 ? 1.859 17.893 -19.556 1.00 90.56 323 ASP A C 1
ATOM 2513 O O . ASP A 1 323 ? 2.662 17.427 -18.752 1.00 90.56 323 ASP A O 1
ATOM 2517 N N . THR A 1 324 ? 0.541 17.817 -19.329 1.00 91.81 324 THR A N 1
ATOM 2518 C CA . THR A 1 324 ? -0.024 17.246 -18.096 1.00 91.81 324 THR A CA 1
ATOM 2519 C C . THR A 1 324 ? 0.427 15.803 -17.859 1.00 91.81 324 THR A C 1
ATOM 2521 O O . THR A 1 324 ? 0.802 15.467 -16.737 1.00 91.81 324 THR A O 1
ATOM 2524 N N . ARG A 1 325 ? 0.427 14.935 -18.885 1.00 94.25 325 ARG A N 1
ATOM 2525 C CA . ARG A 1 325 ? 0.850 13.528 -18.743 1.00 94.25 325 ARG A CA 1
ATOM 2526 C C . ARG A 1 325 ? 2.333 13.429 -18.394 1.00 94.25 325 ARG A C 1
ATOM 2528 O O . ARG A 1 325 ? 2.677 12.723 -17.447 1.00 94.25 325 ARG A O 1
ATOM 2535 N N . LEU A 1 326 ? 3.189 14.137 -19.129 1.00 95.31 326 LEU A N 1
ATOM 2536 C CA . LEU A 1 326 ? 4.637 14.104 -18.921 1.00 95.31 326 LEU A CA 1
ATOM 2537 C C . LEU A 1 326 ? 5.017 14.651 -17.540 1.00 95.31 326 LEU A C 1
ATOM 2539 O O . LEU A 1 326 ? 5.732 13.995 -16.787 1.00 95.31 326 LEU A O 1
ATOM 2543 N N . LEU A 1 327 ? 4.487 15.821 -17.180 1.00 96.06 327 LEU A N 1
ATOM 2544 C CA . LEU A 1 327 ? 4.785 16.474 -15.906 1.00 96.06 327 LEU A CA 1
ATOM 2545 C C . LEU A 1 327 ? 4.203 15.692 -14.725 1.00 96.06 327 LEU A C 1
ATOM 2547 O O . LEU A 1 327 ? 4.828 15.626 -13.667 1.00 96.06 327 LEU A O 1
ATOM 2551 N N . THR A 1 328 ? 3.051 15.036 -14.911 1.00 95.62 328 THR A N 1
ATOM 2552 C CA . THR A 1 328 ? 2.534 14.083 -13.922 1.00 95.62 328 THR A CA 1
ATOM 2553 C C . THR A 1 328 ? 3.546 12.970 -13.701 1.00 95.62 328 THR A C 1
ATOM 2555 O O . THR A 1 328 ? 3.908 12.736 -12.554 1.00 95.62 328 THR A O 1
ATOM 2558 N N . GLN A 1 329 ? 4.056 12.336 -14.764 1.00 96.12 329 GLN A N 1
ATOM 2559 C CA . GLN A 1 329 ? 5.047 11.261 -14.654 1.00 96.12 329 GLN A CA 1
ATOM 2560 C C . GLN A 1 329 ? 6.346 11.720 -13.985 1.00 96.12 329 GLN A C 1
ATOM 2562 O O . GLN A 1 329 ? 6.853 11.025 -13.109 1.00 96.12 329 GLN A O 1
ATOM 2567 N N . TRP A 1 330 ? 6.851 12.907 -14.318 1.00 96.25 330 TRP A N 1
ATOM 2568 C CA . TRP A 1 330 ? 8.013 13.481 -13.637 1.00 96.25 330 TRP A CA 1
ATOM 2569 C C . TRP A 1 330 ? 7.771 13.666 -12.145 1.00 96.25 330 TRP A C 1
ATOM 2571 O O . TRP A 1 330 ? 8.649 13.360 -11.341 1.00 96.25 330 TRP A O 1
ATOM 2581 N N . LEU A 1 331 ? 6.573 14.103 -11.754 1.00 94.38 331 LEU A N 1
ATOM 2582 C CA . LEU A 1 331 ? 6.232 14.273 -10.347 1.00 94.38 331 LEU A CA 1
ATOM 2583 C C . LEU A 1 331 ? 6.147 12.940 -9.577 1.00 94.38 331 LEU A C 1
ATOM 2585 O O . LEU A 1 331 ? 6.330 12.925 -8.356 1.00 94.38 331 LEU A O 1
ATOM 2589 N N . LEU A 1 332 ? 5.908 11.820 -10.271 1.00 92.81 332 LEU A N 1
ATOM 2590 C CA . LEU A 1 332 ? 5.959 10.473 -9.684 1.00 92.81 332 LEU A CA 1
ATOM 2591 C C . LEU A 1 332 ? 7.379 10.052 -9.294 1.00 92.81 332 LEU A C 1
ATOM 2593 O O . LEU A 1 332 ? 7.534 9.163 -8.456 1.00 92.81 332 LEU A O 1
ATOM 2597 N N . SER A 1 333 ? 8.401 10.710 -9.847 1.00 92.44 333 SER A N 1
ATOM 2598 C CA . SER A 1 333 ? 9.793 10.398 -9.549 1.00 92.44 333 SER A CA 1
ATOM 2599 C C . SER A 1 333 ? 10.111 10.586 -8.055 1.00 92.44 333 SER A C 1
ATOM 2601 O O . SER A 1 333 ? 9.838 11.649 -7.465 1.00 92.44 333 SER A O 1
ATOM 2603 N N . PRO A 1 334 ? 10.734 9.587 -7.400 1.00 90.06 334 PRO A N 1
ATOM 2604 C CA . PRO A 1 334 ? 11.289 9.769 -6.074 1.00 90.06 334 PRO A CA 1
ATOM 2605 C C . PRO A 1 334 ? 12.552 10.640 -6.123 1.00 90.06 334 PRO A C 1
ATOM 2607 O O . PRO A 1 334 ? 12.845 11.303 -5.128 1.00 90.06 334 PRO A O 1
ATOM 2610 N N . ASP A 1 335 ? 13.257 10.705 -7.262 1.00 90.12 335 ASP A N 1
ATOM 2611 C CA . ASP A 1 335 ? 14.410 11.586 -7.441 1.00 90.12 335 ASP A CA 1
ATOM 2612 C C . ASP A 1 335 ? 13.954 13.045 -7.559 1.00 90.12 335 ASP A C 1
ATOM 2614 O O . ASP A 1 335 ? 13.427 13.490 -8.583 1.00 90.12 335 ASP A O 1
ATOM 2618 N N . LYS A 1 336 ? 14.166 13.793 -6.474 1.00 86.25 336 LYS A N 1
ATOM 2619 C CA . LYS A 1 336 ? 13.761 15.194 -6.330 1.00 86.25 336 LYS A CA 1
ATOM 2620 C C . LYS A 1 336 ? 14.649 16.167 -7.099 1.00 86.25 336 LYS A C 1
ATOM 2622 O O . LYS A 1 336 ? 14.286 17.336 -7.202 1.00 86.25 336 LYS A O 1
ATOM 2627 N N . ALA A 1 337 ? 15.735 15.699 -7.717 1.00 89.94 337 ALA A N 1
ATOM 2628 C CA . ALA A 1 337 ? 16.486 16.504 -8.673 1.00 89.94 337 ALA A CA 1
ATOM 2629 C C . ALA A 1 337 ? 15.661 16.871 -9.921 1.00 89.94 337 ALA A C 1
ATOM 2631 O O . ALA A 1 337 ? 16.060 17.777 -10.636 1.00 89.94 337 ALA A O 1
ATOM 2632 N N . VAL A 1 338 ? 14.509 16.222 -10.154 1.00 92.62 338 VAL A N 1
ATOM 2633 C CA . VAL A 1 338 ? 13.566 16.571 -11.234 1.00 92.62 338 VAL A CA 1
ATOM 2634 C C . VAL A 1 338 ? 12.818 17.888 -10.997 1.00 92.62 338 VAL A C 1
ATOM 2636 O O . VAL A 1 338 ? 12.299 18.477 -11.940 1.00 92.62 338 VAL A O 1
ATOM 2639 N N . LEU A 1 339 ? 12.706 18.341 -9.744 1.00 89.94 339 LEU A N 1
ATOM 2640 C CA . LEU A 1 339 ? 11.787 19.420 -9.375 1.00 89.94 339 LEU A CA 1
ATOM 2641 C C . LEU A 1 339 ? 12.076 20.758 -10.080 1.00 89.94 339 LEU A C 1
ATOM 2643 O O . LEU A 1 339 ? 11.126 21.341 -10.589 1.00 89.94 339 LEU A O 1
ATOM 2647 N N . PRO A 1 340 ? 13.331 21.236 -10.206 1.00 89.81 340 PRO A N 1
ATOM 2648 C CA . PRO A 1 340 ? 13.595 22.486 -10.921 1.00 89.81 340 PRO A CA 1
ATOM 2649 C C . PRO A 1 340 ? 13.173 22.433 -12.397 1.00 89.81 340 PRO A C 1
ATOM 2651 O O . PRO A 1 340 ? 12.659 23.409 -12.940 1.00 89.81 340 PRO A O 1
ATOM 2654 N N . GLN A 1 341 ? 13.377 21.288 -13.055 1.00 92.50 341 GLN A N 1
ATOM 2655 C CA . GLN A 1 341 ? 12.956 21.052 -14.436 1.00 92.50 341 GLN A CA 1
ATOM 2656 C C . GLN A 1 341 ? 11.433 20.959 -14.538 1.00 92.50 341 GLN A C 1
ATOM 2658 O O . GLN A 1 341 ? 10.855 21.503 -15.477 1.00 92.50 341 GLN A O 1
ATOM 2663 N N . LEU A 1 342 ? 10.790 20.301 -13.570 1.00 93.62 342 LEU A N 1
ATOM 2664 C CA . LEU A 1 342 ? 9.338 20.230 -13.460 1.00 93.62 342 LEU A CA 1
ATOM 2665 C C . LEU A 1 342 ? 8.729 21.631 -13.338 1.00 93.62 342 LEU A C 1
ATOM 2667 O O . LEU A 1 342 ? 7.817 21.941 -14.096 1.00 93.62 342 LEU A O 1
ATOM 2671 N N . ASP A 1 343 ? 9.249 22.478 -12.448 1.00 91.44 343 ASP A N 1
ATOM 2672 C CA . ASP A 1 343 ? 8.732 23.831 -12.214 1.00 91.44 343 ASP A CA 1
ATOM 2673 C C . ASP A 1 343 ? 8.862 24.702 -13.478 1.00 91.44 343 ASP A C 1
ATOM 2675 O O . ASP A 1 343 ? 7.886 25.300 -13.931 1.00 91.44 343 ASP A O 1
ATOM 2679 N N . ALA A 1 344 ? 10.029 24.689 -14.133 1.00 92.25 344 ALA A N 1
ATOM 2680 C CA . ALA A 1 344 ? 10.241 25.423 -15.385 1.00 92.25 344 ALA A CA 1
ATOM 2681 C C . ALA A 1 344 ? 9.330 24.932 -16.531 1.00 92.25 344 ALA A C 1
ATOM 2683 O O . ALA A 1 344 ? 8.819 25.721 -17.336 1.00 92.25 344 ALA A O 1
ATOM 2684 N N . ALA A 1 345 ? 9.112 23.618 -16.618 1.00 94.44 345 ALA A N 1
ATOM 2685 C CA . ALA A 1 345 ? 8.237 23.035 -17.626 1.00 94.44 345 ALA A CA 1
ATOM 2686 C C . ALA A 1 345 ? 6.750 23.299 -17.323 1.00 94.44 345 ALA A C 1
ATOM 2688 O O . ALA A 1 345 ? 5.988 23.572 -18.250 1.00 94.44 345 ALA A O 1
ATOM 2689 N N . LEU A 1 346 ? 6.346 23.311 -16.047 1.00 94.56 346 LEU A N 1
ATOM 2690 C CA . LEU A 1 346 ? 5.007 23.712 -15.605 1.00 94.56 346 LEU A CA 1
ATOM 2691 C C . LEU A 1 346 ? 4.705 25.164 -15.979 1.00 94.56 346 LEU A C 1
ATOM 2693 O O . LEU A 1 346 ? 3.633 25.435 -16.514 1.00 94.56 346 LEU A O 1
ATOM 2697 N N . GLU A 1 347 ? 5.637 26.094 -15.754 1.00 93.12 347 GLU A N 1
ATOM 2698 C CA . GLU A 1 347 ? 5.465 27.498 -16.152 1.00 93.12 347 GLU A CA 1
ATOM 2699 C C . GLU A 1 347 ? 5.222 27.636 -17.658 1.00 93.12 347 GLU A C 1
ATOM 2701 O O . GLU A 1 347 ? 4.310 28.347 -18.086 1.00 93.12 347 GLU A O 1
ATOM 2706 N N . THR A 1 348 ? 6.004 26.912 -18.461 1.00 94.19 348 THR A N 1
ATOM 2707 C CA . THR A 1 348 ? 5.862 26.898 -19.922 1.00 94.19 348 THR A CA 1
ATOM 2708 C C . THR A 1 348 ? 4.512 26.305 -20.338 1.00 94.19 348 THR A C 1
ATOM 2710 O O . THR A 1 348 ? 3.786 26.904 -21.131 1.00 94.19 348 THR A O 1
ATOM 2713 N N . ALA A 1 349 ? 4.128 25.164 -19.761 1.00 94.94 349 ALA A N 1
ATOM 2714 C CA . ALA A 1 349 ? 2.851 24.510 -20.036 1.00 94.94 349 ALA A CA 1
ATOM 2715 C C . ALA A 1 349 ? 1.654 25.402 -19.655 1.00 94.94 349 ALA A C 1
ATOM 2717 O O . ALA A 1 349 ? 0.681 25.499 -20.399 1.00 94.94 349 ALA A O 1
ATOM 2718 N N . LEU A 1 350 ? 1.737 26.126 -18.534 1.00 94.62 350 LEU A N 1
ATOM 2719 C CA . LEU A 1 350 ? 0.701 27.064 -18.087 1.00 94.62 350 LEU A CA 1
ATOM 2720 C C . LEU A 1 350 ? 0.536 28.271 -19.017 1.00 94.62 350 LEU A C 1
ATOM 2722 O O . LEU A 1 350 ? -0.569 28.809 -19.123 1.00 94.62 350 LEU A O 1
ATOM 2726 N N . GLN A 1 351 ? 1.607 28.717 -19.675 1.00 93.38 351 GLN A N 1
ATOM 2727 C CA . GLN A 1 351 ? 1.535 29.773 -20.691 1.00 93.38 351 GLN A CA 1
ATOM 2728 C C . GLN A 1 351 ? 0.871 29.274 -21.979 1.00 93.38 351 GLN A C 1
ATOM 2730 O O . GLN A 1 351 ? 0.154 30.036 -22.625 1.00 93.38 351 GLN A O 1
ATOM 2735 N N . ASN A 1 352 ? 1.068 27.997 -22.312 1.00 92.81 352 ASN A N 1
ATOM 2736 C CA . ASN A 1 352 ? 0.541 27.371 -23.525 1.00 92.81 352 ASN A CA 1
ATOM 2737 C C . ASN A 1 352 ? -0.862 26.762 -23.351 1.00 92.81 352 ASN A C 1
ATOM 2739 O O . ASN A 1 352 ? -1.488 26.384 -24.336 1.00 92.81 352 ASN A O 1
ATOM 2743 N N . ALA A 1 353 ? -1.368 26.642 -22.120 1.00 92.38 353 ALA A N 1
ATOM 2744 C CA . ALA A 1 353 ? -2.660 26.024 -21.844 1.00 92.38 353 ALA A CA 1
ATOM 2745 C C . ALA A 1 353 ? -3.832 26.845 -22.418 1.00 92.38 353 ALA A C 1
ATOM 2747 O O . ALA A 1 353 ? -4.179 27.908 -21.903 1.00 92.38 353 ALA A O 1
ATOM 2748 N N . GLU A 1 354 ? -4.481 26.311 -23.457 1.00 90.00 354 GLU A N 1
ATOM 2749 C CA . GLU A 1 354 ? -5.566 26.989 -24.184 1.00 90.00 354 GLU A CA 1
ATOM 2750 C C . GLU A 1 354 ? -6.947 26.846 -23.523 1.00 90.00 354 GLU A C 1
ATOM 2752 O O . GLU A 1 354 ? -7.848 27.644 -23.779 1.00 90.00 354 GLU A O 1
ATOM 2757 N N . THR A 1 355 ? -7.136 25.831 -22.672 1.00 90.06 355 THR A N 1
ATOM 2758 C CA . THR A 1 355 ? -8.425 25.554 -22.020 1.00 90.06 355 THR A CA 1
ATOM 2759 C C . THR A 1 355 ? -8.348 25.757 -20.513 1.00 90.06 355 THR A C 1
ATOM 2761 O O . THR A 1 355 ? -7.337 25.457 -19.875 1.00 90.06 355 THR A O 1
ATOM 2764 N N . ALA A 1 356 ? -9.457 26.211 -19.923 1.00 89.06 356 ALA A N 1
ATOM 2765 C CA . ALA A 1 356 ? -9.602 26.308 -18.471 1.00 89.06 356 ALA A CA 1
ATOM 2766 C C . ALA A 1 356 ? -9.387 24.946 -17.788 1.00 89.06 356 ALA A C 1
ATOM 2768 O O . ALA A 1 356 ? -8.763 24.874 -16.733 1.00 89.06 356 ALA A O 1
ATOM 2769 N N . HIS A 1 357 ? -9.824 23.861 -18.438 1.00 88.31 357 HIS A N 1
ATOM 2770 C CA . HIS A 1 357 ? -9.616 22.502 -17.954 1.00 88.31 357 HIS A CA 1
ATOM 2771 C C . HIS A 1 357 ? -8.123 22.161 -17.819 1.00 88.31 357 HIS A C 1
ATOM 2773 O O . HIS A 1 357 ? -7.659 21.912 -16.706 1.00 88.31 357 HIS A O 1
ATOM 2779 N N . ALA A 1 358 ? -7.364 22.233 -18.920 1.00 89.56 358 ALA A N 1
ATOM 2780 C CA . ALA A 1 358 ? -5.933 21.916 -18.928 1.00 89.56 358 ALA A CA 1
ATOM 2781 C C . ALA A 1 358 ? -5.132 22.848 -18.008 1.00 89.56 358 ALA A C 1
ATOM 2783 O O . ALA A 1 358 ? -4.247 22.405 -17.276 1.00 89.56 358 ALA A O 1
ATOM 2784 N N . ARG A 1 359 ? -5.479 24.142 -17.992 1.00 93.69 359 ARG A N 1
ATOM 2785 C CA . ARG A 1 359 ? -4.858 25.117 -17.091 1.00 93.69 359 ARG A CA 1
ATOM 2786 C C . ARG A 1 359 ? -5.079 24.734 -15.626 1.00 93.69 359 ARG A C 1
ATOM 2788 O O . ARG A 1 359 ? -4.120 24.703 -14.863 1.00 93.69 359 ARG A O 1
ATOM 2795 N N . GLY A 1 360 ? -6.311 24.403 -15.239 1.00 93.69 360 GLY A N 1
ATOM 2796 C CA . GLY A 1 360 ? -6.635 23.982 -13.875 1.00 93.69 360 GLY A CA 1
ATOM 2797 C C . GLY A 1 360 ? -5.913 22.699 -13.450 1.00 93.69 360 GLY A C 1
ATOM 2798 O O . GLY A 1 360 ? -5.427 22.622 -12.323 1.00 93.69 360 GLY A O 1
ATOM 2799 N N . GLU A 1 361 ? -5.773 21.719 -14.349 1.00 92.75 361 GLU A N 1
ATOM 2800 C CA . GLU A 1 361 ? -5.003 20.495 -14.079 1.00 92.75 361 GLU A CA 1
ATOM 2801 C C . GLU A 1 361 ? -3.524 20.785 -13.804 1.00 92.75 361 GLU A C 1
ATOM 2803 O O . GLU A 1 361 ? -2.976 20.282 -12.823 1.00 92.75 361 GLU A O 1
ATOM 2808 N N . LEU A 1 362 ? -2.886 21.626 -14.624 1.00 95.69 362 LEU A N 1
ATOM 2809 C CA . LEU A 1 362 ? -1.483 22.011 -14.446 1.00 95.69 362 LEU A CA 1
ATOM 2810 C C . LEU A 1 362 ? -1.262 22.782 -13.136 1.00 95.69 362 LEU A C 1
ATOM 2812 O O . LEU A 1 362 ? -0.296 22.513 -12.422 1.00 95.69 362 LEU A O 1
ATOM 2816 N N . ILE A 1 363 ? -2.176 23.691 -12.773 1.00 96.50 363 ILE A N 1
ATOM 2817 C CA . ILE A 1 363 ? -2.118 24.407 -11.487 1.00 96.50 363 ILE A CA 1
ATOM 2818 C C . ILE A 1 363 ? -2.268 23.415 -10.322 1.00 96.50 363 ILE A C 1
ATOM 2820 O O . ILE A 1 363 ? -1.508 23.481 -9.353 1.00 96.50 363 ILE A O 1
ATOM 2824 N N . SER A 1 364 ? -3.202 22.461 -10.418 1.00 95.62 364 SER A N 1
ATOM 2825 C CA . SER A 1 364 ? -3.367 21.422 -9.395 1.00 95.62 364 SER A CA 1
ATOM 2826 C C . SER A 1 364 ? -2.129 20.529 -9.291 1.00 95.62 364 SER A C 1
ATOM 2828 O O . SER A 1 364 ? -1.747 20.146 -8.187 1.00 95.62 364 SER A O 1
ATOM 2830 N N . LEU A 1 365 ? -1.496 20.184 -10.413 1.00 95.12 365 LEU A N 1
ATOM 2831 C CA . LEU A 1 365 ? -0.275 19.383 -10.433 1.00 95.12 365 LEU A CA 1
ATOM 2832 C C . LEU A 1 365 ? 0.883 20.121 -9.748 1.00 95.12 365 LEU A C 1
ATOM 2834 O O . LEU A 1 365 ? 1.572 19.535 -8.913 1.00 95.12 365 LEU A O 1
ATOM 2838 N N . HIS A 1 366 ? 1.037 21.418 -10.029 1.00 95.12 366 HIS A N 1
ATOM 2839 C CA . HIS A 1 366 ? 2.001 22.279 -9.346 1.00 95.12 366 HIS A CA 1
ATOM 2840 C C . HIS A 1 366 ? 1.748 22.311 -7.828 1.00 95.12 366 HIS A C 1
ATOM 2842 O O . HIS A 1 366 ? 2.672 22.111 -7.041 1.00 95.12 366 HIS A O 1
ATOM 2848 N N . ALA A 1 367 ? 0.489 22.458 -7.401 1.00 95.56 367 ALA A N 1
ATOM 2849 C CA . ALA A 1 367 ? 0.114 22.431 -5.986 1.00 95.56 367 ALA A CA 1
ATOM 2850 C C . ALA A 1 367 ? 0.487 21.104 -5.292 1.00 95.56 367 ALA A C 1
ATOM 2852 O O . ALA A 1 367 ? 1.026 21.107 -4.182 1.00 95.56 367 ALA A O 1
ATOM 2853 N N . VAL A 1 368 ? 0.261 19.961 -5.954 1.00 94.19 368 VAL A N 1
ATOM 2854 C CA . VAL A 1 368 ? 0.698 18.644 -5.451 1.00 94.19 368 VAL A CA 1
ATOM 2855 C C . VAL A 1 368 ? 2.225 18.579 -5.347 1.00 94.19 368 VAL A C 1
ATOM 2857 O O . VAL A 1 368 ? 2.738 18.068 -4.350 1.00 94.19 368 VAL A O 1
ATOM 2860 N N . GLY A 1 369 ? 2.951 19.125 -6.326 1.00 92.12 369 GLY A N 1
ATOM 2861 C CA . GLY A 1 369 ? 4.413 19.229 -6.301 1.00 92.12 369 GLY A CA 1
ATOM 2862 C C . GLY A 1 369 ? 4.941 19.987 -5.087 1.00 92.12 369 GLY A C 1
ATOM 2863 O O . GLY A 1 369 ? 5.779 19.462 -4.350 1.00 92.12 369 GLY A O 1
ATOM 2864 N N . LEU A 1 370 ? 4.368 21.156 -4.805 1.00 93.19 370 LEU A N 1
ATOM 2865 C CA . LEU A 1 370 ? 4.694 21.964 -3.627 1.00 93.19 370 LEU A CA 1
ATOM 2866 C C . LEU A 1 370 ? 4.398 21.219 -2.313 1.00 93.19 370 LEU A C 1
ATOM 2868 O O . LEU A 1 370 ? 5.209 21.249 -1.385 1.00 93.19 370 LEU A O 1
ATOM 2872 N N . CYS A 1 371 ? 3.281 20.486 -2.224 1.00 92.12 371 CYS A N 1
ATOM 2873 C CA . CYS A 1 371 ? 2.987 19.641 -1.060 1.00 92.12 371 CYS A CA 1
ATOM 2874 C C . CYS A 1 371 ? 4.024 18.528 -0.869 1.00 92.12 371 CYS A C 1
ATOM 2876 O O . CYS A 1 371 ? 4.450 18.263 0.258 1.00 92.12 371 CYS A O 1
ATOM 2878 N N . LEU A 1 372 ? 4.437 17.876 -1.958 1.00 88.19 372 LEU A N 1
ATOM 2879 C CA . LEU A 1 372 ? 5.464 16.842 -1.911 1.00 88.19 372 LEU A CA 1
ATOM 2880 C C . LEU A 1 372 ? 6.811 17.431 -1.481 1.00 88.19 372 LEU A C 1
ATOM 2882 O O . LEU A 1 372 ? 7.468 16.836 -0.633 1.00 88.19 372 LEU A O 1
ATOM 2886 N N . GLN A 1 373 ? 7.199 18.609 -1.972 1.00 89.12 373 GLN A N 1
ATOM 2887 C CA . GLN A 1 373 ? 8.389 19.327 -1.501 1.00 89.12 373 GLN A CA 1
ATOM 2888 C C . GLN A 1 373 ? 8.303 19.644 -0.000 1.00 89.12 373 GLN A C 1
ATOM 2890 O O . GLN A 1 373 ? 9.192 19.266 0.764 1.00 89.12 373 GLN A O 1
ATOM 2895 N N . ALA A 1 374 ? 7.192 20.237 0.450 1.00 91.06 374 ALA A N 1
ATOM 2896 C CA . ALA A 1 374 ? 6.972 20.594 1.851 1.00 91.06 374 ALA A CA 1
ATOM 2897 C C . ALA A 1 374 ? 7.041 19.382 2.797 1.00 91.06 374 ALA A C 1
ATOM 2899 O O . ALA A 1 374 ? 7.517 19.497 3.931 1.00 91.06 374 ALA A O 1
ATOM 2900 N N . ALA A 1 375 ? 6.589 18.205 2.348 1.00 87.81 375 ALA A N 1
ATOM 2901 C CA . ALA A 1 375 ? 6.648 16.971 3.130 1.00 87.81 375 ALA A CA 1
ATOM 2902 C C . ALA A 1 375 ? 8.090 16.530 3.453 1.00 87.81 375 ALA A C 1
ATOM 2904 O O . ALA A 1 375 ? 8.310 15.941 4.510 1.00 87.81 375 ALA A O 1
ATOM 2905 N N . HIS A 1 376 ? 9.064 16.861 2.597 1.00 84.44 376 HIS A N 1
ATOM 2906 C CA . HIS A 1 376 ? 10.484 16.536 2.796 1.00 84.44 376 HIS A CA 1
ATOM 2907 C C . HIS A 1 376 ? 11.229 17.588 3.627 1.00 84.44 376 HIS A C 1
ATOM 2909 O O . HIS A 1 376 ? 12.329 17.329 4.114 1.00 84.44 376 HIS A O 1
ATOM 2915 N N . CYS A 1 377 ? 10.638 18.767 3.825 1.00 87.75 377 CYS A N 1
ATOM 2916 C CA . CYS A 1 377 ? 11.212 19.785 4.687 1.00 87.75 377 CYS A CA 1
ATOM 2917 C C . CYS A 1 377 ? 10.934 19.462 6.171 1.00 87.75 377 CYS A C 1
ATOM 2919 O O . CYS A 1 377 ? 9.796 19.119 6.536 1.00 87.75 377 CYS A O 1
ATOM 2921 N N . PRO A 1 378 ? 11.924 19.628 7.071 1.00 92.06 378 PRO A N 1
ATOM 2922 C CA . PRO A 1 378 ? 11.645 19.712 8.501 1.00 92.06 378 PRO A CA 1
ATOM 2923 C C . PRO A 1 378 ? 10.784 20.957 8.798 1.00 92.06 378 PRO A C 1
ATOM 2925 O O . PRO A 1 378 ? 10.695 21.856 7.953 1.00 92.06 378 PRO A O 1
ATOM 2928 N N . PRO A 1 379 ? 10.144 21.046 9.981 1.00 93.69 379 PRO A N 1
ATOM 2929 C CA . PRO A 1 379 ? 9.454 22.267 10.405 1.00 93.69 379 PRO A CA 1
ATOM 2930 C C . PRO A 1 379 ? 10.377 23.493 10.268 1.00 93.69 379 PRO A C 1
ATOM 2932 O O . PRO A 1 379 ? 11.411 23.567 10.926 1.00 93.69 379 PRO A O 1
ATOM 2935 N N . SER A 1 380 ? 10.046 24.401 9.347 1.00 94.69 380 SER A N 1
ATOM 2936 C CA . SER A 1 380 ? 10.882 25.535 8.925 1.00 94.69 380 SER A CA 1
ATOM 2937 C C . SER A 1 380 ? 10.037 26.594 8.207 1.00 94.69 380 SER A C 1
ATOM 2939 O O . SER A 1 380 ? 8.942 26.282 7.733 1.00 94.69 380 SER A O 1
ATOM 2941 N N . GLU A 1 381 ? 10.561 27.819 8.078 1.00 94.75 381 GLU A N 1
ATOM 2942 C CA . GLU A 1 381 ? 9.924 28.890 7.288 1.00 94.75 381 GLU A CA 1
ATOM 2943 C C . GLU A 1 381 ? 9.688 28.459 5.835 1.00 94.75 381 GLU A C 1
ATOM 2945 O O . GLU A 1 381 ? 8.649 28.763 5.255 1.00 94.75 381 GLU A O 1
ATOM 2950 N N . GLU A 1 382 ? 10.610 27.679 5.268 1.00 92.88 382 GLU A N 1
ATOM 2951 C CA . GLU A 1 382 ? 10.478 27.150 3.912 1.00 92.88 382 GLU A CA 1
ATOM 2952 C C . GLU A 1 382 ? 9.316 26.157 3.793 1.00 92.88 382 GLU A C 1
ATOM 2954 O O . GLU A 1 382 ? 8.507 26.253 2.871 1.00 92.88 382 GLU A O 1
ATOM 2959 N N . LYS A 1 383 ? 9.161 25.247 4.764 1.00 94.12 383 LYS A N 1
ATOM 2960 C CA . LYS A 1 383 ? 8.007 24.338 4.807 1.00 94.12 383 LYS A CA 1
ATOM 2961 C C . LYS A 1 383 ? 6.691 25.108 4.884 1.00 94.12 383 LYS A C 1
ATOM 2963 O O . LYS A 1 383 ? 5.725 24.746 4.210 1.00 94.12 383 LYS A O 1
ATOM 2968 N N . GLU A 1 384 ? 6.644 26.153 5.705 1.00 93.31 384 GLU A N 1
ATOM 2969 C CA . GLU A 1 384 ? 5.465 27.006 5.844 1.00 93.31 384 GLU A CA 1
ATOM 2970 C C . GLU A 1 384 ? 5.164 27.761 4.541 1.00 93.31 384 GLU A C 1
ATOM 2972 O O . GLU A 1 384 ? 4.011 27.791 4.105 1.00 93.31 384 GLU A O 1
ATOM 2977 N N . ARG A 1 385 ? 6.196 28.303 3.880 1.00 95.56 385 ARG A N 1
ATOM 2978 C CA . ARG A 1 385 ? 6.092 28.976 2.579 1.00 95.56 385 ARG A CA 1
ATOM 2979 C C . ARG A 1 385 ? 5.519 28.044 1.513 1.00 95.56 385 ARG A C 1
ATOM 2981 O O . ARG A 1 385 ? 4.499 28.381 0.916 1.00 95.56 385 ARG A O 1
ATOM 2988 N N . LEU A 1 386 ? 6.119 26.865 1.329 1.00 93.94 386 LEU A N 1
ATOM 2989 C CA . LEU A 1 386 ? 5.668 25.855 0.365 1.00 93.94 386 LEU A CA 1
ATOM 2990 C C . LEU A 1 386 ? 4.225 25.414 0.636 1.00 93.94 386 LEU A C 1
ATOM 2992 O O . LEU A 1 386 ? 3.426 25.284 -0.286 1.00 93.94 386 LEU A O 1
ATOM 2996 N N . THR A 1 387 ? 3.863 25.234 1.908 1.00 92.81 387 THR A N 1
ATOM 2997 C CA . THR A 1 387 ? 2.506 24.829 2.301 1.00 92.81 387 THR A CA 1
ATOM 2998 C C . THR A 1 387 ? 1.472 25.915 1.980 1.00 92.81 387 THR A C 1
ATOM 3000 O O . THR A 1 387 ? 0.408 25.610 1.440 1.00 92.81 387 THR A O 1
ATOM 3003 N N . LYS A 1 388 ? 1.779 27.188 2.269 1.00 93.69 388 LYS A N 1
ATOM 3004 C CA . LYS A 1 388 ? 0.908 28.331 1.935 1.00 93.69 388 LYS A CA 1
ATOM 3005 C C . LYS A 1 388 ? 0.762 28.519 0.427 1.00 93.69 388 LYS A C 1
ATOM 3007 O O . LYS A 1 388 ? -0.328 28.826 -0.060 1.00 93.69 388 LYS A O 1
ATOM 3012 N N . GLU A 1 389 ? 1.850 28.334 -0.312 1.00 95.12 389 GLU A N 1
ATOM 3013 C CA . GLU A 1 389 ? 1.835 28.416 -1.768 1.00 95.12 389 GLU A CA 1
ATOM 3014 C C . GLU A 1 389 ? 1.000 27.288 -2.382 1.00 95.12 389 GLU A C 1
ATOM 3016 O O . GLU A 1 389 ? 0.113 27.568 -3.187 1.00 95.12 389 GLU A O 1
ATOM 3021 N N . ALA A 1 390 ? 1.186 26.043 -1.930 1.00 94.75 390 ALA A N 1
ATOM 3022 C CA . ALA A 1 390 ? 0.380 24.902 -2.360 1.00 94.75 390 ALA A CA 1
ATOM 3023 C C . ALA A 1 390 ? -1.117 25.138 -2.113 1.00 94.75 390 ALA A C 1
ATOM 3025 O O . ALA A 1 390 ? -1.936 24.921 -3.004 1.00 94.75 390 ALA A O 1
ATOM 3026 N N . PHE A 1 391 ? -1.476 25.643 -0.929 1.00 94.44 391 PHE A N 1
ATOM 3027 C CA . PHE A 1 391 ? -2.856 25.999 -0.596 1.00 94.44 391 PHE A CA 1
ATOM 3028 C C . PHE A 1 391 ? -3.439 27.032 -1.572 1.00 94.44 391 PHE A C 1
ATOM 3030 O O . PHE A 1 391 ? -4.552 26.863 -2.071 1.00 94.44 391 PHE A O 1
ATOM 3037 N N . SER A 1 392 ? -2.663 28.071 -1.892 1.00 95.25 392 SER A N 1
ATOM 3038 C CA . SER A 1 392 ? -3.079 29.129 -2.821 1.00 95.25 392 SER A CA 1
ATOM 3039 C C . SER A 1 392 ? -3.260 28.588 -4.244 1.00 95.25 392 SER A C 1
ATOM 3041 O O . SER A 1 392 ? -4.227 28.932 -4.921 1.00 95.25 392 SER A O 1
ATOM 3043 N N . ARG A 1 393 ? -2.372 27.687 -4.682 1.00 96.19 393 ARG A N 1
ATOM 3044 C CA . ARG A 1 393 ? -2.472 27.006 -5.979 1.00 96.19 393 ARG A CA 1
ATOM 3045 C C . ARG A 1 393 ? -3.679 26.067 -6.049 1.00 96.19 393 ARG A C 1
ATOM 3047 O O . ARG A 1 393 ? -4.333 26.030 -7.082 1.00 96.19 393 ARG A O 1
ATOM 3054 N N . PHE A 1 394 ? -4.035 25.350 -4.979 1.00 95.75 394 PHE A N 1
ATOM 3055 C CA . PHE A 1 394 ? -5.256 24.531 -4.982 1.00 95.75 394 PHE A CA 1
ATOM 3056 C C . PHE A 1 394 ? -6.531 25.367 -5.095 1.00 95.75 394 PHE A C 1
ATOM 3058 O O . PHE A 1 394 ? -7.434 24.975 -5.834 1.00 95.75 394 PHE A O 1
ATOM 3065 N N . ALA A 1 395 ? -6.594 26.515 -4.414 1.00 95.06 395 ALA A N 1
ATOM 3066 C CA . ALA A 1 395 ? -7.704 27.452 -4.572 1.00 95.06 395 ALA A CA 1
ATOM 3067 C C . ALA A 1 395 ? -7.807 27.939 -6.028 1.00 95.06 395 ALA A C 1
ATOM 3069 O O . ALA A 1 395 ? -8.864 27.826 -6.643 1.00 95.06 395 ALA A O 1
ATOM 3070 N N . GLU A 1 396 ? -6.687 28.370 -6.616 1.00 96.75 396 GLU A N 1
ATOM 3071 C CA . GLU A 1 396 ? -6.624 28.821 -8.011 1.00 96.75 396 GLU A CA 1
ATOM 3072 C C . GLU A 1 396 ? -7.009 27.711 -9.006 1.00 96.75 396 GLU A C 1
ATOM 3074 O O . GLU A 1 396 ? -7.740 27.960 -9.965 1.00 96.75 396 GLU A O 1
ATOM 3079 N N . ALA A 1 397 ? -6.559 26.472 -8.780 1.00 95.69 397 ALA A N 1
ATOM 3080 C CA . ALA A 1 397 ? -6.905 25.325 -9.619 1.00 95.69 397 ALA A CA 1
ATOM 3081 C C . ALA A 1 397 ? -8.411 25.040 -9.589 1.00 95.69 397 ALA A C 1
ATOM 3083 O O . ALA A 1 397 ? -9.020 24.815 -10.637 1.00 95.69 397 ALA A O 1
ATOM 3084 N N . PHE A 1 398 ? -9.006 25.080 -8.395 1.00 93.31 398 PHE A N 1
ATOM 3085 C CA . PHE A 1 398 ? -10.439 24.903 -8.196 1.00 93.31 398 PHE A CA 1
ATOM 3086 C C . PHE A 1 398 ? -11.258 26.018 -8.866 1.00 93.31 398 PHE A C 1
ATOM 3088 O O . PHE A 1 398 ? -12.240 25.723 -9.544 1.00 93.31 398 PHE A O 1
ATOM 3095 N N . GLU A 1 399 ? -10.839 27.279 -8.735 1.00 94.62 399 GLU A N 1
ATOM 3096 C CA . GLU A 1 399 ? -11.492 28.422 -9.387 1.00 94.62 399 GLU A CA 1
ATOM 3097 C C . GLU A 1 399 ? -11.371 28.366 -10.916 1.00 94.62 399 GLU A C 1
ATOM 3099 O O . GLU A 1 399 ? -12.329 28.658 -11.632 1.00 94.62 399 GLU A O 1
ATOM 3104 N N . THR A 1 400 ? -10.205 27.956 -11.422 1.00 95.38 400 THR A N 1
ATOM 3105 C CA . THR A 1 400 ? -9.920 27.868 -12.861 1.00 95.38 400 THR A CA 1
ATOM 3106 C C . THR A 1 400 ? -10.684 26.724 -13.521 1.00 95.38 400 THR A C 1
ATOM 3108 O O . THR A 1 400 ? -11.204 26.887 -14.623 1.00 95.38 400 THR A O 1
ATOM 3111 N N . ASN A 1 401 ? -10.773 25.567 -12.860 1.00 92.19 401 ASN A N 1
ATOM 3112 C CA . ASN A 1 401 ? -11.507 24.407 -13.356 1.00 92.19 401 ASN A CA 1
ATOM 3113 C C . ASN A 1 401 ? -12.456 23.845 -12.284 1.00 92.19 401 ASN A C 1
ATOM 3115 O O . ASN A 1 401 ? -12.165 22.813 -11.667 1.00 92.19 401 ASN A O 1
ATOM 3119 N N . PRO A 1 402 ? -13.647 24.451 -12.114 1.00 89.69 402 PRO A N 1
ATOM 3120 C CA . PRO A 1 402 ? -14.612 23.995 -11.122 1.00 89.69 402 PRO A CA 1
ATOM 3121 C C . PRO A 1 402 ? -15.131 22.576 -11.374 1.00 89.69 402 PRO A C 1
ATOM 3123 O O . PRO A 1 402 ? -15.670 21.973 -10.449 1.00 89.69 402 PRO A O 1
ATOM 3126 N N . THR A 1 403 ? -14.997 22.037 -12.594 1.00 91.19 403 THR A N 1
ATOM 3127 C CA . THR A 1 403 ? -15.456 20.688 -12.987 1.00 91.19 403 THR A CA 1
ATOM 3128 C C . THR A 1 403 ? -14.492 19.560 -12.609 1.00 91.19 403 THR A C 1
ATOM 3130 O O . THR A 1 403 ? -14.902 18.400 -12.589 1.00 91.19 403 THR A O 1
ATOM 3133 N N . SER A 1 404 ? -13.243 19.871 -12.239 1.00 92.56 404 SER A N 1
ATOM 3134 C CA . SER A 1 404 ? -12.311 18.865 -11.720 1.00 92.56 404 SER A CA 1
ATOM 3135 C C . SER A 1 404 ? -12.663 18.503 -10.277 1.00 92.56 404 SER A C 1
ATOM 3137 O O . SER A 1 404 ? -12.465 19.287 -9.344 1.00 92.56 404 SER A O 1
ATOM 3139 N N . LEU A 1 405 ? -13.172 17.286 -10.078 1.00 94.69 405 LEU A N 1
ATOM 3140 C CA . LEU A 1 405 ? -13.518 16.795 -8.745 1.00 94.69 405 LEU A CA 1
ATOM 3141 C C . LEU A 1 405 ? -12.275 16.424 -7.930 1.00 94.69 405 LEU A C 1
ATOM 3143 O O . LEU A 1 405 ? -12.291 16.566 -6.709 1.00 94.69 405 LEU A O 1
ATOM 3147 N N . VAL A 1 406 ? -11.177 16.035 -8.586 1.00 94.12 406 VAL A N 1
ATOM 3148 C CA . VAL A 1 406 ? -9.886 15.795 -7.920 1.00 94.12 406 VAL A CA 1
ATOM 3149 C C . VAL A 1 406 ? -9.287 17.097 -7.386 1.00 94.12 406 VAL A C 1
ATOM 3151 O O . VAL A 1 406 ? -8.886 17.144 -6.222 1.00 94.12 406 VAL A O 1
ATOM 3154 N N . ALA A 1 407 ? -9.274 18.175 -8.183 1.00 94.12 407 ALA A N 1
ATOM 3155 C CA . ALA A 1 407 ? -8.787 19.479 -7.724 1.00 94.12 407 ALA A CA 1
ATOM 3156 C C . ALA A 1 407 ? -9.643 20.019 -6.568 1.00 94.12 407 ALA A C 1
ATOM 3158 O O . ALA A 1 407 ? -9.109 20.486 -5.560 1.00 94.12 407 ALA A O 1
ATOM 3159 N N . ARG A 1 408 ? -10.971 19.879 -6.671 1.00 95.50 408 ARG A N 1
ATOM 3160 C CA . ARG A 1 408 ? -11.906 20.265 -5.607 1.00 95.50 408 ARG A CA 1
ATOM 3161 C C . ARG A 1 408 ? -11.692 19.460 -4.320 1.00 95.50 408 ARG A C 1
ATOM 3163 O O . ARG A 1 408 ? -11.637 20.053 -3.244 1.00 95.50 408 ARG A O 1
ATOM 3170 N N . TYR A 1 409 ? -11.524 18.139 -4.420 1.00 96.38 409 TYR A N 1
ATOM 3171 C CA . TYR A 1 409 ? -11.183 17.292 -3.275 1.00 96.38 409 TYR A CA 1
ATOM 3172 C C . TYR A 1 409 ? -9.869 17.743 -2.626 1.00 96.38 409 TYR A C 1
ATOM 3174 O O . TYR A 1 409 ? -9.826 17.920 -1.411 1.00 96.38 409 TYR A O 1
ATOM 3182 N N . ASN A 1 410 ? -8.816 17.989 -3.413 1.00 96.19 410 ASN A N 1
ATOM 3183 C CA . ASN A 1 410 ? -7.530 18.448 -2.886 1.00 96.19 410 ASN A CA 1
ATOM 3184 C C . ASN A 1 410 ? -7.651 19.800 -2.166 1.00 96.19 410 ASN A C 1
ATOM 3186 O O . ASN A 1 410 ? -7.086 19.975 -1.085 1.00 96.19 410 ASN A O 1
ATOM 3190 N N . TYR A 1 411 ? -8.420 20.741 -2.715 1.00 96.38 411 TYR A N 1
ATOM 3191 C CA . TYR A 1 411 ? -8.692 22.014 -2.051 1.00 96.38 411 TYR A CA 1
ATOM 3192 C C . TYR A 1 411 ? -9.427 21.815 -0.715 1.00 96.38 411 TYR A C 1
ATOM 3194 O O . TYR A 1 411 ? -8.967 22.296 0.320 1.00 96.38 411 TYR A O 1
ATOM 3202 N N . GLY A 1 412 ? -10.502 21.020 -0.701 1.00 96.81 412 GLY A N 1
ATOM 3203 C CA . GLY A 1 412 ? -11.223 20.663 0.525 1.00 96.81 412 GLY A CA 1
ATOM 3204 C C . GLY A 1 412 ? -10.331 19.982 1.569 1.00 96.81 412 GLY A C 1
ATOM 3205 O O . GLY A 1 412 ? -10.321 20.380 2.731 1.00 96.81 412 GLY A O 1
ATOM 3206 N N . TYR A 1 413 ? -9.520 19.009 1.153 1.00 95.81 413 TYR A N 1
ATOM 3207 C CA . TYR A 1 413 ? -8.567 18.310 2.017 1.00 95.81 413 TYR A CA 1
ATOM 3208 C C . TYR A 1 413 ? -7.522 19.266 2.611 1.00 95.81 413 TYR A C 1
ATOM 3210 O O . TYR A 1 413 ? -7.250 19.236 3.811 1.00 95.81 413 TYR A O 1
ATOM 3218 N N . THR A 1 414 ? -6.944 20.155 1.800 1.00 94.19 414 THR A N 1
ATOM 3219 C CA . THR A 1 414 ? -5.948 21.118 2.295 1.00 94.19 414 THR A CA 1
ATOM 3220 C C . THR A 1 414 ? -6.550 22.173 3.221 1.00 94.19 414 THR A C 1
ATOM 3222 O O . THR A 1 414 ? -5.891 22.537 4.192 1.00 94.19 414 THR A O 1
ATOM 3225 N N . LEU A 1 415 ? -7.802 22.599 3.012 1.00 95.38 415 LEU A N 1
ATOM 3226 C CA . LEU A 1 415 ? -8.536 23.441 3.966 1.00 95.38 415 LEU A CA 1
ATOM 3227 C C . LEU A 1 415 ? -8.619 22.783 5.350 1.00 95.38 415 LEU A C 1
ATOM 3229 O O . LEU A 1 415 ? -8.321 23.438 6.349 1.00 95.38 415 LEU A O 1
ATOM 3233 N N . LEU A 1 416 ? -8.954 21.489 5.409 1.00 95.69 416 LEU A N 1
ATOM 3234 C CA . LEU A 1 416 ? -8.979 20.736 6.668 1.00 95.69 416 LEU A CA 1
ATOM 3235 C C . LEU A 1 416 ? -7.598 20.702 7.329 1.00 95.69 416 LEU A C 1
ATOM 3237 O O . LEU A 1 416 ? -7.478 20.976 8.521 1.00 95.69 416 LEU A O 1
ATOM 3241 N N . MET A 1 417 ? -6.544 20.441 6.550 1.00 90.56 417 MET A N 1
ATOM 3242 C CA . MET A 1 417 ? -5.171 20.404 7.064 1.00 90.56 417 MET A CA 1
ATOM 3243 C C . MET A 1 417 ? -4.677 21.754 7.603 1.00 90.56 417 MET A C 1
ATOM 3245 O O . MET A 1 417 ? -3.818 21.774 8.481 1.00 90.56 417 MET A O 1
ATOM 3249 N N . GLN A 1 418 ? -5.204 22.870 7.094 1.00 89.50 418 GLN A N 1
ATOM 3250 C CA . GLN A 1 418 ? -4.918 24.222 7.592 1.00 89.50 418 GLN A CA 1
ATOM 3251 C C . GLN A 1 418 ? -5.810 24.635 8.780 1.00 89.50 418 GLN A C 1
ATOM 3253 O O . GLN A 1 418 ? -5.659 25.736 9.304 1.00 89.50 418 GLN A O 1
ATOM 3258 N N . GLY A 1 419 ? -6.742 23.779 9.211 1.00 93.12 419 GLY A N 1
ATOM 3259 C CA . GLY A 1 419 ? -7.674 24.068 10.303 1.00 93.12 419 GLY A CA 1
ATOM 3260 C C . GLY A 1 419 ? -8.921 24.859 9.893 1.00 93.12 419 GLY A C 1
ATOM 3261 O O . GLY A 1 419 ? -9.715 25.228 10.757 1.00 93.12 419 GLY A O 1
ATOM 3262 N N . PHE A 1 420 ? -9.152 25.092 8.595 1.00 95.69 420 PHE A N 1
ATOM 3263 C CA . PHE A 1 420 ? -10.394 25.685 8.079 1.00 95.69 420 PHE A CA 1
ATOM 3264 C C . PHE A 1 420 ? -11.498 24.624 7.974 1.00 95.69 420 PHE A C 1
ATOM 3266 O O . PHE A 1 420 ? -12.016 24.342 6.891 1.00 95.69 420 PHE A O 1
ATOM 3273 N N . THR A 1 421 ? -11.839 24.007 9.107 1.00 96.12 421 THR A N 1
ATOM 3274 C CA . THR A 1 421 ? -12.645 22.781 9.152 1.00 96.12 421 THR A CA 1
ATOM 3275 C C . THR A 1 421 ? -14.033 22.950 8.539 1.00 96.12 421 THR A C 1
ATOM 3277 O O . THR A 1 421 ? -14.426 22.138 7.707 1.00 96.12 421 THR A O 1
ATOM 3280 N N . GLU A 1 422 ? -14.768 24.009 8.888 1.00 96.50 422 GLU A N 1
ATOM 3281 C CA . GLU A 1 422 ? -16.126 24.238 8.366 1.00 96.50 422 GLU A CA 1
ATOM 3282 C C . GLU A 1 422 ? -16.134 24.403 6.840 1.00 96.50 422 GLU A C 1
ATOM 3284 O O . GLU A 1 422 ? -16.894 23.729 6.139 1.00 96.50 422 GLU A O 1
ATOM 3289 N N . THR A 1 423 ? -15.237 25.240 6.311 1.00 96.81 423 THR A N 1
ATOM 3290 C CA . THR A 1 423 ? -15.094 25.465 4.867 1.00 96.81 423 THR A CA 1
ATOM 3291 C C . THR A 1 423 ? -14.651 24.193 4.149 1.00 96.81 423 THR A C 1
ATOM 3293 O O . THR A 1 423 ? -15.235 23.834 3.128 1.00 96.81 423 THR A O 1
ATOM 3296 N N . GLY A 1 424 ? -13.662 23.474 4.691 1.00 97.44 424 GLY A N 1
ATOM 3297 C CA . GLY A 1 424 ? -13.180 22.215 4.118 1.00 97.44 424 GLY A CA 1
ATOM 3298 C C . GLY A 1 424 ? -14.275 21.150 4.051 1.00 97.44 424 GLY A C 1
ATOM 3299 O O . GLY A 1 424 ? -14.488 20.552 2.997 1.00 97.44 424 GLY A O 1
ATOM 3300 N N . VAL A 1 425 ? -15.045 20.976 5.133 1.00 98.12 425 VAL A N 1
ATOM 3301 C CA . VAL A 1 425 ? -16.208 20.072 5.166 1.00 98.12 425 VAL A CA 1
ATOM 3302 C C . VAL A 1 425 ? -17.259 20.486 4.136 1.00 98.12 425 VAL A C 1
ATOM 3304 O O . VAL A 1 425 ? -17.791 19.623 3.439 1.00 98.12 425 VAL A O 1
ATOM 3307 N N . SER A 1 426 ? -17.547 21.784 4.003 1.00 97.69 426 SER A N 1
ATOM 3308 C CA . SER A 1 426 ? -18.505 22.287 3.012 1.00 97.69 426 SER A CA 1
ATOM 3309 C C . SER A 1 426 ? -18.080 21.940 1.582 1.00 97.69 426 SER A C 1
ATOM 3311 O O . SER A 1 426 ? -18.871 21.371 0.830 1.00 97.69 426 SER A O 1
ATOM 3313 N N . VAL A 1 427 ? -16.820 22.212 1.222 1.00 97.31 427 VAL A N 1
ATOM 3314 C CA . VAL A 1 427 ? -16.269 21.900 -0.110 1.00 97.31 427 VAL A CA 1
ATOM 3315 C C . VAL A 1 427 ? -16.327 20.396 -0.393 1.00 97.31 427 VAL A C 1
ATOM 3317 O O . VAL A 1 427 ? -16.716 19.978 -1.486 1.00 97.31 427 VAL A O 1
ATOM 3320 N N . LEU A 1 428 ? -15.982 19.557 0.585 1.00 97.38 428 LEU A N 1
ATOM 3321 C CA . LEU A 1 428 ? -16.004 18.101 0.427 1.00 97.38 428 LEU A CA 1
ATOM 3322 C C . LEU A 1 428 ? -17.428 17.535 0.318 1.00 97.38 428 LEU A C 1
ATOM 3324 O O . LEU A 1 428 ? -17.660 16.641 -0.493 1.00 97.38 428 LEU A O 1
ATOM 3328 N N . ARG A 1 429 ? -18.404 18.078 1.055 1.00 96.44 429 ARG A N 1
ATOM 3329 C CA . ARG A 1 429 ? -19.823 17.707 0.898 1.00 96.44 429 ARG A CA 1
ATOM 3330 C C . ARG A 1 429 ? -20.359 18.080 -0.481 1.00 96.44 429 ARG A C 1
ATOM 3332 O O . ARG A 1 429 ? -21.063 17.285 -1.096 1.00 96.44 429 ARG A O 1
ATOM 3339 N N . GLU A 1 430 ? -19.994 19.252 -0.996 1.00 95.31 430 GLU A N 1
ATOM 3340 C CA . GLU A 1 430 ? -20.357 19.647 -2.360 1.00 95.31 430 GLU A CA 1
ATOM 3341 C C . GLU A 1 430 ? -19.666 18.762 -3.410 1.00 95.31 430 GLU A C 1
ATOM 3343 O O 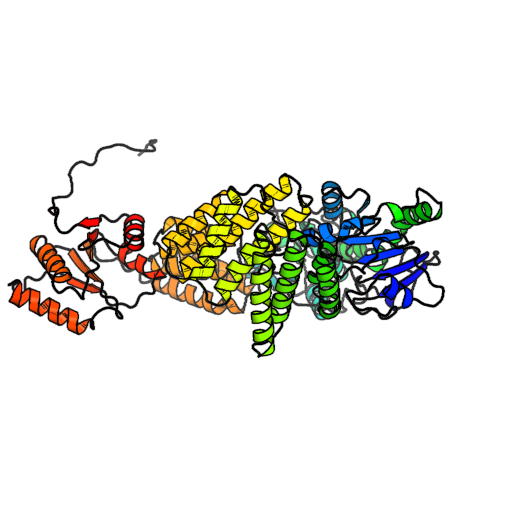. GLU A 1 430 ? -20.265 18.408 -4.422 1.00 95.31 430 GLU A O 1
ATOM 3348 N N . THR A 1 431 ? -18.416 18.359 -3.158 1.00 96.19 431 THR A N 1
ATOM 3349 C CA . THR A 1 431 ? -17.707 17.379 -3.998 1.00 96.19 431 THR A CA 1
ATOM 3350 C C . THR A 1 431 ? -18.489 16.070 -4.061 1.00 96.19 431 THR A C 1
ATOM 3352 O O . THR A 1 431 ? -18.786 15.605 -5.157 1.00 96.19 431 THR A O 1
ATOM 3355 N N . LEU A 1 432 ? -18.899 15.527 -2.910 1.00 94.75 432 LEU A N 1
ATOM 3356 C CA . LEU A 1 432 ? -19.700 14.304 -2.828 1.00 94.75 432 LEU A CA 1
ATOM 3357 C C . LEU A 1 432 ? -21.018 14.420 -3.609 1.00 94.75 432 LEU A C 1
ATOM 3359 O O . LEU A 1 432 ? -21.353 13.525 -4.376 1.00 94.75 432 LEU A O 1
ATOM 3363 N N . ALA A 1 433 ? -21.730 15.541 -3.470 1.00 93.69 433 ALA A N 1
ATOM 3364 C CA . ALA A 1 433 ? -22.989 15.766 -4.178 1.00 93.69 433 ALA A CA 1
ATOM 3365 C C . ALA A 1 433 ? -22.825 15.797 -5.708 1.00 93.69 433 ALA A C 1
ATOM 3367 O O . ALA A 1 433 ? -23.732 15.385 -6.431 1.00 93.69 433 ALA A O 1
ATOM 3368 N N . ARG A 1 434 ? -21.683 16.277 -6.216 1.00 94.00 434 ARG A N 1
ATOM 3369 C CA . ARG A 1 434 ? -21.415 16.345 -7.661 1.00 94.00 434 ARG A CA 1
ATOM 3370 C C . ARG A 1 434 ? -20.922 15.041 -8.258 1.00 94.00 434 ARG A C 1
ATOM 3372 O O . ARG A 1 434 ? -21.251 14.781 -9.407 1.00 94.00 434 ARG A O 1
ATOM 3379 N N . ILE A 1 435 ? -20.204 14.220 -7.488 1.00 92.06 435 ILE A N 1
ATOM 3380 C CA . ILE A 1 435 ? -19.772 12.881 -7.924 1.00 92.06 435 ILE A CA 1
ATOM 3381 C C . ILE A 1 435 ? -20.952 12.077 -8.495 1.00 92.06 435 ILE A C 1
ATOM 3383 O O . ILE A 1 435 ? -20.769 11.360 -9.470 1.00 92.06 435 ILE A O 1
ATOM 3387 N N . ASP A 1 436 ? -22.153 12.222 -7.928 1.00 79.50 436 ASP A N 1
ATOM 3388 C CA . ASP A 1 436 ? -23.331 11.448 -8.345 1.00 79.50 436 ASP A CA 1
ATOM 3389 C C . ASP A 1 436 ? -24.167 12.094 -9.452 1.00 79.50 436 ASP A C 1
ATOM 3391 O O . ASP A 1 436 ? -24.969 11.414 -10.088 1.00 79.50 436 ASP A O 1
ATOM 3395 N N . ASN A 1 437 ? -24.047 13.408 -9.642 1.00 83.31 437 ASN A N 1
ATOM 3396 C CA . ASN A 1 437 ? -25.058 14.192 -10.358 1.00 83.31 437 ASN A CA 1
ATOM 3397 C C . ASN A 1 437 ? -24.495 15.049 -11.494 1.00 83.31 437 ASN A C 1
ATOM 3399 O O . ASN A 1 437 ? -25.272 15.657 -12.230 1.00 83.31 437 ASN A O 1
ATOM 3403 N N . ASP A 1 438 ? -23.173 15.141 -11.628 1.00 83.19 438 ASP A N 1
ATOM 3404 C CA . ASP A 1 438 ? -22.534 16.017 -12.600 1.00 83.19 438 ASP A CA 1
ATOM 3405 C C . ASP A 1 438 ? -21.957 15.229 -13.781 1.00 83.19 438 ASP A C 1
ATOM 3407 O O . ASP A 1 438 ? -20.905 14.599 -13.682 1.00 83.19 438 ASP A O 1
ATOM 3411 N N . SER A 1 439 ? -22.642 15.296 -14.923 1.00 79.31 439 SER A N 1
ATOM 3412 C CA . SER A 1 439 ? -22.201 14.663 -16.170 1.00 79.31 439 SER A CA 1
ATOM 3413 C C . SER A 1 439 ? -20.962 15.314 -16.795 1.00 79.31 439 SER A C 1
ATOM 3415 O O . SER A 1 439 ? -20.377 14.734 -17.703 1.00 79.31 439 SER A O 1
ATOM 3417 N N . GLU A 1 440 ? -20.575 16.515 -16.352 1.00 81.31 440 GLU A N 1
ATOM 3418 C CA . GLU A 1 440 ? -19.373 17.229 -16.804 1.00 81.31 440 GLU A CA 1
ATOM 3419 C C . GLU A 1 440 ? -18.189 17.050 -15.832 1.00 81.31 440 GLU A C 1
ATOM 3421 O O . GLU A 1 440 ? -17.145 17.692 -15.983 1.00 81.31 440 GLU A O 1
ATOM 3426 N N . ALA A 1 441 ? -18.331 16.196 -14.812 1.00 85.62 441 ALA A N 1
ATOM 3427 C CA . ALA A 1 441 ? -17.285 15.930 -13.835 1.00 85.62 441 ALA A CA 1
ATOM 3428 C C . ALA A 1 441 ? -16.045 15.271 -14.455 1.00 85.62 441 ALA A C 1
ATOM 3430 O O . ALA A 1 441 ? -16.131 14.292 -15.195 1.00 85.62 441 ALA A O 1
ATOM 3431 N N . HIS A 1 442 ? -14.870 15.764 -14.061 1.00 88.00 442 HIS A N 1
ATOM 3432 C CA . HIS A 1 442 ? -13.586 15.184 -14.444 1.00 88.00 442 HIS A CA 1
ATOM 3433 C C . HIS A 1 442 ? -12.859 14.595 -13.230 1.00 88.00 442 HIS A C 1
ATOM 3435 O O . HIS A 1 442 ? -12.774 15.225 -12.169 1.00 88.00 442 HIS A O 1
ATOM 3441 N N . PHE A 1 443 ? -12.290 13.401 -13.415 1.00 91.56 443 PHE A N 1
ATOM 3442 C CA . PHE A 1 443 ? -11.613 12.617 -12.372 1.00 91.56 443 PHE A CA 1
ATOM 3443 C C . PHE A 1 443 ? -10.090 12.531 -12.553 1.00 91.56 443 PHE A C 1
ATOM 3445 O O . PHE A 1 443 ? -9.418 11.790 -11.842 1.00 91.56 443 PHE A O 1
ATOM 3452 N N . THR A 1 444 ? -9.535 13.251 -13.525 1.00 88.62 444 THR A N 1
ATOM 3453 C CA . THR A 1 444 ? -8.100 13.280 -13.814 1.00 88.62 444 THR A CA 1
ATOM 3454 C C . THR A 1 444 ? -7.334 14.119 -12.787 1.00 88.62 444 THR A C 1
ATOM 3456 O O . THR A 1 444 ? -7.854 15.080 -12.217 1.00 88.62 444 THR A O 1
ATOM 3459 N N . GLY A 1 445 ? -6.076 13.741 -12.547 1.00 89.94 445 GLY A N 1
ATOM 3460 C CA . GLY A 1 445 ? -5.167 14.415 -11.618 1.00 89.94 445 GLY A CA 1
ATOM 3461 C C . GLY A 1 445 ? -4.707 13.524 -10.464 1.00 89.94 445 GLY A C 1
ATOM 3462 O O . GLY A 1 445 ? -5.099 12.367 -10.340 1.00 89.94 445 GLY A O 1
ATOM 3463 N N . LEU A 1 446 ? -3.849 14.075 -9.604 1.00 92.44 446 LEU A N 1
ATOM 3464 C CA . LEU A 1 446 ? -3.304 13.377 -8.438 1.00 92.44 446 LEU A CA 1
ATOM 3465 C C . LEU A 1 446 ? -3.991 13.848 -7.152 1.00 92.44 446 LEU A C 1
ATOM 3467 O O . LEU A 1 446 ? -4.083 15.048 -6.901 1.00 92.44 446 LEU A O 1
ATOM 3471 N N . THR A 1 447 ? -4.421 12.915 -6.301 1.00 92.06 447 THR A N 1
ATOM 3472 C CA . THR A 1 447 ? -5.033 13.226 -4.997 1.00 92.06 447 THR A CA 1
ATOM 3473 C C . THR A 1 447 ? -4.016 13.294 -3.860 1.00 92.06 447 THR A C 1
ATOM 3475 O O . THR A 1 447 ? -3.066 12.510 -3.830 1.00 92.06 447 THR A O 1
ATOM 3478 N N . LEU A 1 448 ? -4.277 14.135 -2.857 1.00 90.69 448 LEU A N 1
ATOM 3479 C CA . LEU A 1 448 ? -3.572 14.145 -1.570 1.00 90.69 448 LEU A CA 1
ATOM 3480 C C . LEU A 1 448 ? -4.277 13.297 -0.486 1.00 90.69 448 LEU A C 1
ATOM 3482 O O . LEU A 1 448 ? -5.492 13.086 -0.555 1.00 90.69 448 LEU A O 1
ATOM 3486 N N . PRO A 1 449 ? -3.549 12.793 0.527 1.00 88.12 449 PRO A N 1
ATOM 3487 C CA . PRO A 1 449 ? -2.090 12.680 0.563 1.00 88.12 449 PRO A CA 1
ATOM 3488 C C . PRO A 1 449 ? -1.588 11.626 -0.445 1.00 88.12 449 PRO A C 1
ATOM 3490 O O . PRO A 1 449 ? -2.281 10.652 -0.734 1.00 88.12 449 PRO A O 1
ATOM 3493 N N . ARG A 1 450 ? -0.368 11.810 -0.969 1.00 85.38 450 ARG A N 1
ATOM 3494 C CA . ARG A 1 450 ? 0.319 10.848 -1.860 1.00 85.38 450 ARG A CA 1
ATOM 3495 C C . ARG A 1 450 ? 1.200 9.886 -1.053 1.00 85.38 450 ARG A C 1
ATOM 3497 O O . ARG A 1 450 ? 2.399 9.777 -1.290 1.00 85.38 450 ARG A O 1
ATOM 3504 N N . VAL A 1 451 ? 0.606 9.235 -0.056 1.00 84.56 451 VAL A N 1
ATOM 3505 C CA . VAL A 1 451 ? 1.244 8.148 0.702 1.00 84.56 451 VAL A CA 1
ATOM 3506 C C . VAL A 1 451 ? 0.797 6.811 0.122 1.00 84.56 451 VAL A C 1
ATOM 3508 O O . VAL A 1 451 ? -0.320 6.706 -0.373 1.00 84.56 451 VAL A O 1
ATOM 3511 N N . GLN A 1 452 ? 1.659 5.794 0.158 1.00 84.75 452 GLN A N 1
ATOM 3512 C CA . GLN A 1 452 ? 1.342 4.463 -0.373 1.00 84.75 452 GLN A CA 1
ATOM 3513 C C . GLN A 1 452 ? 0.440 3.670 0.594 1.00 84.75 452 GLN A C 1
ATOM 3515 O O . GLN A 1 452 ? 0.856 2.652 1.152 1.00 84.75 452 GLN A O 1
ATOM 3520 N N . ASP A 1 453 ? -0.766 4.189 0.823 1.00 86.69 453 ASP A N 1
ATOM 3521 C CA . ASP A 1 453 ? -1.853 3.553 1.569 1.00 86.69 453 ASP A CA 1
ATOM 3522 C C . ASP A 1 453 ? -2.773 2.723 0.649 1.00 86.69 453 ASP A C 1
ATOM 3524 O O . ASP A 1 453 ? -2.599 2.685 -0.574 1.00 86.69 453 ASP A O 1
ATOM 3528 N N . GLY A 1 454 ? -3.771 2.045 1.224 1.00 84.88 454 GLY A N 1
ATOM 3529 C CA . GLY A 1 454 ? -4.704 1.223 0.454 1.00 84.88 454 GLY A CA 1
ATOM 3530 C C . GLY A 1 454 ? -5.500 2.004 -0.600 1.00 84.88 454 GLY A C 1
ATOM 3531 O O . GLY A 1 454 ? -5.804 1.459 -1.662 1.00 84.88 454 GLY A O 1
ATOM 3532 N N . SER A 1 455 ? -5.789 3.290 -0.366 1.00 87.06 455 SER A N 1
ATOM 3533 C CA . SER A 1 455 ? -6.498 4.133 -1.336 1.00 87.06 455 SER A CA 1
ATOM 3534 C C . SER A 1 455 ? -5.600 4.503 -2.518 1.00 87.06 455 SER A C 1
ATOM 3536 O O . SER A 1 455 ? -6.061 4.461 -3.660 1.00 87.06 455 SER A O 1
ATOM 3538 N N . TYR A 1 456 ? -4.319 4.797 -2.275 1.00 89.38 456 TYR A N 1
ATOM 3539 C CA . TYR A 1 456 ? -3.313 4.978 -3.323 1.00 89.38 456 TYR A CA 1
ATOM 3540 C C . TYR A 1 456 ? -3.200 3.727 -4.199 1.00 89.38 456 TYR A C 1
ATOM 3542 O O . TYR A 1 456 ? -3.336 3.819 -5.417 1.00 89.38 456 TYR A O 1
ATOM 3550 N N . VAL A 1 457 ? -3.039 2.550 -3.582 1.00 90.62 457 VAL A N 1
ATOM 3551 C CA . VAL A 1 457 ? -2.934 1.272 -4.308 1.00 90.62 457 VAL A CA 1
ATOM 3552 C C . VAL A 1 457 ? -4.177 1.019 -5.162 1.00 90.62 457 VAL A C 1
ATOM 3554 O O . VAL A 1 457 ? -4.061 0.556 -6.296 1.00 90.62 457 VAL A O 1
ATOM 3557 N N . GLN A 1 458 ? -5.368 1.340 -4.652 1.00 90.50 458 GLN A N 1
ATOM 3558 C CA . GLN A 1 458 ? -6.602 1.203 -5.421 1.00 90.50 458 GLN A CA 1
ATOM 3559 C C . GLN A 1 458 ? -6.637 2.142 -6.635 1.00 90.50 458 GLN A C 1
ATOM 3561 O O . GLN A 1 458 ? -7.015 1.699 -7.714 1.00 90.50 458 GLN A O 1
ATOM 3566 N N . GLY A 1 459 ? -6.199 3.396 -6.491 1.00 92.69 459 GLY A N 1
ATOM 3567 C CA . GLY A 1 459 ? -6.109 4.336 -7.614 1.00 92.69 459 GLY A CA 1
ATOM 3568 C C . GLY A 1 459 ? -5.173 3.839 -8.722 1.00 92.69 459 GLY A C 1
ATOM 3569 O O . GLY A 1 459 ? -5.538 3.847 -9.897 1.00 92.69 459 GLY A O 1
ATOM 3570 N N . GLU A 1 460 ? -4.000 3.313 -8.354 1.00 94.31 460 GLU A N 1
ATOM 3571 C CA . GLU A 1 460 ? -3.057 2.743 -9.328 1.00 94.31 460 GLU A CA 1
ATOM 3572 C C . GLU A 1 460 ? -3.648 1.516 -10.051 1.00 94.31 460 GLU A C 1
ATOM 3574 O O . GLU A 1 460 ? -3.464 1.368 -11.261 1.00 94.31 460 GLU A O 1
ATOM 3579 N N . LYS A 1 461 ? -4.428 0.672 -9.357 1.00 93.62 461 LYS A N 1
ATOM 3580 C CA . LYS A 1 461 ? -5.137 -0.466 -9.973 1.00 93.62 461 LYS A CA 1
ATOM 3581 C C . LYS A 1 461 ? -6.173 -0.028 -11.009 1.00 93.62 461 LYS A C 1
ATOM 3583 O O . LYS A 1 461 ? -6.264 -0.667 -12.055 1.00 93.62 461 LYS A O 1
ATOM 3588 N N . ILE A 1 462 ? -6.913 1.051 -10.752 1.00 94.81 462 ILE A N 1
ATOM 3589 C CA . ILE A 1 462 ? -7.910 1.584 -11.696 1.00 94.81 462 ILE A CA 1
ATOM 3590 C C . ILE A 1 462 ? -7.216 2.053 -12.980 1.00 94.81 462 ILE A C 1
ATOM 3592 O O . ILE A 1 462 ? -7.621 1.683 -14.083 1.00 94.81 462 ILE A O 1
ATOM 3596 N N . HIS A 1 463 ? -6.122 2.810 -12.846 1.00 94.38 463 HIS A N 1
ATOM 3597 C CA . HIS A 1 463 ? -5.328 3.260 -13.994 1.00 94.38 463 HIS A CA 1
ATOM 3598 C C . HIS A 1 463 ? -4.686 2.108 -14.770 1.00 94.38 463 HIS A C 1
ATOM 3600 O O . HIS A 1 463 ? -4.535 2.188 -15.989 1.00 94.38 463 HIS A O 1
ATOM 3606 N N . LEU A 1 464 ? -4.315 1.030 -14.088 1.00 94.06 464 LEU A N 1
ATOM 3607 C CA . LEU A 1 464 ? -3.780 -0.164 -14.725 1.00 94.06 464 LEU A CA 1
ATOM 3608 C C . LEU A 1 464 ? -4.863 -0.918 -15.514 1.00 94.06 464 LEU A C 1
ATOM 3610 O O . LEU A 1 464 ? -4.635 -1.293 -16.663 1.00 94.06 464 LEU A O 1
ATOM 3614 N N . ALA A 1 465 ? -6.045 -1.099 -14.922 1.00 92.38 465 ALA A N 1
ATOM 3615 C CA . ALA A 1 465 ? -7.146 -1.856 -15.513 1.00 92.38 465 ALA A CA 1
ATOM 3616 C C . ALA A 1 465 ? -7.787 -1.142 -16.711 1.00 92.38 465 ALA A C 1
ATOM 3618 O O . ALA A 1 465 ? -8.101 -1.789 -17.710 1.00 92.38 465 ALA A O 1
ATOM 3619 N N . HIS A 1 466 ? -7.929 0.185 -16.644 1.00 92.25 466 HIS A N 1
ATOM 3620 C CA . HIS A 1 466 ? -8.709 0.949 -17.617 1.00 92.25 466 HIS A CA 1
ATOM 3621 C C . HIS A 1 466 ? -7.940 2.141 -18.184 1.00 92.25 466 HIS A C 1
ATOM 3623 O O . HIS A 1 466 ? -7.118 2.763 -17.510 1.00 92.25 466 HIS A O 1
ATOM 3629 N N . ALA A 1 467 ? -8.219 2.485 -19.441 1.00 90.44 467 ALA A N 1
ATOM 3630 C CA . ALA A 1 467 ? -7.690 3.703 -20.044 1.00 90.44 467 ALA A CA 1
ATOM 3631 C C . ALA A 1 467 ? -8.425 4.937 -19.477 1.00 90.44 467 ALA A C 1
ATOM 3633 O O . ALA A 1 467 ? -9.660 4.903 -19.405 1.00 90.44 467 ALA A O 1
ATOM 3634 N N . PRO A 1 468 ? -7.715 6.025 -19.109 1.00 91.00 468 PRO A N 1
ATOM 3635 C CA . PRO A 1 468 ? -8.349 7.256 -18.644 1.00 91.00 468 PRO A CA 1
ATOM 3636 C C . PRO A 1 468 ? -9.421 7.765 -19.615 1.00 91.00 468 PRO A C 1
ATOM 3638 O O . PRO A 1 468 ? -9.187 7.828 -20.820 1.00 91.00 468 PRO A O 1
ATOM 3641 N N . GLY A 1 469 ? -10.598 8.105 -19.088 1.00 88.81 469 GLY A N 1
ATOM 3642 C CA . GLY A 1 469 ? -11.754 8.568 -19.867 1.00 88.81 469 GLY A CA 1
ATOM 3643 C C . GLY A 1 469 ? -12.638 7.468 -20.472 1.00 88.81 469 GLY A C 1
ATOM 3644 O O . GLY A 1 469 ? -13.685 7.784 -21.029 1.00 88.81 469 GLY A O 1
ATOM 3645 N N . SER A 1 470 ? -12.271 6.186 -20.358 1.00 92.31 470 SER A N 1
ATOM 3646 C CA . SER A 1 470 ? -13.191 5.086 -20.697 1.00 92.31 470 SER A CA 1
ATOM 3647 C C . SER A 1 470 ? -14.359 4.992 -19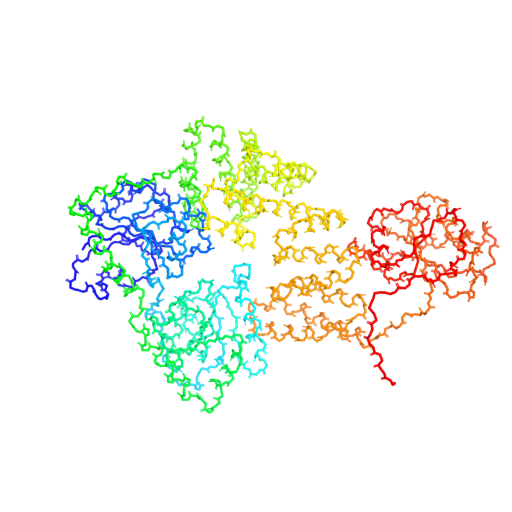.701 1.00 92.31 470 SER A C 1
ATOM 3649 O O . SER A 1 470 ? -14.279 5.518 -18.588 1.00 92.31 470 SER A O 1
ATOM 3651 N N . GLU A 1 471 ? -15.444 4.308 -20.085 1.00 93.06 471 GLU A N 1
ATOM 3652 C CA . GLU A 1 471 ? -16.627 4.111 -19.228 1.00 93.06 471 GLU A CA 1
ATOM 3653 C C . GLU A 1 471 ? -16.255 3.408 -17.913 1.00 93.06 471 GLU A C 1
ATOM 3655 O O . GLU A 1 471 ? -16.500 3.953 -16.840 1.00 93.06 471 GLU A O 1
ATOM 3660 N N . GLY A 1 472 ? -15.548 2.273 -17.996 1.00 92.69 472 GLY A N 1
ATOM 3661 C CA . GLY A 1 472 ? -15.088 1.531 -16.816 1.00 92.69 472 GLY A CA 1
ATOM 3662 C C . GLY A 1 472 ? -14.113 2.324 -15.940 1.00 92.69 472 GLY A C 1
ATOM 3663 O O . GLY A 1 472 ? -14.204 2.276 -14.716 1.00 92.69 472 GLY A O 1
ATOM 3664 N N . TRP A 1 473 ? -13.227 3.127 -16.544 1.00 94.31 473 TRP A N 1
ATOM 3665 C CA . TRP A 1 473 ? -12.353 4.019 -15.774 1.00 94.31 473 TRP A CA 1
ATOM 3666 C C . TRP A 1 473 ? -13.152 5.078 -15.013 1.00 94.31 473 TRP A C 1
ATOM 3668 O O . TRP A 1 473 ? -12.895 5.312 -13.837 1.00 94.31 473 TRP A O 1
ATOM 3678 N N . THR A 1 474 ? -14.116 5.716 -15.678 1.00 93.06 474 THR A N 1
ATOM 3679 C CA . THR A 1 474 ? -14.939 6.776 -15.083 1.00 93.06 474 THR A CA 1
ATOM 3680 C C . THR A 1 474 ? -15.757 6.235 -13.915 1.00 93.06 474 THR A C 1
ATOM 3682 O O . THR A 1 474 ? -15.738 6.827 -12.838 1.00 93.06 474 THR A O 1
ATOM 3685 N N . GLU A 1 475 ? -16.400 5.078 -14.093 1.00 92.31 475 GLU A N 1
ATOM 3686 C CA . GLU A 1 475 ? -17.179 4.415 -13.046 1.00 92.31 475 GLU A CA 1
ATOM 3687 C C . GLU A 1 475 ? -16.311 4.055 -11.828 1.00 92.31 475 GLU A C 1
ATOM 3689 O O . GLU A 1 475 ? -16.658 4.374 -10.687 1.00 92.31 475 GLU A O 1
ATOM 3694 N N . GLU A 1 476 ? -15.149 3.428 -12.033 1.00 93.75 476 GLU A N 1
ATOM 3695 C CA . GLU A 1 476 ? -14.275 3.053 -10.918 1.00 93.75 476 GLU A CA 1
ATOM 3696 C C . GLU A 1 476 ? -13.649 4.271 -10.221 1.00 93.75 476 GLU A C 1
ATOM 3698 O O . GLU A 1 476 ? -13.565 4.296 -8.989 1.00 93.75 476 GLU A O 1
ATOM 3703 N N . MET A 1 477 ? -13.264 5.310 -10.970 1.00 93.88 477 MET A N 1
ATOM 3704 C CA . MET A 1 477 ? -12.756 6.560 -10.396 1.00 93.88 477 MET A CA 1
ATOM 3705 C C . MET A 1 477 ? -13.822 7.312 -9.600 1.00 93.88 477 MET A C 1
ATOM 3707 O O . MET A 1 477 ? -13.506 7.867 -8.545 1.00 93.88 477 MET A O 1
ATOM 3711 N N . GLN A 1 478 ? -15.077 7.304 -10.058 1.00 93.44 478 GLN A N 1
ATOM 3712 C CA . GLN A 1 478 ? -16.209 7.879 -9.333 1.00 93.44 478 GLN A CA 1
ATOM 3713 C C . GLN A 1 478 ? -16.373 7.196 -7.970 1.00 93.44 478 GLN A C 1
ATOM 3715 O O . GLN A 1 478 ? -16.393 7.867 -6.934 1.00 93.44 478 GLN A O 1
ATOM 3720 N N . HIS A 1 479 ? -16.415 5.861 -7.951 1.00 92.38 479 HIS A N 1
ATOM 3721 C CA . HIS A 1 479 ? -16.514 5.083 -6.715 1.00 92.38 479 HIS A CA 1
ATOM 3722 C C . HIS A 1 479 ? -15.317 5.306 -5.785 1.00 92.38 479 HIS A C 1
ATOM 3724 O O . HIS A 1 479 ? -15.485 5.487 -4.575 1.00 92.38 479 HIS A O 1
ATOM 3730 N N . TRP A 1 480 ? -14.105 5.322 -6.339 1.00 93.12 480 TRP A N 1
ATOM 3731 C CA . TRP A 1 480 ? -12.881 5.537 -5.577 1.00 93.12 480 TRP A CA 1
ATOM 3732 C C . TRP A 1 480 ? -12.828 6.930 -4.942 1.00 93.12 480 TRP A C 1
ATOM 3734 O O . TRP A 1 480 ? -12.599 7.044 -3.734 1.00 93.12 480 TRP A O 1
ATOM 3744 N N . LEU A 1 481 ? -13.105 7.988 -5.710 1.00 94.25 481 LEU A N 1
ATOM 3745 C CA . LEU A 1 481 ? -13.102 9.356 -5.196 1.00 94.25 481 LEU A CA 1
ATOM 3746 C C . LEU A 1 481 ? -14.219 9.566 -4.165 1.00 94.25 481 LEU A C 1
ATOM 3748 O O . LEU A 1 481 ? -13.980 10.203 -3.139 1.00 94.25 481 LEU A O 1
ATOM 3752 N N . ARG A 1 482 ? -15.404 8.971 -4.377 1.00 94.06 482 ARG A N 1
ATOM 3753 C CA . ARG A 1 482 ? -16.502 8.968 -3.394 1.00 94.06 482 ARG A CA 1
ATOM 3754 C C . ARG A 1 482 ? -16.043 8.392 -2.061 1.00 94.06 482 ARG A C 1
ATOM 3756 O O . ARG A 1 482 ? -16.185 9.037 -1.023 1.00 94.06 482 ARG A O 1
ATOM 3763 N N . SER A 1 483 ? -15.476 7.186 -2.102 1.00 93.19 483 SER A N 1
ATOM 3764 C CA . SER A 1 483 ? -14.967 6.486 -0.922 1.00 93.19 483 SER A CA 1
ATOM 3765 C C . SER A 1 483 ? -13.933 7.334 -0.184 1.00 93.19 483 SER A C 1
ATOM 3767 O O . SER A 1 483 ? -13.953 7.396 1.045 1.00 93.19 483 SER A O 1
ATOM 3769 N N . ARG A 1 484 ? -13.050 8.014 -0.926 1.00 92.50 484 ARG A N 1
ATOM 3770 C CA . ARG A 1 484 ? -12.011 8.883 -0.367 1.00 92.50 484 ARG A CA 1
ATOM 3771 C C . ARG A 1 484 ? -12.601 10.113 0.330 1.00 92.50 484 ARG A C 1
ATOM 3773 O O . ARG A 1 484 ? -12.255 10.371 1.478 1.00 92.50 484 ARG A O 1
ATOM 3780 N N . VAL A 1 485 ? -13.540 10.815 -0.311 1.00 95.44 485 VAL A N 1
ATOM 3781 C CA . VAL A 1 485 ? -14.250 11.970 0.275 1.00 95.44 485 VAL A CA 1
ATOM 3782 C C . VAL A 1 485 ? -14.999 11.573 1.551 1.00 95.44 485 VAL A C 1
ATOM 3784 O O . VAL A 1 485 ? -14.879 12.257 2.568 1.00 95.44 485 VAL A O 1
ATOM 3787 N N . LEU A 1 486 ? -15.744 10.462 1.518 1.00 95.69 486 LEU A N 1
ATOM 3788 C CA . LEU A 1 486 ? -16.500 9.963 2.671 1.00 95.69 486 LEU A CA 1
ATOM 3789 C C . LEU A 1 486 ? -15.586 9.612 3.846 1.00 95.69 486 LEU A C 1
ATOM 3791 O O . LEU A 1 486 ? -15.897 9.969 4.980 1.00 95.69 486 LEU A O 1
ATOM 3795 N N . LEU A 1 487 ? -14.445 8.965 3.586 1.00 94.00 487 LEU A N 1
ATOM 3796 C CA . LEU A 1 487 ? -13.465 8.659 4.626 1.00 94.00 487 LEU A CA 1
ATOM 3797 C C . LEU A 1 487 ? -12.894 9.935 5.255 1.00 94.00 487 LEU A C 1
ATOM 3799 O O . LEU A 1 487 ? -12.952 10.068 6.476 1.00 94.00 487 LEU A O 1
ATOM 3803 N N . THR A 1 488 ? -12.459 10.914 4.455 1.00 95.81 488 THR A N 1
ATOM 3804 C CA . THR A 1 488 ? -11.954 12.201 4.969 1.00 95.81 488 THR A CA 1
ATOM 3805 C C . THR A 1 488 ? -13.002 12.948 5.804 1.00 95.81 488 THR A C 1
ATOM 3807 O O . THR A 1 488 ? -12.700 13.455 6.888 1.00 95.81 488 THR A O 1
ATOM 3810 N N . LEU A 1 489 ? -14.253 13.001 5.336 1.00 97.50 489 LEU A N 1
ATOM 3811 C CA . LEU A 1 489 ? -15.351 13.612 6.088 1.00 97.50 489 LEU A CA 1
ATOM 3812 C C . LEU A 1 489 ? -15.637 12.849 7.389 1.00 97.50 489 LEU A C 1
ATOM 3814 O O . LEU A 1 489 ? -15.863 13.478 8.423 1.00 97.50 489 LEU A O 1
ATOM 3818 N N . SER A 1 490 ? -15.578 11.516 7.361 1.00 97.06 490 SER A N 1
ATOM 3819 C CA . SER A 1 490 ? -15.812 10.684 8.542 1.00 97.06 490 SER A CA 1
ATOM 3820 C C . SER A 1 490 ? -14.733 10.847 9.611 1.00 97.06 490 SER A C 1
ATOM 3822 O O . SER A 1 490 ? -15.061 10.898 10.795 1.00 97.06 490 SER A O 1
ATOM 3824 N N . GLU A 1 491 ? -13.466 10.979 9.213 1.00 96.25 491 GLU A N 1
ATOM 3825 C CA . GLU A 1 491 ? -12.344 11.242 10.119 1.00 96.25 491 GLU A CA 1
ATOM 3826 C C . GLU A 1 491 ? -12.465 12.632 10.744 1.00 96.25 491 GLU A C 1
ATOM 3828 O O . GLU A 1 491 ? -12.251 12.797 11.945 1.00 96.25 491 GLU A O 1
ATOM 3833 N N . THR A 1 492 ? -12.887 13.619 9.950 1.00 97.44 492 THR A N 1
ATOM 3834 C CA . THR A 1 492 ? -13.140 14.983 10.429 1.00 97.44 492 THR A CA 1
ATOM 3835 C C . THR A 1 492 ? -14.282 15.009 11.444 1.00 97.44 492 THR A C 1
ATOM 3837 O O . THR A 1 492 ? -14.132 15.581 12.521 1.00 97.44 492 THR A O 1
ATOM 3840 N N . ALA A 1 493 ? -15.400 14.340 11.140 1.00 96.88 493 ALA A N 1
ATOM 3841 C CA . ALA A 1 493 ? -16.531 14.215 12.056 1.00 96.88 493 ALA A CA 1
ATOM 3842 C C . ALA A 1 493 ? -16.125 13.499 13.354 1.00 96.88 493 ALA A C 1
ATOM 3844 O O . ALA A 1 493 ? -16.459 13.961 14.444 1.00 96.88 493 ALA A O 1
ATOM 3845 N N . TYR A 1 494 ? -15.332 12.425 13.253 1.00 96.75 494 TYR A N 1
ATOM 3846 C CA . TYR A 1 494 ? -14.797 11.716 14.416 1.00 96.75 494 TYR A CA 1
ATOM 3847 C C . TYR A 1 494 ? -13.940 12.640 15.292 1.00 96.75 494 TYR A C 1
ATOM 3849 O O . TYR A 1 494 ? -14.144 12.699 16.500 1.00 96.75 494 TYR A O 1
ATOM 3857 N N . ALA A 1 495 ? -13.026 13.412 14.694 1.00 95.62 495 ALA A N 1
ATOM 3858 C CA . ALA A 1 495 ? -12.178 14.365 15.415 1.00 95.62 495 ALA A CA 1
ATOM 3859 C C . ALA A 1 495 ? -12.973 15.500 16.094 1.00 95.62 495 ALA A C 1
ATOM 3861 O O . ALA A 1 495 ? -12.520 16.069 17.085 1.00 95.62 495 ALA A O 1
ATOM 3862 N N . GLN A 1 496 ? -14.168 15.817 15.586 1.00 94.56 496 GLN A N 1
ATOM 3863 C CA . GLN A 1 496 ? -15.113 16.763 16.188 1.00 94.56 496 GLN A CA 1
ATOM 3864 C C . GLN A 1 496 ? -16.049 16.116 17.228 1.00 94.56 496 GLN A C 1
ATOM 3866 O O . GLN A 1 496 ? -16.915 16.800 17.772 1.00 94.56 496 GLN A O 1
ATOM 3871 N N . ASN A 1 497 ? -15.862 14.828 17.540 1.00 93.44 497 ASN A N 1
ATOM 3872 C CA . ASN A 1 497 ? -16.719 14.008 18.405 1.00 93.44 497 ASN A CA 1
ATOM 3873 C C . ASN A 1 497 ? -18.150 13.787 17.870 1.00 93.44 497 ASN A C 1
ATOM 3875 O O . ASN A 1 497 ? -19.047 13.412 18.625 1.00 93.44 497 ASN A O 1
ATOM 3879 N N . ASP A 1 498 ? -18.380 13.981 16.567 1.00 94.62 498 ASP A N 1
ATOM 3880 C CA . ASP A 1 498 ? -19.630 13.617 15.894 1.00 94.62 498 ASP A CA 1
ATOM 3881 C C . ASP A 1 498 ? -19.544 12.179 15.355 1.00 94.62 498 ASP A C 1
ATOM 3883 O O . ASP A 1 498 ? -19.411 11.907 14.155 1.00 94.62 498 ASP A O 1
ATOM 3887 N N . PHE A 1 499 ? -19.579 11.226 16.289 1.00 95.56 499 PHE A N 1
ATOM 3888 C CA . PHE A 1 499 ? -19.406 9.803 15.988 1.00 95.56 499 PHE A CA 1
ATOM 3889 C C . PHE A 1 499 ? -20.551 9.221 15.154 1.00 95.56 499 PHE A C 1
ATOM 3891 O O . PHE A 1 499 ? -20.323 8.293 14.379 1.00 95.56 499 PHE A O 1
ATOM 3898 N N . LEU A 1 500 ? -21.763 9.774 15.270 1.00 93.44 500 LEU A N 1
ATOM 3899 C CA . LEU A 1 500 ? -22.923 9.323 14.501 1.00 93.44 500 LEU A CA 1
ATOM 3900 C C . LEU A 1 500 ? -22.778 9.693 13.022 1.00 93.44 500 LEU A C 1
ATOM 3902 O O . LEU A 1 500 ? -22.962 8.839 12.151 1.00 93.44 500 LEU A O 1
ATOM 3906 N N . THR A 1 501 ? -22.401 10.940 12.725 1.00 94.94 501 THR A N 1
ATOM 3907 C CA . THR A 1 501 ? -22.109 11.357 11.348 1.00 94.94 501 THR A CA 1
ATOM 3908 C C . THR A 1 501 ? -20.933 10.568 10.781 1.00 94.94 501 THR A C 1
ATOM 3910 O O . THR A 1 501 ? -21.028 10.061 9.662 1.00 94.94 501 THR A O 1
ATOM 3913 N N . SER A 1 502 ? -19.862 10.398 11.567 1.00 97.25 502 SER A N 1
ATOM 3914 C CA . SER A 1 502 ? -18.706 9.582 11.181 1.00 97.25 502 SER A CA 1
ATOM 3915 C C . SER A 1 502 ? -19.124 8.160 10.788 1.00 97.25 502 SER A C 1
ATOM 3917 O O . SER A 1 502 ? -18.842 7.709 9.677 1.00 97.25 502 SER A O 1
ATOM 3919 N N . TRP A 1 503 ? -19.887 7.482 11.650 1.00 95.31 503 TRP A N 1
ATOM 3920 C CA . TRP A 1 503 ? -20.401 6.137 11.407 1.00 95.31 503 TRP A CA 1
ATOM 3921 C C . TRP A 1 503 ? -21.217 6.028 10.116 1.00 95.31 503 TRP A C 1
ATOM 3923 O O . TRP A 1 503 ? -20.981 5.121 9.315 1.00 95.31 503 TRP A O 1
ATOM 3933 N N . ASN A 1 504 ? -22.155 6.950 9.893 1.00 94.50 504 ASN A N 1
ATOM 3934 C CA . ASN A 1 504 ? -23.023 6.923 8.716 1.00 94.50 504 ASN A CA 1
ATOM 3935 C C . ASN A 1 504 ? -22.224 7.089 7.414 1.00 94.50 504 ASN A C 1
ATOM 3937 O O . ASN A 1 504 ? -22.441 6.336 6.465 1.00 94.50 504 ASN A O 1
ATOM 3941 N N . MET A 1 505 ? -21.248 8.000 7.393 1.00 95.69 505 MET A N 1
ATOM 3942 C CA . MET A 1 505 ? -20.363 8.199 6.238 1.00 95.69 505 MET A CA 1
ATOM 3943 C C . MET A 1 505 ? -19.498 6.965 5.949 1.00 95.69 505 MET A C 1
ATOM 3945 O O . MET A 1 505 ? -19.290 6.602 4.790 1.00 95.69 505 MET A O 1
ATOM 3949 N N . ILE A 1 506 ? -19.023 6.277 6.991 1.00 95.38 506 ILE A N 1
ATOM 3950 C CA . ILE A 1 506 ? -18.245 5.041 6.833 1.00 95.38 506 ILE A CA 1
ATOM 3951 C C . ILE A 1 506 ? -19.123 3.906 6.301 1.00 95.38 506 ILE A C 1
ATOM 3953 O O . ILE A 1 506 ? -18.686 3.152 5.430 1.00 95.38 506 ILE A O 1
ATOM 3957 N N . LEU A 1 507 ? -20.362 3.778 6.791 1.00 93.44 507 LEU A N 1
ATOM 3958 C CA . LEU A 1 507 ? -21.307 2.791 6.269 1.00 93.44 507 LEU A CA 1
ATOM 3959 C C . LEU A 1 507 ? -21.571 3.007 4.781 1.00 93.44 507 LEU A C 1
ATOM 3961 O O . LEU A 1 507 ? -21.523 2.043 4.019 1.00 93.44 507 LEU A O 1
ATOM 3965 N N . GLU A 1 508 ? -21.783 4.252 4.374 1.00 92.81 508 GLU A N 1
ATOM 3966 C CA . GLU A 1 508 ? -21.981 4.620 2.977 1.00 92.81 508 GLU A CA 1
ATOM 3967 C C . GLU A 1 508 ? -20.756 4.277 2.116 1.00 92.81 508 GLU A C 1
ATOM 3969 O O . GLU A 1 508 ? -20.893 3.645 1.069 1.00 92.81 508 GLU A O 1
ATOM 3974 N N . SER A 1 509 ? -19.551 4.599 2.596 1.00 90.31 509 SER A N 1
ATOM 3975 C CA . SER A 1 509 ? -18.288 4.250 1.929 1.00 90.31 509 SER A CA 1
ATOM 3976 C C . SER A 1 509 ? -18.119 2.729 1.776 1.00 90.31 509 SER A C 1
ATOM 3978 O O . SER A 1 509 ? -17.693 2.225 0.734 1.00 90.31 509 SER A O 1
ATOM 3980 N N . SER A 1 510 ? -18.548 1.965 2.787 1.00 88.12 510 SER A N 1
ATOM 3981 C CA . SER A 1 510 ? -18.441 0.504 2.806 1.00 88.12 510 SER A CA 1
ATOM 3982 C C . SER A 1 510 ? -19.353 -0.223 1.814 1.00 88.12 510 SER A C 1
ATOM 3984 O O . SER A 1 510 ? -19.115 -1.399 1.552 1.00 88.12 510 SER A O 1
ATOM 3986 N N . LEU A 1 511 ? -20.368 0.439 1.240 1.00 86.81 511 LEU A N 1
ATOM 3987 C CA . LEU A 1 511 ? -21.301 -0.203 0.303 1.00 86.81 511 LEU A CA 1
ATOM 3988 C C . LEU A 1 511 ? -20.605 -0.698 -0.970 1.00 86.81 511 LEU A C 1
ATOM 3990 O O . LEU A 1 511 ? -20.988 -1.733 -1.505 1.00 86.81 511 LEU A O 1
ATOM 3994 N N . GLN A 1 512 ? -19.578 0.023 -1.426 1.00 75.88 512 GLN A N 1
ATOM 3995 C CA . GLN A 1 512 ? -18.862 -0.290 -2.664 1.00 75.88 512 GLN A CA 1
ATOM 3996 C C . GLN A 1 512 ? -17.624 -1.158 -2.421 1.00 75.88 512 GLN A C 1
ATOM 3998 O O . GLN A 1 512 ? -17.284 -2.008 -3.236 1.00 75.88 512 GLN A O 1
ATOM 4003 N N . ASN A 1 513 ? -16.944 -0.962 -1.287 1.00 74.38 513 ASN A N 1
ATOM 4004 C CA . ASN A 1 513 ? -15.692 -1.648 -0.969 1.00 74.38 513 ASN A CA 1
ATOM 4005 C C . ASN A 1 513 ? -15.613 -2.036 0.521 1.00 74.38 513 ASN A C 1
ATOM 4007 O O . ASN A 1 513 ? -14.816 -1.475 1.275 1.00 74.38 513 ASN A O 1
ATOM 4011 N N . PRO A 1 514 ? -16.406 -3.021 0.984 1.00 78.06 514 PRO A N 1
ATOM 4012 C CA . PRO A 1 514 ? -16.575 -3.293 2.414 1.00 78.06 514 PRO A CA 1
ATOM 4013 C C . PRO A 1 514 ? -15.333 -3.855 3.121 1.00 78.06 514 PRO A C 1
ATOM 4015 O O . PRO A 1 514 ? -15.310 -3.878 4.348 1.00 78.06 514 PRO A O 1
ATOM 4018 N N . VAL A 1 515 ? -14.326 -4.329 2.379 1.00 81.31 515 VAL A N 1
ATOM 4019 C CA . VAL A 1 515 ? -13.167 -5.069 2.925 1.00 81.31 515 VAL A CA 1
ATOM 4020 C C . VAL A 1 515 ? -11.879 -4.230 2.938 1.00 81.31 515 VAL A C 1
ATOM 4022 O O . VAL A 1 515 ? -10.824 -4.717 3.328 1.00 81.31 515 VAL A O 1
ATOM 4025 N N . GLN A 1 516 ? -11.923 -2.950 2.551 1.00 84.62 516 GLN A N 1
ATOM 4026 C CA . GLN A 1 516 ? -10.729 -2.103 2.645 1.00 84.62 516 GLN A CA 1
ATOM 4027 C C . GLN A 1 516 ? -10.369 -1.813 4.107 1.00 84.62 516 GLN A C 1
ATOM 4029 O O . GLN A 1 516 ? -11.222 -1.411 4.900 1.00 84.62 516 GLN A O 1
ATOM 4034 N N . ILE A 1 517 ? -9.087 -1.975 4.447 1.00 88.81 517 ILE A N 1
ATOM 4035 C CA . ILE A 1 517 ? -8.570 -1.853 5.818 1.00 88.81 517 ILE A CA 1
ATOM 4036 C C . ILE A 1 517 ? -8.946 -0.505 6.469 1.00 88.81 517 ILE A C 1
ATOM 4038 O O . ILE A 1 517 ? -9.490 -0.548 7.576 1.00 88.81 517 ILE A O 1
ATOM 4042 N N . PRO A 1 518 ? -8.780 0.669 5.814 1.00 88.88 518 PRO A N 1
ATOM 4043 C CA . PRO A 1 518 ? -9.196 1.944 6.405 1.00 88.88 518 PRO A CA 1
ATOM 4044 C C . PRO A 1 518 ? -10.694 2.006 6.731 1.00 88.88 518 PRO A C 1
ATOM 4046 O O . PRO A 1 518 ? -11.076 2.514 7.781 1.00 88.88 518 PRO A O 1
ATOM 4049 N N . ILE A 1 519 ? -11.551 1.435 5.876 1.00 91.31 519 ILE A N 1
ATOM 4050 C CA . ILE A 1 519 ? -13.005 1.396 6.096 1.00 91.31 519 ILE A CA 1
ATOM 4051 C C . ILE A 1 519 ? -13.336 0.486 7.281 1.00 91.31 519 ILE A C 1
ATOM 4053 O O . ILE A 1 519 ? -14.085 0.891 8.170 1.00 91.31 519 ILE A O 1
ATOM 4057 N N . LEU A 1 520 ? -12.770 -0.726 7.324 1.00 93.31 520 LEU A N 1
ATOM 4058 C CA . LEU A 1 520 ? -12.987 -1.682 8.415 1.00 93.31 520 LEU A CA 1
ATOM 4059 C C . LEU A 1 520 ? -12.567 -1.099 9.769 1.00 93.31 520 LEU A C 1
ATOM 4061 O O . LEU A 1 520 ? -13.318 -1.190 10.745 1.00 93.31 520 LEU A O 1
ATOM 4065 N N . TYR A 1 521 ? -11.396 -0.465 9.811 1.00 95.31 521 TYR A N 1
ATOM 4066 C CA . TYR A 1 521 ? -10.845 0.118 11.025 1.00 95.31 521 TYR A CA 1
ATOM 4067 C C . TYR A 1 521 ? -11.647 1.334 11.497 1.00 95.31 521 TYR A C 1
ATOM 4069 O O . TYR A 1 521 ? -12.078 1.373 12.651 1.00 95.31 521 TYR A O 1
ATOM 4077 N N . SER A 1 522 ? -11.923 2.293 10.609 1.00 95.12 522 SER A N 1
ATOM 4078 C CA . SER A 1 522 ? -12.731 3.469 10.950 1.00 95.12 522 SER A CA 1
ATOM 4079 C C . SER A 1 522 ? -14.139 3.069 11.386 1.00 95.12 522 SER A C 1
ATOM 4081 O O . SER A 1 522 ? -14.667 3.624 12.351 1.00 95.12 522 SER A O 1
ATOM 4083 N N . LYS A 1 523 ? -14.729 2.042 10.758 1.00 95.25 523 LYS A N 1
ATOM 4084 C CA . LYS A 1 523 ? -16.021 1.478 11.170 1.00 95.25 523 LYS A CA 1
ATOM 4085 C C . LYS A 1 523 ? -15.959 0.934 12.593 1.00 95.25 523 LYS A C 1
ATOM 4087 O O . LYS A 1 523 ? -16.842 1.236 13.392 1.00 95.25 523 LYS A O 1
ATOM 4092 N N . ALA A 1 524 ? -14.923 0.161 12.923 1.00 97.00 524 ALA A N 1
ATOM 4093 C CA . ALA A 1 524 ? -14.734 -0.380 14.266 1.00 97.00 524 ALA A CA 1
ATOM 4094 C C . ALA A 1 524 ? -14.651 0.735 15.320 1.00 97.00 524 ALA A C 1
ATOM 4096 O O . ALA A 1 524 ? -15.340 0.668 16.337 1.00 97.00 524 ALA A O 1
ATOM 4097 N N . ARG A 1 525 ? -13.880 1.792 15.035 1.00 96.81 525 ARG A N 1
ATOM 4098 C CA . ARG A 1 525 ? -13.721 2.960 15.915 1.00 96.81 525 ARG A CA 1
ATOM 4099 C C . ARG A 1 525 ? -15.009 3.735 16.127 1.00 96.81 525 ARG A C 1
ATOM 4101 O O . ARG A 1 525 ? -15.380 4.011 17.262 1.00 96.81 525 ARG A O 1
ATOM 4108 N N . ALA A 1 526 ? -15.719 4.060 15.050 1.00 96.38 526 ALA A N 1
ATOM 4109 C CA . ALA A 1 526 ? -16.981 4.782 15.153 1.00 96.38 526 ALA A CA 1
ATOM 4110 C C . ALA A 1 526 ? -18.040 3.950 15.902 1.00 96.38 526 ALA A C 1
ATOM 4112 O O . ALA A 1 526 ? -18.738 4.478 16.764 1.00 96.38 526 ALA A O 1
ATOM 4113 N N . ALA A 1 527 ? -18.115 2.633 15.661 1.00 96.38 527 ALA A N 1
ATOM 4114 C CA . ALA A 1 527 ? -18.965 1.745 16.459 1.00 96.38 527 ALA A CA 1
ATOM 4115 C C . ALA A 1 527 ? -18.570 1.739 17.940 1.00 96.38 527 ALA A C 1
ATOM 4117 O O . ALA A 1 527 ? -19.456 1.781 18.792 1.00 96.38 527 ALA A O 1
ATOM 4118 N N . HIS A 1 528 ? -17.271 1.696 18.244 1.00 96.00 528 HIS A N 1
ATOM 4119 C CA . HIS A 1 528 ? -16.756 1.714 19.610 1.00 96.00 528 HIS A CA 1
ATOM 4120 C C . HIS A 1 528 ? -17.189 2.997 20.332 1.00 96.00 528 HIS A C 1
ATOM 4122 O O . HIS A 1 528 ? -17.852 2.902 21.362 1.00 96.00 528 HIS A O 1
ATOM 4128 N N . ALA A 1 529 ? -16.940 4.176 19.759 1.00 94.62 529 ALA A N 1
ATOM 4129 C CA . ALA A 1 529 ? -17.325 5.457 20.361 1.00 94.62 529 ALA A CA 1
ATOM 4130 C C . ALA A 1 529 ? -18.853 5.608 20.559 1.00 94.62 529 ALA A C 1
ATOM 4132 O O . ALA A 1 529 ? -19.323 6.233 21.513 1.00 94.62 529 ALA A O 1
ATOM 4133 N N . MET A 1 530 ? -19.654 4.985 19.691 1.00 94.38 530 MET A N 1
ATOM 4134 C CA . MET A 1 530 ? -21.115 4.927 19.826 1.00 94.38 530 MET A CA 1
ATOM 4135 C C . MET A 1 530 ? -21.621 3.821 20.769 1.00 94.38 530 MET A C 1
ATOM 4137 O O . MET A 1 530 ? -22.830 3.685 20.947 1.00 94.38 530 MET A O 1
ATOM 4141 N N . GLY A 1 531 ? -20.746 2.992 21.342 1.00 93.50 531 GLY A N 1
ATOM 4142 C CA . GLY A 1 531 ? -21.150 1.864 22.185 1.00 93.50 531 GLY A CA 1
ATOM 4143 C C . GLY A 1 531 ? -21.804 0.705 21.433 1.00 93.50 531 GLY A C 1
ATOM 4144 O O . GLY A 1 531 ? -22.464 -0.126 22.043 1.00 93.50 531 GLY A O 1
ATOM 4145 N N . ARG A 1 532 ? -21.654 0.607 20.109 1.00 95.31 532 ARG A N 1
ATOM 4146 C CA . ARG A 1 532 ? -22.197 -0.509 19.317 1.00 95.31 532 ARG A CA 1
ATOM 4147 C C . ARG A 1 532 ? -21.266 -1.716 19.436 1.00 95.31 532 ARG A C 1
ATOM 4149 O O . ARG A 1 532 ? -20.493 -2.006 18.525 1.00 95.31 532 ARG A O 1
ATOM 4156 N N . VAL A 1 533 ? -21.337 -2.406 20.579 1.00 94.50 533 VAL A N 1
ATOM 4157 C CA . VAL A 1 533 ? -20.376 -3.441 21.010 1.00 94.50 533 VAL A CA 1
ATOM 4158 C C . VAL A 1 533 ? -20.115 -4.505 19.947 1.00 94.50 533 VAL A C 1
ATOM 4160 O O . VAL A 1 533 ? -18.966 -4.716 19.561 1.00 94.50 533 VAL A O 1
ATOM 4163 N N . GLU A 1 534 ? -21.160 -5.151 19.433 1.00 95.31 534 GLU A N 1
ATOM 4164 C CA . GLU A 1 534 ? -20.995 -6.250 18.473 1.00 95.31 534 GLU A CA 1
ATOM 4165 C C . GLU A 1 534 ? -20.413 -5.788 17.131 1.00 95.31 534 GLU A C 1
ATOM 4167 O O . GLU A 1 534 ? -19.619 -6.500 16.514 1.00 95.31 534 GLU A O 1
ATOM 4172 N N . ASP A 1 535 ? -20.759 -4.578 16.689 1.00 95.69 535 ASP A N 1
ATOM 4173 C CA . ASP A 1 535 ? -20.229 -4.019 15.446 1.00 95.69 535 ASP A CA 1
ATOM 4174 C C . ASP A 1 535 ? -18.771 -3.574 15.595 1.00 95.69 535 ASP A C 1
ATOM 4176 O O . ASP A 1 535 ? -17.968 -3.817 14.693 1.00 95.69 535 ASP A O 1
ATOM 4180 N N . ALA A 1 536 ? -18.402 -3.010 16.747 1.00 97.06 536 ALA A N 1
ATOM 4181 C CA . ALA A 1 536 ? -17.024 -2.652 17.065 1.00 97.06 536 ALA A CA 1
ATOM 4182 C C . ALA A 1 536 ? -16.126 -3.896 17.144 1.00 97.06 536 ALA A C 1
ATOM 4184 O O . ALA A 1 536 ? -15.101 -3.968 16.465 1.00 97.06 536 ALA A O 1
ATOM 4185 N N . LEU A 1 537 ? -16.537 -4.924 17.898 1.00 97.06 537 LEU A N 1
ATOM 4186 C CA . LEU A 1 537 ? -15.782 -6.177 18.018 1.00 97.06 537 LEU A CA 1
ATOM 4187 C C . LEU A 1 537 ? -15.639 -6.896 16.675 1.00 97.06 537 LEU A C 1
ATOM 4189 O O . LEU A 1 537 ? -14.567 -7.422 16.366 1.00 97.06 537 LEU A O 1
ATOM 4193 N N . ARG A 1 538 ? -16.698 -6.909 15.857 1.00 96.06 538 ARG A N 1
ATOM 4194 C CA . ARG A 1 538 ? -16.642 -7.461 14.499 1.00 96.06 538 ARG A CA 1
ATOM 4195 C C . ARG A 1 538 ? -15.676 -6.672 13.621 1.00 96.06 538 ARG A C 1
ATOM 4197 O O . ARG A 1 538 ? -14.852 -7.291 12.955 1.00 96.06 538 ARG A O 1
ATOM 4204 N N . GLY A 1 539 ? -15.754 -5.342 13.643 1.00 96.25 539 GLY A N 1
ATOM 4205 C CA . GLY A 1 539 ? -14.890 -4.465 12.857 1.00 96.25 539 GLY A CA 1
ATOM 4206 C C . GLY A 1 539 ? -13.413 -4.633 13.211 1.00 96.25 539 GLY A C 1
ATOM 4207 O O . GLY A 1 539 ? -12.591 -4.836 12.319 1.00 96.25 539 GLY A O 1
ATOM 4208 N N . TYR A 1 540 ? -13.066 -4.647 14.502 1.00 97.69 540 TYR A N 1
ATOM 4209 C CA . TYR A 1 540 ? -11.686 -4.872 14.941 1.00 97.69 540 TYR A CA 1
ATOM 4210 C C . TYR A 1 540 ? -11.172 -6.267 14.565 1.00 97.69 540 TYR A C 1
ATOM 4212 O O . TYR A 1 540 ? -10.049 -6.404 14.071 1.00 97.69 540 TYR A O 1
ATOM 4220 N N . ARG A 1 541 ? -12.003 -7.305 14.728 1.00 96.56 541 ARG A N 1
ATOM 4221 C CA . ARG A 1 541 ? -11.663 -8.670 14.305 1.00 96.56 541 ARG A CA 1
ATOM 4222 C C . ARG A 1 541 ? -11.407 -8.744 12.799 1.00 96.56 541 ARG A C 1
ATOM 4224 O O . ARG A 1 541 ? -10.404 -9.312 12.393 1.00 96.56 541 ARG A O 1
ATOM 4231 N N . GLN A 1 542 ? -12.280 -8.161 11.980 1.00 95.25 542 GLN A N 1
ATOM 4232 C CA . GLN A 1 542 ? -12.107 -8.135 10.523 1.00 95.25 542 GLN A CA 1
ATOM 4233 C C . GLN A 1 542 ? -10.857 -7.345 10.122 1.00 95.25 542 GLN A C 1
ATOM 4235 O O . GLN A 1 542 ? -10.054 -7.834 9.335 1.00 95.25 542 GLN A O 1
ATOM 4240 N N . THR A 1 543 ? -10.634 -6.176 10.729 1.00 95.50 543 THR A N 1
ATOM 4241 C CA . THR A 1 543 ? -9.441 -5.348 10.484 1.00 95.50 543 THR A CA 1
ATOM 4242 C C . THR A 1 543 ? -8.156 -6.131 10.751 1.00 95.50 543 THR A C 1
ATOM 4244 O O . THR A 1 543 ? -7.249 -6.129 9.928 1.00 95.50 543 THR A O 1
ATOM 4247 N N . THR A 1 544 ? -8.082 -6.837 11.881 1.00 94.50 544 THR A N 1
ATOM 4248 C CA . THR A 1 544 ? -6.897 -7.619 12.278 1.00 94.50 544 THR A CA 1
ATOM 4249 C C . THR A 1 544 ? -6.764 -8.950 11.532 1.00 94.50 544 THR A C 1
ATOM 4251 O O . THR A 1 544 ? -5.669 -9.497 11.453 1.00 94.50 544 THR A O 1
ATOM 4254 N N . GLN A 1 545 ? -7.839 -9.478 10.944 1.00 92.25 545 GLN A N 1
ATOM 4255 C CA . GLN A 1 545 ? -7.774 -10.620 10.025 1.00 92.25 545 GLN A CA 1
ATOM 4256 C C . GLN A 1 545 ? -7.229 -10.215 8.650 1.00 92.25 545 GLN A C 1
ATOM 4258 O O . GLN A 1 545 ? -6.398 -10.927 8.084 1.00 92.25 545 GLN A O 1
ATOM 4263 N N . GLU A 1 546 ? -7.670 -9.069 8.127 1.00 90.94 546 GLU A N 1
ATOM 4264 C CA . GLU A 1 546 ? -7.204 -8.540 6.842 1.00 90.94 546 GLU A CA 1
ATOM 4265 C C . GLU A 1 546 ? -5.803 -7.925 6.943 1.00 90.94 546 GLU A C 1
ATOM 4267 O O . GLU A 1 546 ? -4.983 -8.105 6.044 1.00 90.94 546 GLU A O 1
ATOM 4272 N N . SER A 1 547 ? -5.493 -7.282 8.071 1.00 91.81 547 SER A N 1
ATOM 4273 C CA . SER A 1 547 ? -4.189 -6.698 8.382 1.00 91.81 547 SER A CA 1
ATOM 4274 C C . SER A 1 547 ? -3.708 -7.136 9.773 1.00 91.81 547 SER A C 1
ATOM 4276 O O . SER A 1 547 ? -3.877 -6.413 10.762 1.00 91.81 547 SER A O 1
ATOM 4278 N N . PRO A 1 548 ? -3.065 -8.320 9.883 1.00 92.56 548 PRO A N 1
ATOM 4279 C CA . PRO A 1 548 ? -2.586 -8.870 11.159 1.00 92.56 548 PRO A CA 1
ATOM 4280 C C . PRO A 1 548 ? -1.638 -7.965 11.942 1.00 92.56 548 PRO A C 1
ATOM 4282 O O . PRO A 1 548 ? -1.530 -8.096 13.161 1.00 92.56 548 PRO A O 1
ATOM 4285 N N . PHE A 1 549 ? -0.981 -7.031 11.255 1.00 91.38 549 PHE A N 1
ATOM 4286 C CA . PHE A 1 549 ? -0.026 -6.092 11.830 1.00 91.38 549 PHE A CA 1
ATOM 4287 C C . PHE A 1 549 ? -0.598 -4.668 11.993 1.00 91.38 549 PHE A C 1
ATOM 4289 O O . PHE A 1 549 ? 0.159 -3.711 12.151 1.00 91.38 549 PHE A O 1
ATOM 4296 N N . HIS A 1 550 ? -1.926 -4.498 11.958 1.00 92.25 550 HIS A N 1
ATOM 4297 C CA . HIS A 1 550 ? -2.571 -3.210 12.216 1.00 92.25 550 HIS A CA 1
ATOM 4298 C C . HIS A 1 550 ? -2.630 -2.911 13.727 1.00 92.25 550 HIS A C 1
ATOM 4300 O O . HIS A 1 550 ? -3.616 -3.183 14.417 1.00 92.25 550 HIS A O 1
ATOM 4306 N N . TRP A 1 551 ? -1.558 -2.328 14.265 1.00 91.31 551 TRP A N 1
ATOM 4307 C CA . TRP A 1 551 ? -1.339 -2.211 15.714 1.00 91.31 551 TRP A CA 1
ATOM 4308 C C . TRP A 1 551 ? -2.354 -1.402 16.481 1.00 91.31 551 TRP A C 1
ATOM 4310 O O . TRP A 1 551 ? -2.742 -1.812 17.573 1.00 91.31 551 TRP A O 1
ATOM 4320 N N . LYS A 1 552 ? -2.827 -0.298 15.908 1.00 93.31 552 LYS A N 1
ATOM 4321 C CA . LYS A 1 552 ? -3.796 0.528 16.617 1.00 93.31 552 LYS A CA 1
ATOM 4322 C C . LYS A 1 552 ? -5.136 -0.197 16.797 1.00 93.31 552 LYS A C 1
ATOM 4324 O O . LYS A 1 552 ? -5.691 -0.179 17.886 1.00 93.31 552 LYS A O 1
ATOM 4329 N N . ALA A 1 553 ? -5.570 -0.946 15.783 1.00 96.00 553 ALA A N 1
ATOM 4330 C CA . ALA A 1 553 ? -6.738 -1.830 15.869 1.00 96.00 553 ALA A CA 1
ATOM 4331 C C . ALA A 1 553 ? -6.583 -2.903 16.956 1.00 96.00 553 ALA A C 1
ATOM 4333 O O . ALA A 1 553 ? -7.517 -3.115 17.718 1.00 96.00 553 ALA A O 1
ATOM 4334 N N . TRP A 1 554 ? -5.417 -3.551 17.065 1.00 96.19 554 TRP A N 1
ATOM 4335 C CA . TRP A 1 554 ? -5.156 -4.502 18.153 1.00 96.19 554 TRP A CA 1
ATOM 4336 C C . TRP A 1 554 ? -5.216 -3.837 19.530 1.00 96.19 554 TRP A C 1
ATOM 4338 O O . TRP A 1 554 ? -5.887 -4.344 20.423 1.00 96.19 554 TRP A O 1
ATOM 4348 N N . GLU A 1 555 ? -4.536 -2.705 19.706 1.00 95.12 555 GLU A N 1
ATOM 4349 C CA . GLU A 1 555 ? -4.506 -1.970 20.974 1.00 95.12 555 GLU A CA 1
ATOM 4350 C C . GLU A 1 555 ? -5.914 -1.563 21.426 1.00 95.12 555 GLU A C 1
ATOM 4352 O O . GLU A 1 555 ? -6.316 -1.858 22.553 1.00 95.12 555 GLU A O 1
ATOM 4357 N N . GLU A 1 556 ? -6.679 -0.938 20.530 1.00 96.00 556 GLU A N 1
ATOM 4358 C CA . GLU A 1 556 ? -8.036 -0.478 20.815 1.00 96.00 556 GLU A CA 1
ATOM 4359 C C . GLU A 1 556 ? -9.001 -1.643 21.040 1.00 96.00 556 GLU A C 1
ATOM 4361 O O . GLU A 1 556 ? -9.802 -1.594 21.970 1.00 96.00 556 GLU A O 1
ATOM 4366 N N . TRP A 1 557 ? -8.894 -2.726 20.264 1.00 97.56 557 TRP A N 1
ATOM 4367 C CA . TRP A 1 557 ? -9.728 -3.910 20.462 1.00 97.56 557 TRP A CA 1
ATOM 4368 C C . TRP A 1 557 ? -9.489 -4.555 21.826 1.00 97.56 557 TRP A C 1
ATOM 4370 O O . TRP A 1 557 ? -10.437 -4.893 22.538 1.00 97.56 557 TRP A O 1
ATOM 4380 N N . MET A 1 558 ? -8.223 -4.725 22.211 1.00 97.38 558 MET A N 1
ATOM 4381 C CA . MET A 1 558 ? -7.879 -5.356 23.482 1.00 97.38 558 MET A CA 1
ATOM 4382 C C . MET A 1 558 ? -8.284 -4.474 24.661 1.00 97.38 558 MET A C 1
ATOM 4384 O O . MET A 1 558 ? -8.844 -4.985 25.631 1.00 97.38 558 MET A O 1
ATOM 4388 N N . ARG A 1 559 ? -8.084 -3.152 24.561 1.00 94.81 559 ARG A N 1
ATOM 4389 C CA . ARG A 1 559 ? -8.603 -2.189 25.541 1.00 94.81 559 ARG A CA 1
ATOM 4390 C C . ARG A 1 559 ? -10.123 -2.290 25.659 1.00 94.81 559 ARG A C 1
ATOM 4392 O O . ARG A 1 559 ? -10.632 -2.396 26.769 1.00 94.81 559 ARG A O 1
ATOM 4399 N N . PHE A 1 560 ? -10.828 -2.345 24.531 1.00 95.56 560 PHE A N 1
ATOM 4400 C CA . PHE A 1 560 ? -12.284 -2.435 24.498 1.00 95.56 560 PHE A CA 1
ATOM 4401 C C . PHE A 1 560 ? -12.809 -3.716 25.165 1.00 95.56 560 PHE A C 1
ATOM 4403 O O . PHE A 1 560 ? -13.751 -3.659 25.950 1.00 95.56 560 PHE A O 1
ATOM 4410 N N . LEU A 1 561 ? -12.168 -4.871 24.945 1.00 95.25 561 LEU A N 1
ATOM 4411 C CA . LEU A 1 561 ? -12.516 -6.115 25.648 1.00 95.25 561 LEU A CA 1
ATOM 4412 C C . LEU A 1 561 ? -12.305 -6.020 27.167 1.00 95.25 561 LEU A C 1
ATOM 4414 O O . LEU A 1 561 ? -13.131 -6.524 27.928 1.00 95.25 561 LEU A O 1
ATOM 4418 N N . ILE A 1 562 ? -11.220 -5.381 27.615 1.00 92.56 562 ILE A N 1
ATOM 4419 C CA . ILE A 1 562 ? -10.957 -5.162 29.045 1.00 92.56 562 ILE A CA 1
ATOM 4420 C C . ILE A 1 562 ? -12.041 -4.258 29.649 1.00 92.56 562 ILE A C 1
ATOM 4422 O O . ILE A 1 562 ? -12.599 -4.599 30.692 1.00 92.56 562 ILE A O 1
ATOM 4426 N N . ASP A 1 563 ? -12.386 -3.165 28.965 1.00 90.12 563 ASP A N 1
ATOM 4427 C CA . ASP A 1 563 ? -13.404 -2.204 29.405 1.00 90.12 563 ASP A CA 1
ATOM 4428 C C . ASP A 1 563 ? -14.807 -2.830 29.483 1.00 90.12 563 ASP A C 1
ATOM 4430 O O . ASP A 1 563 ? -15.591 -2.497 30.370 1.00 90.12 563 ASP A O 1
ATOM 4434 N N . LEU A 1 564 ? -15.107 -3.798 28.611 1.00 90.06 564 LEU A N 1
ATOM 4435 C CA . LEU A 1 564 ? -16.342 -4.591 28.638 1.00 90.06 564 LEU A CA 1
ATOM 4436 C C . LEU A 1 564 ? -16.348 -5.699 29.707 1.00 90.06 564 LEU A C 1
ATOM 4438 O O . LEU A 1 564 ? -17.283 -6.498 29.747 1.00 90.06 564 LEU A O 1
ATOM 4442 N N . ASN A 1 565 ? -15.316 -5.787 30.556 1.00 89.00 565 ASN A N 1
ATOM 4443 C CA . ASN A 1 565 ? -15.120 -6.872 31.524 1.00 89.00 565 ASN A CA 1
ATOM 4444 C C . ASN A 1 565 ? -15.088 -8.269 30.864 1.00 89.00 565 ASN A C 1
ATOM 4446 O O . ASN A 1 565 ? -15.545 -9.254 31.442 1.00 89.00 565 ASN A O 1
ATOM 4450 N N . ARG A 1 566 ? -14.549 -8.340 29.639 1.00 92.25 566 ARG A N 1
ATOM 4451 C CA . ARG A 1 566 ? -14.340 -9.557 28.831 1.00 92.25 566 ARG A CA 1
ATOM 4452 C C . ARG A 1 566 ? -12.845 -9.861 28.689 1.00 92.25 566 ARG A C 1
ATOM 4454 O O . ARG A 1 566 ? -12.367 -10.285 27.636 1.00 92.25 566 ARG A O 1
ATOM 4461 N N . ALA A 1 567 ? -12.076 -9.599 29.744 1.00 93.31 567 ALA A N 1
ATOM 4462 C CA . ALA A 1 567 ? -10.622 -9.727 29.729 1.00 93.31 567 ALA A CA 1
ATOM 4463 C C . ALA A 1 567 ? -10.153 -11.172 29.461 1.00 93.31 567 ALA A C 1
ATOM 4465 O O . ALA A 1 567 ? -9.089 -11.373 28.876 1.00 93.31 567 ALA A O 1
ATOM 4466 N N . GLU A 1 568 ? -10.964 -12.174 29.808 1.00 93.62 568 GLU A N 1
ATOM 4467 C CA . GLU A 1 568 ? -10.740 -13.584 29.475 1.00 93.62 568 GLU A CA 1
ATOM 4468 C C . GLU A 1 568 ? -10.652 -13.853 27.965 1.00 93.62 568 GLU A C 1
ATOM 4470 O O . GLU A 1 568 ? -9.942 -14.768 27.555 1.00 93.62 568 GLU A O 1
ATOM 4475 N N . GLU A 1 569 ? -11.317 -13.045 27.133 1.00 95.50 569 GLU A N 1
ATOM 4476 C CA . GLU A 1 569 ? -11.220 -13.136 25.672 1.00 95.50 569 GLU A CA 1
ATOM 4477 C C . GLU A 1 569 ? -9.964 -12.441 25.139 1.00 95.50 569 GLU A C 1
ATOM 4479 O O . GLU A 1 569 ? -9.392 -12.878 24.141 1.00 95.50 569 GLU A O 1
ATOM 4484 N N . ALA A 1 570 ? -9.509 -11.377 25.809 1.00 96.44 570 ALA A N 1
ATOM 4485 C CA . ALA A 1 570 ? -8.334 -10.609 25.402 1.00 96.44 570 ALA A CA 1
ATOM 4486 C C . ALA A 1 570 ? -7.019 -11.363 25.660 1.00 96.44 570 ALA A C 1
ATOM 4488 O O . ALA A 1 570 ? -6.100 -11.291 24.845 1.00 96.44 570 ALA A O 1
ATOM 4489 N N . VAL A 1 571 ? -6.916 -12.105 26.771 1.00 96.69 571 VAL A N 1
ATOM 4490 C CA . VAL A 1 571 ? -5.687 -12.826 27.162 1.00 96.69 571 VAL A CA 1
ATOM 4491 C C . VAL A 1 571 ? -5.141 -13.748 26.058 1.00 96.69 571 VAL A C 1
ATOM 4493 O O . VAL A 1 571 ? -3.991 -13.541 25.671 1.00 96.69 571 VAL A O 1
ATOM 4496 N N . PRO A 1 572 ? -5.899 -14.721 25.507 1.00 96.38 572 PRO A N 1
ATOM 4497 C CA . PRO A 1 572 ? -5.357 -15.626 24.488 1.00 96.38 572 PRO A CA 1
ATOM 4498 C C . PRO A 1 572 ? -4.977 -14.903 23.187 1.00 96.38 572 PRO A C 1
ATOM 4500 O O . PRO A 1 572 ? -4.028 -15.301 22.513 1.00 96.38 572 PRO A O 1
ATOM 4503 N N . LEU A 1 573 ? -5.678 -13.819 22.839 1.00 96.12 573 LEU A N 1
ATOM 4504 C CA . LEU A 1 573 ? -5.366 -13.004 21.662 1.00 96.12 573 LEU A CA 1
ATOM 4505 C C . LEU A 1 573 ? -4.048 -12.237 21.838 1.00 96.12 573 LEU A C 1
ATOM 4507 O O . LEU A 1 573 ? -3.207 -12.222 20.940 1.00 96.12 573 LEU A O 1
ATOM 4511 N N . LEU A 1 574 ? -3.839 -11.642 23.014 1.00 96.00 574 LEU A N 1
ATOM 4512 C CA . LEU A 1 574 ? -2.605 -10.937 23.365 1.00 96.00 574 LEU A CA 1
ATOM 4513 C C . LEU A 1 574 ? -1.403 -11.884 23.480 1.00 96.00 574 LEU A C 1
ATOM 4515 O O . LEU A 1 574 ? -0.287 -11.494 23.142 1.00 96.00 574 LEU A O 1
ATOM 4519 N N . GLU A 1 575 ? -1.613 -13.121 23.933 1.00 94.62 575 GLU A N 1
ATOM 4520 C CA . GLU A 1 575 ? -0.573 -14.156 23.958 1.00 94.62 575 GLU A CA 1
ATOM 4521 C C . GLU A 1 575 ? -0.138 -14.560 22.543 1.00 94.62 575 GLU A C 1
ATOM 4523 O O . GLU A 1 575 ? 1.063 -14.599 22.267 1.00 94.62 575 GLU A O 1
ATOM 4528 N N . ASP A 1 576 ? -1.086 -14.784 21.626 1.00 92.06 576 ASP A N 1
ATOM 4529 C CA . ASP A 1 576 ? -0.780 -15.043 20.211 1.00 92.06 576 ASP A CA 1
ATOM 4530 C C . ASP A 1 576 ? -0.044 -13.852 19.569 1.00 92.06 576 ASP A C 1
ATOM 4532 O O . ASP A 1 576 ? 0.934 -14.030 18.840 1.00 92.06 576 ASP A O 1
ATOM 4536 N N . LEU A 1 577 ? -0.452 -12.623 19.892 1.00 92.25 577 LEU A N 1
ATOM 4537 C CA . LEU A 1 577 ? 0.182 -11.408 19.387 1.00 92.25 577 LEU A CA 1
ATOM 4538 C C . LEU A 1 577 ? 1.612 -11.202 19.928 1.00 92.25 577 LEU A C 1
ATOM 4540 O O . LEU A 1 577 ? 2.496 -10.773 19.184 1.00 92.25 577 LEU A O 1
ATOM 4544 N N . GLU A 1 578 ? 1.880 -11.542 21.195 1.00 91.62 578 GLU A N 1
ATOM 4545 C CA . GLU A 1 578 ? 3.230 -11.485 21.782 1.00 91.62 578 GLU A CA 1
ATOM 4546 C C . GLU A 1 578 ? 4.204 -12.404 21.040 1.00 91.62 578 GLU A C 1
ATOM 4548 O O . GLU A 1 578 ? 5.335 -11.997 20.749 1.00 91.62 578 GLU A O 1
ATOM 4553 N N . VAL A 1 579 ? 3.742 -13.605 20.673 1.00 89.81 579 VAL A N 1
ATOM 4554 C CA . VAL A 1 579 ? 4.510 -14.556 19.861 1.00 89.81 579 VAL A CA 1
ATOM 4555 C C . VAL A 1 579 ? 4.854 -13.944 18.505 1.00 89.81 579 VAL A C 1
ATOM 4557 O O . VAL A 1 579 ? 6.012 -14.005 18.084 1.00 89.81 579 VAL A O 1
ATOM 4560 N N . GLN A 1 580 ? 3.881 -13.315 17.841 1.00 88.56 580 GLN A N 1
ATOM 4561 C CA . GLN A 1 580 ? 4.098 -12.704 16.531 1.00 88.56 580 GLN A CA 1
ATOM 4562 C C . GLN A 1 580 ? 5.115 -11.554 16.592 1.00 88.56 580 GLN A C 1
ATOM 4564 O O . GLN A 1 580 ? 6.066 -11.518 15.810 1.00 88.56 580 GLN A O 1
ATOM 4569 N N . ILE A 1 581 ? 4.969 -10.639 17.555 1.00 87.62 581 ILE A N 1
ATOM 4570 C CA . ILE A 1 581 ? 5.861 -9.478 17.698 1.00 87.62 581 ILE A CA 1
ATOM 4571 C C . ILE A 1 581 ? 7.288 -9.911 18.046 1.00 87.62 581 ILE A C 1
ATOM 4573 O O . ILE A 1 581 ? 8.246 -9.312 17.563 1.00 87.62 581 ILE A O 1
ATOM 4577 N N . ARG A 1 582 ? 7.461 -10.971 18.845 1.00 86.12 582 ARG A N 1
ATOM 4578 C CA . ARG A 1 582 ? 8.794 -11.490 19.183 1.00 86.12 582 ARG A CA 1
ATOM 4579 C C . ARG A 1 582 ? 9.565 -11.979 17.951 1.00 86.12 582 ARG A C 1
ATOM 4581 O O . ARG A 1 582 ? 10.784 -11.832 17.917 1.00 86.12 582 ARG A O 1
ATOM 4588 N N . ALA A 1 583 ? 8.875 -12.543 16.961 1.00 84.31 583 ALA A N 1
ATOM 4589 C CA . ALA A 1 583 ? 9.478 -13.023 15.715 1.00 84.31 583 ALA A CA 1
ATOM 4590 C C . ALA A 1 583 ? 9.832 -11.890 14.730 1.00 84.31 583 ALA A C 1
ATOM 4592 O O . ALA A 1 583 ? 10.709 -12.043 13.875 1.00 84.31 583 ALA A O 1
ATOM 4593 N N . CYS A 1 584 ? 9.145 -10.752 14.846 1.00 86.44 584 CYS A N 1
ATOM 4594 C CA . CYS A 1 584 ? 9.276 -9.606 13.956 1.00 86.44 584 CYS A CA 1
ATOM 4595 C C . CYS A 1 584 ? 10.042 -8.468 14.631 1.00 86.44 584 CYS A C 1
ATOM 4597 O O . CYS A 1 584 ? 9.447 -7.597 15.267 1.00 86.44 584 CYS A O 1
ATOM 4599 N N . THR A 1 585 ? 11.361 -8.412 14.439 1.00 80.31 585 THR A N 1
ATOM 4600 C CA . THR A 1 585 ? 12.197 -7.359 15.047 1.00 80.31 585 THR A CA 1
ATOM 4601 C C . THR A 1 585 ? 11.785 -5.956 14.609 1.00 80.31 585 THR A C 1
ATOM 4603 O O . THR A 1 585 ? 11.873 -5.023 15.403 1.00 80.31 585 THR A O 1
ATOM 4606 N N . TYR A 1 586 ? 11.255 -5.818 13.390 1.00 85.62 586 TYR A N 1
ATOM 4607 C CA . TYR A 1 586 ? 10.705 -4.560 12.883 1.00 85.62 586 TYR A CA 1
ATOM 4608 C C . TYR A 1 586 ? 9.576 -3.994 13.767 1.00 85.62 586 TYR A C 1
ATOM 4610 O O . TYR A 1 586 ? 9.446 -2.782 13.900 1.00 85.62 586 TYR A O 1
ATOM 4618 N N . TYR A 1 587 ? 8.808 -4.856 14.442 1.00 87.81 587 TYR A N 1
ATOM 4619 C CA . TYR A 1 587 ? 7.697 -4.456 15.314 1.00 87.81 587 TYR A CA 1
ATOM 4620 C C . TYR A 1 587 ? 8.043 -4.435 16.801 1.00 87.81 587 TYR A C 1
ATOM 4622 O O . TYR A 1 587 ? 7.163 -4.222 17.637 1.00 87.81 587 TYR A O 1
ATOM 4630 N N . ALA A 1 588 ? 9.323 -4.585 17.150 1.00 86.88 588 ALA A N 1
ATOM 4631 C CA . ALA A 1 588 ? 9.790 -4.488 18.528 1.00 86.88 588 ALA A CA 1
ATOM 4632 C C . ALA A 1 588 ? 9.312 -3.218 19.273 1.00 86.88 588 ALA A C 1
ATOM 4634 O O . ALA A 1 588 ? 8.973 -3.357 20.454 1.00 86.88 588 ALA A O 1
ATOM 4635 N N . PRO A 1 589 ? 9.194 -2.024 18.641 1.00 91.25 589 PRO A N 1
ATOM 4636 C CA . PRO A 1 589 ? 8.679 -0.829 19.316 1.00 91.25 589 PRO A CA 1
ATOM 4637 C C . PRO A 1 589 ? 7.260 -0.968 19.891 1.00 91.25 589 PRO A C 1
ATOM 4639 O O . PRO A 1 589 ? 6.942 -0.301 20.871 1.00 91.25 589 PRO A O 1
ATOM 4642 N N . HIS A 1 590 ? 6.416 -1.854 19.346 1.00 90.69 590 HIS A N 1
ATOM 4643 C CA . HIS A 1 590 ? 5.038 -2.059 19.820 1.00 90.69 590 HIS A CA 1
ATOM 4644 C C . HIS A 1 590 ? 4.935 -3.062 20.979 1.00 90.69 590 HIS A C 1
ATOM 4646 O O . HIS A 1 590 ? 3.925 -3.110 21.683 1.00 90.69 590 HIS A O 1
ATOM 4652 N N . ARG A 1 591 ? 5.987 -3.855 21.223 1.00 90.75 591 ARG A N 1
ATOM 4653 C CA . ARG A 1 591 ? 5.985 -4.920 22.236 1.00 90.75 591 ARG A CA 1
ATOM 4654 C C . ARG A 1 591 ? 5.651 -4.434 23.656 1.00 90.75 591 ARG A C 1
ATOM 4656 O O . ARG A 1 591 ? 4.880 -5.125 24.324 1.00 90.75 591 ARG A O 1
ATOM 4663 N N . PRO A 1 592 ? 6.181 -3.297 24.155 1.00 93.94 592 PRO A N 1
ATOM 4664 C CA . PRO A 1 592 ? 5.880 -2.841 25.512 1.00 93.94 592 PRO A CA 1
ATOM 4665 C C . PRO A 1 592 ? 4.386 -2.590 25.750 1.00 93.94 592 PRO A C 1
ATOM 4667 O O . PRO A 1 592 ? 3.873 -3.003 26.790 1.00 93.94 592 PRO A O 1
ATOM 4670 N N . ALA A 1 593 ? 3.690 -1.988 24.779 1.00 93.06 593 ALA A N 1
ATOM 4671 C CA . ALA A 1 593 ? 2.257 -1.705 24.868 1.00 93.06 593 ALA A CA 1
ATOM 4672 C C . ALA A 1 593 ? 1.426 -2.998 24.936 1.00 93.06 593 ALA A C 1
ATOM 4674 O O . ALA A 1 593 ? 0.564 -3.140 25.801 1.00 93.06 593 ALA A O 1
ATOM 4675 N N . ILE A 1 594 ? 1.750 -3.992 24.102 1.00 92.94 594 ILE A N 1
ATOM 4676 C CA . ILE A 1 594 ? 1.075 -5.300 24.117 1.00 92.94 594 ILE A CA 1
ATOM 4677 C C . ILE A 1 594 ? 1.312 -6.050 25.433 1.00 92.94 594 ILE A C 1
ATOM 4679 O O . ILE A 1 594 ? 0.375 -6.597 26.014 1.00 92.94 594 ILE A O 1
ATOM 4683 N N . LEU A 1 595 ? 2.542 -6.043 25.958 1.00 94.56 595 LEU A N 1
ATOM 4684 C CA . LEU A 1 595 ? 2.842 -6.671 27.250 1.00 94.56 595 LEU A CA 1
ATOM 4685 C C . LEU A 1 595 ? 2.130 -5.975 28.414 1.00 94.56 595 LEU A C 1
ATOM 4687 O O . LEU A 1 595 ? 1.745 -6.635 29.380 1.00 94.56 595 LEU A O 1
ATOM 4691 N N . GLN A 1 596 ? 1.962 -4.655 28.341 1.00 96.31 596 GLN A N 1
ATOM 4692 C CA . GLN A 1 596 ? 1.173 -3.914 29.314 1.00 96.31 596 GLN A CA 1
ATOM 4693 C C . GLN A 1 596 ? -0.299 -4.341 29.267 1.00 96.31 596 GLN A C 1
ATOM 4695 O O . GLN A 1 596 ? -0.825 -4.741 30.306 1.00 96.31 596 GLN A O 1
ATOM 4700 N N . LEU A 1 597 ? -0.919 -4.354 28.082 1.00 96.38 597 LEU A N 1
ATOM 4701 C CA . LEU A 1 597 ? -2.298 -4.818 27.900 1.00 96.38 597 LEU A CA 1
ATOM 4702 C C . LEU A 1 597 ? -2.494 -6.255 28.398 1.00 96.38 597 LEU A C 1
ATOM 4704 O O . LEU A 1 597 ? -3.480 -6.541 29.069 1.00 96.38 597 LEU A O 1
ATOM 4708 N N . LEU A 1 598 ? -1.537 -7.154 28.145 1.00 96.81 598 LEU A N 1
ATOM 4709 C CA . LEU A 1 598 ? -1.605 -8.539 28.620 1.00 96.81 598 LEU A CA 1
ATOM 4710 C C . LEU A 1 598 ? -1.584 -8.634 30.151 1.00 96.81 598 LEU A C 1
ATOM 4712 O O . LEU A 1 598 ? -2.308 -9.445 30.730 1.00 96.81 598 LEU A O 1
ATOM 4716 N N . ARG A 1 599 ? -0.770 -7.813 30.828 1.00 96.31 599 ARG A N 1
ATOM 4717 C CA . ARG A 1 599 ? -0.760 -7.759 32.300 1.00 96.31 599 ARG A CA 1
ATOM 4718 C C . ARG A 1 599 ? -2.087 -7.242 32.848 1.00 96.31 599 ARG A C 1
ATOM 4720 O O . ARG A 1 599 ? -2.626 -7.853 33.767 1.00 96.31 599 ARG A O 1
ATOM 4727 N N . GLU A 1 600 ? -2.607 -6.165 32.268 1.00 95.62 600 GLU A N 1
ATOM 4728 C CA . GLU A 1 600 ? -3.886 -5.569 32.663 1.00 95.62 600 GLU A CA 1
ATOM 4729 C C . GLU A 1 600 ? -5.043 -6.557 32.455 1.00 95.62 600 GLU A C 1
ATOM 4731 O O . GLU A 1 600 ? -5.804 -6.813 33.388 1.00 95.62 600 GLU A O 1
ATOM 4736 N N . ALA A 1 601 ? -5.116 -7.209 31.290 1.00 95.62 601 ALA A N 1
ATOM 4737 C CA . ALA A 1 601 ? -6.125 -8.224 30.995 1.00 95.62 601 ALA A CA 1
ATOM 4738 C C . ALA A 1 601 ? -6.076 -9.396 31.991 1.00 95.62 601 ALA A C 1
ATOM 4740 O O . ALA A 1 601 ? -7.110 -9.813 32.509 1.00 95.62 601 ALA A O 1
ATOM 4741 N N . ARG A 1 602 ? -4.881 -9.902 32.329 1.00 95.56 602 ARG A N 1
ATOM 4742 C CA . ARG A 1 602 ? -4.730 -10.979 33.326 1.00 95.56 602 ARG A CA 1
ATOM 4743 C C . ARG A 1 602 ? -5.199 -10.554 34.717 1.00 95.56 602 ARG A C 1
ATOM 4745 O O . ARG A 1 602 ? -5.872 -11.334 35.385 1.00 95.56 602 ARG A O 1
ATOM 4752 N N . GLN A 1 603 ? -4.870 -9.335 35.145 1.00 93.75 603 GLN A N 1
ATOM 4753 C CA . GLN A 1 603 ? -5.311 -8.808 36.436 1.00 93.75 603 GLN A CA 1
ATOM 4754 C C . GLN A 1 603 ? -6.837 -8.640 36.482 1.00 93.75 603 GLN A C 1
ATOM 4756 O O . GLN A 1 603 ? -7.466 -9.032 37.465 1.00 93.75 603 GLN A O 1
ATOM 4761 N N . HIS A 1 604 ? -7.444 -8.120 35.413 1.00 90.75 604 HIS A N 1
ATOM 4762 C CA . HIS A 1 604 ? -8.899 -8.001 35.299 1.00 90.75 604 HIS A CA 1
ATOM 4763 C C . HIS A 1 604 ? -9.596 -9.366 35.296 1.00 90.75 604 HIS A C 1
ATOM 4765 O O . HIS A 1 604 ? -10.552 -9.560 36.043 1.00 90.75 604 HIS A O 1
ATOM 4771 N N . ALA A 1 605 ? -9.086 -10.335 34.529 1.00 89.06 605 ALA A N 1
ATOM 4772 C CA . ALA A 1 605 ? -9.649 -11.684 34.464 1.00 89.06 605 ALA A CA 1
ATOM 4773 C C . ALA A 1 605 ? -9.605 -12.410 35.825 1.00 89.06 605 ALA A C 1
ATOM 4775 O O . ALA A 1 605 ? -10.506 -13.184 36.143 1.00 89.06 605 ALA A O 1
ATOM 4776 N N . GLN A 1 606 ? -8.582 -12.145 36.649 1.00 87.31 606 GLN A N 1
ATOM 4777 C CA . GLN A 1 606 ? -8.479 -12.675 38.016 1.00 87.31 606 GLN A CA 1
ATOM 4778 C C . GLN A 1 606 ? -9.451 -11.996 38.986 1.00 87.31 606 GLN A C 1
ATOM 4780 O O . GLN A 1 606 ? -10.014 -12.651 39.861 1.00 87.31 606 GLN A O 1
ATOM 4785 N N . ASN A 1 607 ? -9.673 -10.693 38.821 1.00 81.38 607 ASN A N 1
ATOM 4786 C CA . ASN A 1 607 ? -10.483 -9.878 39.718 1.00 81.38 607 ASN A CA 1
ATOM 4787 C C . ASN A 1 607 ? -11.946 -9.779 39.275 1.00 81.38 607 ASN A C 1
ATOM 4789 O O . ASN A 1 607 ? -12.546 -8.737 39.503 1.00 81.38 607 ASN A O 1
ATOM 4793 N N . LYS A 1 608 ? -12.540 -10.809 38.652 1.00 66.69 608 LYS A N 1
ATOM 4794 C CA . LYS A 1 608 ? -13.887 -10.732 38.053 1.00 66.69 608 LYS A CA 1
ATOM 4795 C C . LYS A 1 608 ? -14.908 -10.117 39.024 1.00 66.69 608 LYS A C 1
ATOM 4797 O O . LYS A 1 608 ? -15.389 -10.770 39.947 1.00 66.69 608 LYS A O 1
ATOM 4802 N N . HIS A 1 609 ? -15.208 -8.832 38.842 1.00 65.44 609 HIS A N 1
ATOM 4803 C CA . HIS A 1 609 ? -16.162 -8.111 39.672 1.00 65.44 609 HIS A CA 1
ATOM 4804 C C . HIS A 1 609 ? -17.547 -8.356 39.087 1.00 65.44 609 HIS A C 1
ATOM 4806 O O . HIS A 1 609 ? -17.901 -7.817 38.040 1.00 65.44 609 HIS A O 1
ATOM 4812 N N . THR A 1 610 ? -18.340 -9.192 39.751 1.00 64.25 610 THR A N 1
ATOM 4813 C CA . THR A 1 610 ? -19.785 -9.204 39.526 1.00 64.25 610 THR A CA 1
ATOM 4814 C C . THR A 1 610 ? -20.345 -7.904 40.070 1.00 64.25 610 THR A C 1
ATOM 4816 O O . THR A 1 610 ? -20.281 -7.649 41.275 1.00 64.25 610 THR A O 1
ATOM 4819 N N . LEU A 1 611 ? -20.877 -7.071 39.176 1.00 64.50 611 LEU A N 1
ATOM 4820 C CA . LEU A 1 611 ? -21.651 -5.912 39.585 1.00 64.50 611 LEU A CA 1
ATOM 4821 C C . LEU A 1 611 ? -22.807 -6.387 40.480 1.00 64.50 611 LEU A C 1
ATOM 4823 O O . LEU A 1 611 ? -23.456 -7.381 40.146 1.00 64.50 611 LEU A O 1
ATOM 4827 N N . PRO A 1 612 ? -23.086 -5.695 41.598 1.00 70.06 612 PRO A N 1
ATOM 4828 C CA . PRO A 1 612 ? -24.279 -5.965 42.387 1.00 70.06 612 PRO A CA 1
ATOM 4829 C C . PRO A 1 612 ? -25.527 -5.903 41.496 1.00 70.06 612 PRO A C 1
ATOM 4831 O O . PRO A 1 612 ? -25.573 -5.070 40.580 1.00 70.06 612 PRO A O 1
ATOM 4834 N N . ASP A 1 613 ? -26.523 -6.745 41.777 1.00 81.06 613 ASP A N 1
ATOM 4835 C CA . ASP A 1 613 ? -27.804 -6.821 41.053 1.00 81.06 613 ASP A CA 1
ATOM 4836 C C . ASP A 1 613 ? -28.700 -5.597 41.330 1.00 81.06 613 ASP A C 1
ATOM 4838 O O . ASP A 1 613 ? -29.766 -5.691 41.922 1.00 81.06 613 ASP A O 1
ATOM 4842 N N . VAL A 1 614 ? -28.208 -4.409 40.986 1.00 88.38 614 VAL A N 1
ATOM 4843 C CA . VAL A 1 614 ? -28.839 -3.110 41.229 1.00 88.38 614 VAL A CA 1
ATOM 4844 C C . VAL A 1 614 ? -29.375 -2.578 39.907 1.00 88.38 614 VAL A C 1
ATOM 4846 O O . VAL A 1 614 ? -28.624 -2.490 38.931 1.00 88.38 614 VAL A O 1
ATOM 4849 N N . LYS A 1 615 ? -30.638 -2.142 39.878 1.00 90.69 615 LYS A N 1
ATOM 4850 C CA . LYS A 1 615 ? -31.191 -1.435 38.718 1.00 90.69 615 LYS A CA 1
ATOM 4851 C C . LYS A 1 615 ? -30.653 -0.002 38.685 1.00 90.69 615 LYS A C 1
ATOM 4853 O O . LYS A 1 615 ? -30.950 0.800 39.571 1.00 90.69 615 LYS A O 1
ATOM 4858 N N . ARG A 1 616 ? -29.860 0.323 37.666 1.00 92.75 616 ARG A N 1
ATOM 4859 C CA . ARG A 1 616 ? -29.147 1.604 37.548 1.00 92.75 616 ARG A CA 1
ATOM 4860 C C . ARG A 1 616 ? -29.871 2.529 36.575 1.00 92.75 616 ARG A C 1
ATOM 4862 O O . ARG A 1 616 ? -30.054 2.180 35.414 1.00 92.75 616 ARG A O 1
ATOM 4869 N N . PHE A 1 617 ? -30.276 3.700 37.042 1.00 93.56 617 PHE A N 1
ATOM 4870 C CA . PHE A 1 617 ? -30.949 4.721 36.245 1.00 93.56 617 PHE A CA 1
ATOM 4871 C C . PHE A 1 617 ? -29.959 5.829 35.925 1.00 93.56 617 PHE A C 1
ATOM 4873 O O . PHE A 1 617 ? -29.475 6.485 36.842 1.00 93.56 617 PHE A O 1
ATOM 4880 N N . LEU A 1 618 ? -29.648 6.035 34.652 1.00 94.19 618 LEU A N 1
ATOM 4881 C CA . LEU A 1 618 ? -28.733 7.083 34.207 1.00 94.19 618 LEU A CA 1
ATOM 4882 C C . LEU A 1 618 ? -29.519 8.323 33.789 1.00 94.19 618 LEU A C 1
ATOM 4884 O O . LEU A 1 618 ? -30.463 8.217 33.012 1.00 94.19 618 LEU A O 1
ATOM 4888 N N . ALA A 1 619 ? -29.119 9.495 34.269 1.00 92.38 619 ALA A N 1
ATOM 4889 C CA . ALA A 1 619 ? -29.701 10.765 33.856 1.00 92.38 619 ALA A CA 1
ATOM 4890 C C . ALA A 1 619 ? -28.613 11.802 33.558 1.00 92.38 619 ALA A C 1
ATOM 4892 O O . ALA A 1 619 ? -27.546 11.801 34.181 1.00 92.38 619 ALA A O 1
ATOM 4893 N N . PHE A 1 620 ? -28.915 12.718 32.638 1.00 89.62 620 PHE A N 1
ATOM 4894 C CA . PHE A 1 620 ? -28.023 13.795 32.205 1.00 89.62 620 PHE A CA 1
ATOM 4895 C C . PHE A 1 620 ? -28.629 15.166 32.531 1.00 89.62 620 PHE A C 1
ATOM 4897 O O . PHE A 1 620 ? -29.056 15.869 31.618 1.00 89.62 620 PHE A O 1
ATOM 4904 N N . PRO A 1 621 ? -28.705 15.544 33.818 1.00 87.00 621 PRO A N 1
ATOM 4905 C CA . PRO A 1 621 ? -29.310 16.808 34.206 1.00 87.00 621 PRO A CA 1
ATOM 4906 C C . PRO A 1 621 ? -28.559 18.023 33.655 1.00 87.00 621 PRO A C 1
ATOM 4908 O O . PRO A 1 621 ? -27.324 18.070 33.647 1.00 87.00 621 PRO A O 1
ATOM 4911 N N . ASN A 1 622 ? -29.312 19.062 33.311 1.00 81.69 622 ASN A N 1
ATOM 4912 C CA . ASN A 1 622 ? -28.802 20.407 33.131 1.00 81.69 622 ASN A CA 1
ATOM 4913 C C . ASN A 1 622 ? -28.549 21.053 34.500 1.00 81.69 622 ASN A C 1
ATOM 4915 O O . ASN A 1 622 ? -29.453 21.552 35.169 1.00 81.69 622 ASN A O 1
ATOM 4919 N N . TRP A 1 623 ? -27.286 21.076 34.918 1.00 80.00 623 TRP A N 1
ATOM 4920 C CA . TRP A 1 623 ? -26.882 21.660 36.200 1.00 80.00 623 TRP A CA 1
ATOM 4921 C C . TRP A 1 623 ? -26.956 23.193 36.248 1.00 80.00 623 TRP A C 1
ATOM 4923 O O . TRP A 1 623 ? -26.864 23.758 37.337 1.00 80.00 623 TRP A O 1
ATOM 4933 N N . ASN A 1 624 ? -27.135 23.866 35.105 1.00 74.38 624 ASN A N 1
ATOM 4934 C CA . ASN A 1 624 ? -27.338 25.318 35.050 1.00 74.38 624 ASN A CA 1
ATOM 4935 C C . ASN A 1 624 ? -28.805 25.709 35.276 1.00 74.38 624 ASN A C 1
ATOM 4937 O O . ASN A 1 624 ? -29.098 26.845 35.649 1.00 74.38 624 ASN A O 1
ATOM 4941 N N . GLU A 1 625 ? -29.732 24.773 35.078 1.00 71.56 625 GLU A N 1
ATOM 4942 C CA . GLU A 1 625 ? -31.149 24.967 35.349 1.00 71.56 625 GLU A CA 1
ATOM 4943 C C . GLU A 1 625 ? -31.482 24.379 36.717 1.00 71.56 625 GLU A C 1
ATOM 4945 O O . GLU A 1 625 ? -31.580 23.167 36.898 1.00 71.56 625 GLU A O 1
ATOM 4950 N N . ASN A 1 626 ? -31.698 25.254 37.703 1.00 63.97 626 ASN A N 1
ATOM 4951 C CA . ASN A 1 626 ? -31.973 24.851 39.086 1.00 63.97 626 ASN A CA 1
ATOM 4952 C C . ASN A 1 626 ? -33.179 23.898 39.244 1.00 63.97 626 ASN A C 1
ATOM 4954 O O . ASN A 1 626 ? -33.345 23.345 40.324 1.00 63.97 626 ASN A O 1
ATOM 4958 N N . GLY A 1 627 ? -34.034 23.724 38.229 1.00 70.81 627 GLY A N 1
ATOM 4959 C CA . GLY A 1 627 ? -35.188 22.820 38.263 1.00 70.81 627 GLY A CA 1
ATOM 4960 C C . GLY A 1 627 ? -34.894 21.377 37.837 1.00 70.81 627 GLY A C 1
ATOM 4961 O O . GLY A 1 627 ? -35.419 20.457 38.457 1.00 70.81 627 GLY A O 1
ATOM 4962 N N . ASP A 1 628 ? -34.030 21.164 36.843 1.00 80.00 628 ASP A N 1
ATOM 4963 C CA . ASP A 1 628 ? -33.973 19.903 36.087 1.00 80.00 628 ASP A CA 1
ATOM 4964 C C . ASP A 1 628 ? -33.512 18.710 36.949 1.00 80.00 628 ASP A C 1
ATOM 4966 O O . ASP A 1 628 ? -34.244 17.743 37.172 1.00 80.00 628 ASP A O 1
ATOM 4970 N N . TRP A 1 629 ? -32.336 18.816 37.578 1.00 83.12 629 TRP A N 1
ATOM 4971 C CA . TRP A 1 629 ? -31.829 17.761 38.469 1.00 83.12 629 TRP A CA 1
ATOM 4972 C C . TRP A 1 629 ? -32.722 17.527 39.699 1.00 83.12 629 TRP A C 1
ATOM 4974 O O . TRP A 1 629 ? -32.823 16.395 40.185 1.00 83.12 629 TRP A O 1
ATOM 4984 N N . ARG A 1 630 ? -33.390 18.579 40.201 1.00 82.88 630 ARG A N 1
ATOM 4985 C CA . ARG A 1 630 ? -34.313 18.487 41.344 1.00 82.88 630 ARG A CA 1
ATOM 4986 C C . ARG A 1 630 ? -35.548 17.684 40.972 1.00 82.88 630 ARG A C 1
ATOM 4988 O O . ARG A 1 630 ? -36.007 16.866 41.768 1.00 82.88 630 ARG A O 1
ATOM 4995 N N . GLU A 1 631 ? -36.091 17.903 39.780 1.00 83.38 631 GLU A N 1
ATOM 4996 C CA . GLU A 1 631 ? -37.248 17.167 39.278 1.00 83.38 631 GLU A CA 1
ATOM 4997 C C . GLU A 1 631 ? -36.928 15.692 39.040 1.00 83.38 631 GLU A C 1
ATOM 4999 O O . GLU A 1 631 ? -37.697 14.841 39.494 1.00 83.38 631 GLU A O 1
ATOM 5004 N N . ILE A 1 632 ? -35.765 15.377 38.456 1.00 86.56 632 ILE A N 1
ATOM 5005 C CA . ILE A 1 632 ? -35.284 13.993 38.304 1.00 86.56 632 ILE A CA 1
ATOM 5006 C C . ILE A 1 632 ? -35.205 13.304 39.670 1.00 86.56 632 ILE A C 1
ATOM 5008 O O . ILE A 1 632 ? -35.781 12.229 39.864 1.00 86.56 632 ILE A O 1
ATOM 5012 N N . ALA A 1 633 ? -34.530 13.933 40.638 1.00 84.25 633 ALA A N 1
ATOM 5013 C CA . ALA A 1 633 ? -34.359 13.371 41.972 1.00 84.25 633 ALA A CA 1
ATOM 5014 C C . ALA A 1 633 ? -35.714 13.164 42.672 1.00 84.25 633 ALA A C 1
ATOM 5016 O O . ALA A 1 633 ? -35.981 12.077 43.179 1.00 84.25 633 ALA A O 1
ATOM 5017 N N . ARG A 1 634 ? -36.615 14.157 42.632 1.00 81.69 634 ARG A N 1
ATOM 5018 C CA . ARG A 1 634 ? -37.971 14.067 43.208 1.00 81.69 634 ARG A CA 1
ATOM 5019 C C . ARG A 1 634 ? -38.818 12.978 42.554 1.00 81.69 634 ARG A C 1
ATOM 5021 O O . ARG A 1 634 ? -39.563 12.282 43.241 1.00 81.69 634 ARG A O 1
ATOM 5028 N N . ALA A 1 635 ? -38.759 12.841 41.234 1.00 82.38 635 ALA A N 1
ATOM 5029 C CA . ALA A 1 635 ? -39.503 11.810 40.521 1.00 82.38 635 ALA A CA 1
ATOM 5030 C C . ALA A 1 635 ? -38.991 10.408 40.875 1.00 82.38 635 ALA A C 1
ATOM 5032 O O . ALA A 1 635 ? -39.792 9.503 41.119 1.00 82.38 635 ALA A O 1
ATOM 5033 N N . PHE A 1 636 ? -37.669 10.250 40.977 1.00 86.00 636 PHE A N 1
ATOM 5034 C CA . PHE A 1 636 ? -37.038 9.007 41.402 1.00 86.00 636 PHE A CA 1
ATOM 5035 C C . PHE A 1 636 ? -37.446 8.621 42.828 1.00 86.00 636 PHE A C 1
ATOM 5037 O O . PHE A 1 636 ? -37.914 7.504 43.053 1.00 86.00 636 PHE A O 1
ATOM 5044 N N . THR A 1 637 ? -37.362 9.558 43.778 1.00 80.94 637 THR A N 1
ATOM 5045 C CA . THR A 1 637 ? -37.690 9.301 45.188 1.00 80.94 637 THR A CA 1
ATOM 5046 C C . THR A 1 637 ? -39.180 9.098 45.463 1.00 80.94 637 THR A C 1
ATOM 5048 O O . THR A 1 637 ? -39.540 8.438 46.434 1.00 80.94 637 THR A O 1
ATOM 5051 N N . ARG A 1 638 ? -40.074 9.606 44.604 1.00 81.81 638 ARG A N 1
ATOM 5052 C CA . ARG A 1 638 ? -41.512 9.279 44.660 1.00 81.81 638 ARG A CA 1
ATOM 5053 C C . ARG A 1 638 ? -41.813 7.850 44.214 1.00 81.81 638 ARG A C 1
ATOM 5055 O O . ARG A 1 638 ? -42.808 7.282 44.662 1.00 81.81 638 ARG A O 1
ATOM 5062 N N . LYS A 1 639 ? -41.008 7.291 43.305 1.00 83.50 639 LYS A N 1
ATOM 5063 C CA . LYS A 1 639 ? -41.238 5.962 42.720 1.00 83.50 639 LYS A CA 1
ATOM 5064 C C . LYS A 1 639 ? -40.545 4.846 43.498 1.00 83.50 639 LYS A C 1
ATOM 5066 O O . LYS A 1 639 ? -41.124 3.767 43.609 1.00 83.50 639 LYS A O 1
ATOM 5071 N N . TYR A 1 640 ? -39.346 5.100 44.016 1.00 85.06 640 TYR A N 1
ATOM 5072 C CA . TYR A 1 640 ? -38.507 4.084 44.648 1.00 85.06 640 TYR A CA 1
ATOM 5073 C C . TYR A 1 640 ? -38.188 4.417 46.102 1.00 85.06 640 TYR A C 1
ATOM 5075 O O . TYR A 1 640 ? -37.948 5.568 46.466 1.00 85.06 640 TYR A O 1
ATOM 5083 N N . LYS A 1 641 ? -38.169 3.379 46.934 1.00 81.50 641 LYS A N 1
ATOM 5084 C CA . LYS A 1 641 ? -37.823 3.430 48.353 1.00 81.50 641 LYS A CA 1
ATOM 5085 C C . LYS A 1 641 ? -36.336 3.108 48.557 1.00 81.50 641 LYS A C 1
ATOM 5087 O O . LYS A 1 641 ? -35.750 2.407 47.741 1.00 81.50 641 LYS A O 1
ATOM 5092 N N . PRO A 1 642 ? -35.733 3.509 49.688 1.00 79.81 642 PRO A N 1
ATOM 5093 C CA . PRO A 1 642 ? -34.347 3.158 50.033 1.00 79.81 642 PRO A CA 1
ATOM 5094 C C . PRO A 1 642 ? -34.062 1.655 50.118 1.00 79.81 642 PRO A C 1
ATOM 5096 O O . PRO A 1 642 ? -32.921 1.236 49.979 1.00 79.81 642 PRO A O 1
ATOM 5099 N N . THR A 1 643 ? -35.091 0.845 50.382 1.00 82.25 643 THR A N 1
ATOM 5100 C CA . THR A 1 643 ? -34.992 -0.621 50.418 1.00 82.25 643 THR A CA 1
ATOM 5101 C C . THR A 1 643 ? -35.007 -1.257 49.031 1.00 82.25 643 THR A C 1
ATOM 5103 O O . THR A 1 643 ? -34.727 -2.448 48.916 1.00 82.25 643 THR A O 1
ATOM 5106 N N . ASP A 1 644 ? -35.388 -0.505 47.996 1.00 85.19 644 ASP A N 1
ATOM 5107 C CA . ASP A 1 644 ? -35.391 -1.007 46.628 1.00 85.19 644 ASP A CA 1
ATOM 5108 C C . ASP A 1 644 ? -33.950 -1.071 46.121 1.00 85.19 644 ASP A C 1
ATOM 5110 O O . ASP A 1 644 ? -33.153 -0.162 46.356 1.00 85.19 644 ASP A O 1
ATOM 5114 N N . ASN A 1 645 ? -33.609 -2.140 45.401 1.00 89.31 645 ASN A N 1
ATOM 5115 C CA . ASN A 1 645 ? -32.258 -2.348 44.887 1.00 89.31 645 ASN A CA 1
ATOM 5116 C C . ASN A 1 645 ? -32.013 -1.524 43.612 1.00 89.31 645 ASN A C 1
ATOM 5118 O O . ASN A 1 645 ? -31.827 -2.057 42.516 1.00 89.31 645 ASN A O 1
ATOM 5122 N N . VAL A 1 646 ? -32.109 -0.203 43.744 1.00 90.75 646 VAL A N 1
ATOM 5123 C CA . VAL A 1 646 ? -32.036 0.763 42.648 1.00 90.75 646 VAL A CA 1
ATOM 5124 C C . VAL A 1 646 ? -31.003 1.843 42.944 1.00 90.75 646 VAL A C 1
ATOM 5126 O O . VAL A 1 646 ? -30.785 2.202 44.097 1.00 90.75 646 VAL A O 1
ATOM 5129 N N . LEU A 1 647 ? -30.390 2.390 41.898 1.00 92.06 647 LEU A N 1
ATOM 5130 C CA . LEU A 1 647 ? -29.417 3.476 41.988 1.00 92.06 647 LEU A CA 1
ATOM 5131 C C . LEU A 1 647 ? -29.715 4.518 40.914 1.00 92.06 647 LEU A C 1
ATOM 5133 O O . LEU A 1 647 ? -29.716 4.188 39.730 1.00 92.06 647 LEU A O 1
ATOM 5137 N N . LEU A 1 648 ? -29.925 5.771 41.311 1.00 91.75 648 LEU A N 1
ATOM 5138 C CA . LEU A 1 648 ? -29.948 6.902 40.385 1.00 91.75 648 LEU A CA 1
ATOM 5139 C C . LEU A 1 648 ? -28.530 7.445 40.205 1.00 91.75 648 LEU A C 1
ATOM 5141 O O . LEU A 1 648 ? -27.866 7.802 41.174 1.00 91.75 648 LEU A O 1
ATOM 5145 N N . MET A 1 649 ? -28.086 7.533 38.960 1.00 93.31 649 MET A N 1
ATOM 5146 C CA . MET A 1 649 ? -26.784 8.036 38.552 1.00 93.31 649 MET A CA 1
ATOM 5147 C C . MET A 1 649 ? -26.977 9.348 37.793 1.00 93.31 649 MET A C 1
ATOM 5149 O O . MET A 1 649 ? -27.476 9.359 36.667 1.00 93.31 649 MET A O 1
ATOM 5153 N N . LEU A 1 650 ? -26.594 10.461 38.413 1.00 91.31 650 LEU A N 1
ATOM 5154 C CA . LEU A 1 650 ? -26.668 11.790 37.811 1.00 91.31 650 LEU A CA 1
ATOM 5155 C C . LEU A 1 650 ? -25.313 12.140 37.191 1.00 91.31 650 LEU A C 1
ATOM 5157 O O . LEU A 1 650 ? -24.326 12.300 37.911 1.00 91.31 650 LEU A O 1
ATOM 5161 N N . ARG A 1 651 ? -25.242 12.262 35.862 1.00 90.44 651 ARG A N 1
ATOM 5162 C CA . ARG A 1 651 ? -24.006 12.665 35.182 1.00 90.44 651 ARG A CA 1
ATOM 5163 C C . ARG A 1 651 ? -23.699 14.139 35.463 1.00 90.44 651 ARG A C 1
ATOM 5165 O O . ARG A 1 651 ? -24.530 15.007 35.211 1.00 90.44 651 ARG A O 1
ATOM 5172 N N . ALA A 1 652 ? -22.486 14.423 35.935 1.00 87.25 652 ALA A N 1
ATOM 5173 C CA . ALA A 1 652 ? -21.956 15.775 36.108 1.00 87.25 652 ALA A CA 1
ATOM 5174 C C . ALA A 1 652 ? -20.574 15.876 35.447 1.00 87.25 652 ALA A C 1
ATOM 5176 O O . ALA A 1 652 ? -19.584 15.389 35.988 1.00 87.25 652 ALA A O 1
ATOM 5177 N N . ALA A 1 653 ? -20.507 16.443 34.241 1.00 77.25 653 ALA A N 1
ATOM 5178 C CA . ALA A 1 653 ? -19.255 16.533 33.495 1.00 77.25 653 ALA A CA 1
ATOM 5179 C C . ALA A 1 653 ? -18.316 17.604 34.109 1.00 77.25 653 ALA A C 1
ATOM 5181 O O . ALA A 1 653 ? -18.701 18.776 34.143 1.00 77.25 653 ALA A O 1
ATOM 5182 N N . PRO A 1 654 ? -17.087 17.243 34.546 1.00 68.44 654 PRO A N 1
ATOM 5183 C CA . PRO A 1 654 ? -16.232 18.066 35.421 1.00 68.44 654 PRO A CA 1
ATOM 5184 C C . PRO A 1 654 ? -15.973 19.510 34.975 1.00 68.44 654 PRO A C 1
ATOM 5186 O O . PRO A 1 654 ? -15.776 20.380 35.818 1.00 68.44 654 PRO A O 1
ATOM 5189 N N . HIS A 1 655 ? -15.987 19.766 33.664 1.00 70.56 655 HIS A N 1
ATOM 5190 C CA . HIS A 1 655 ? -15.636 21.062 33.066 1.00 70.56 655 HIS A CA 1
ATOM 5191 C C . HIS A 1 655 ? -16.843 21.945 32.737 1.00 70.56 655 HIS A C 1
ATOM 5193 O O . HIS A 1 655 ? -16.688 23.123 32.430 1.00 70.56 655 HIS A O 1
ATOM 5199 N N . THR A 1 656 ? -18.051 21.387 32.796 1.00 69.44 656 THR A N 1
ATOM 5200 C CA . THR A 1 656 ? -19.304 22.088 32.462 1.00 69.44 656 THR A CA 1
ATOM 5201 C C . THR A 1 656 ? -20.251 22.191 33.652 1.00 69.44 656 THR A C 1
ATOM 5203 O O . THR A 1 656 ? -21.334 22.754 33.530 1.00 69.44 656 THR A O 1
ATOM 5206 N N . THR A 1 657 ? -19.871 21.619 34.797 1.00 71.81 657 THR A N 1
ATOM 5207 C CA . THR A 1 657 ? -20.699 21.565 36.003 1.00 71.81 657 THR A CA 1
ATOM 5208 C C . THR A 1 657 ? -19.909 22.017 37.230 1.00 71.81 657 THR A C 1
ATOM 5210 O O . THR A 1 657 ? -18.690 21.845 37.260 1.00 71.81 657 THR A O 1
ATOM 5213 N N . PRO A 1 658 ? -20.573 22.548 38.273 1.00 73.88 658 PRO A N 1
ATOM 5214 C CA . PRO A 1 658 ? -19.929 22.828 39.555 1.00 73.88 658 PRO A CA 1
ATOM 5215 C C . PRO A 1 658 ? -19.192 21.606 40.127 1.00 73.88 658 PRO A C 1
ATOM 5217 O O . PRO A 1 658 ? -19.535 20.462 39.827 1.00 73.88 658 PRO A O 1
ATOM 5220 N N . LEU A 1 659 ? -18.203 21.847 40.997 1.00 78.81 659 LEU A N 1
ATOM 5221 C CA . LEU A 1 659 ? -17.440 20.785 41.664 1.00 78.81 659 LEU A CA 1
ATOM 5222 C C . LEU A 1 659 ? -18.374 19.757 42.320 1.00 78.81 659 LEU A C 1
ATOM 5224 O O . LEU A 1 659 ? -19.315 20.132 43.021 1.00 78.81 659 LEU A O 1
ATOM 5228 N N . ALA A 1 660 ? -18.064 18.467 42.165 1.00 75.88 660 ALA A N 1
ATOM 5229 C CA . ALA A 1 660 ? -18.903 17.370 42.653 1.00 75.88 660 ALA A CA 1
ATOM 5230 C C . ALA A 1 660 ? -19.286 17.512 44.137 1.00 75.88 660 ALA A C 1
ATOM 5232 O O . ALA A 1 660 ? -20.434 17.280 44.496 1.00 75.88 660 ALA A O 1
ATOM 5233 N N . GLY A 1 661 ? -18.372 17.979 44.998 1.00 77.69 661 GLY A N 1
ATOM 5234 C CA . GLY A 1 661 ? -18.669 18.224 46.416 1.00 77.69 661 GLY A CA 1
ATOM 5235 C C . GLY A 1 661 ? -19.745 19.295 46.653 1.00 77.69 661 GLY A C 1
ATOM 5236 O O . GLY A 1 661 ? -20.573 19.148 47.552 1.00 77.69 661 GLY A O 1
ATOM 5237 N N . VAL A 1 662 ? -19.785 20.338 45.818 1.00 81.94 662 VAL A N 1
ATOM 5238 C CA . VAL A 1 662 ? -20.833 21.372 45.857 1.00 81.94 662 VAL A CA 1
ATOM 5239 C C . VAL A 1 662 ? -22.161 20.782 45.394 1.00 81.94 662 VAL A C 1
ATOM 5241 O O . VAL A 1 662 ? -23.180 20.993 46.045 1.00 81.94 662 VAL A O 1
ATOM 5244 N N . LEU A 1 663 ? -22.148 19.989 44.320 1.00 82.38 663 LEU A N 1
ATOM 5245 C CA . LEU A 1 663 ? -23.349 19.323 43.815 1.00 82.38 663 LEU A CA 1
ATOM 5246 C C . LEU A 1 663 ? -23.931 18.336 44.830 1.00 82.38 663 LEU A C 1
ATOM 5248 O O . LEU A 1 663 ? -25.136 18.348 45.053 1.00 82.38 663 LEU A O 1
ATOM 5252 N N . ILE A 1 664 ? -23.087 17.541 45.495 1.00 82.69 664 ILE A N 1
ATOM 5253 C CA . ILE A 1 664 ? -23.502 16.631 46.573 1.00 82.69 664 ILE A CA 1
ATOM 5254 C C . ILE A 1 664 ? -24.129 17.423 47.722 1.00 82.69 664 ILE A C 1
ATOM 5256 O O . ILE A 1 664 ? -25.199 17.052 48.197 1.00 82.69 664 ILE A O 1
ATOM 5260 N N . THR A 1 665 ? -23.500 18.523 48.145 1.00 83.38 665 THR A N 1
ATOM 5261 C CA . THR A 1 665 ? -24.012 19.361 49.243 1.00 83.38 665 THR A CA 1
ATOM 5262 C C . THR A 1 665 ? -25.370 19.968 48.888 1.00 83.38 665 THR A C 1
ATOM 5264 O O . THR A 1 665 ? -26.301 19.905 49.689 1.00 83.38 665 THR A O 1
ATOM 5267 N N . ASN A 1 666 ? -25.511 20.498 47.670 1.00 82.88 666 ASN A N 1
ATOM 5268 C CA . ASN A 1 666 ? -26.766 21.065 47.180 1.00 82.88 666 ASN A CA 1
ATOM 5269 C C . ASN A 1 666 ? -27.859 19.997 47.061 1.00 82.88 666 ASN A C 1
ATOM 5271 O O . ASN A 1 666 ? -28.977 20.219 47.512 1.00 82.88 666 ASN A O 1
ATOM 5275 N N . LEU A 1 667 ? -27.531 18.825 46.507 1.00 82.12 667 LEU A N 1
ATOM 5276 C CA . LEU A 1 667 ? -28.443 17.689 46.380 1.00 82.12 667 LEU A CA 1
ATOM 5277 C C . LEU A 1 667 ? -28.929 17.211 47.754 1.00 82.12 667 LEU A C 1
ATOM 5279 O O . LEU A 1 667 ? -30.126 17.004 47.943 1.00 82.12 667 LEU A O 1
ATOM 5283 N N . GLN A 1 668 ? -28.023 17.078 48.726 1.00 81.94 668 GLN A N 1
ATOM 5284 C CA . GLN A 1 668 ? -28.366 16.714 50.102 1.00 81.94 668 GLN A CA 1
ATOM 5285 C C . GLN A 1 668 ? -29.266 17.762 50.759 1.00 81.94 668 GLN A C 1
ATOM 5287 O O . GLN A 1 668 ? -30.287 17.401 51.345 1.00 81.94 668 GLN A O 1
ATOM 5292 N N . TYR A 1 669 ? -28.918 19.048 50.639 1.00 84.44 669 TYR A N 1
ATOM 5293 C CA . TYR A 1 669 ? -29.710 20.139 51.204 1.00 84.44 669 TYR A CA 1
ATOM 5294 C C . TYR A 1 669 ? -31.138 20.135 50.650 1.00 84.44 669 TYR A C 1
ATOM 5296 O O . TYR A 1 669 ? -32.101 20.137 51.415 1.00 84.44 669 TYR A O 1
ATOM 5304 N N . ASP A 1 670 ? -31.287 20.053 49.330 1.00 81.75 670 ASP A N 1
ATOM 5305 C CA . ASP A 1 670 ? -32.588 20.045 48.667 1.00 81.75 670 ASP A CA 1
ATOM 5306 C C . ASP A 1 670 ? -33.440 18.828 49.031 1.00 81.75 670 ASP A C 1
ATOM 5308 O O . ASP A 1 670 ? -34.640 18.960 49.280 1.00 81.75 670 ASP A O 1
ATOM 5312 N N . LEU A 1 671 ? -32.845 17.632 49.072 1.00 78.12 671 LEU A N 1
ATOM 5313 C CA . LEU A 1 671 ? -33.573 16.411 49.420 1.00 78.12 671 LEU A CA 1
ATOM 5314 C C . LEU A 1 671 ? -34.099 16.463 50.862 1.00 78.12 671 LEU A C 1
ATOM 5316 O O . LEU A 1 671 ? -35.249 16.090 51.103 1.00 78.12 671 LEU A O 1
ATOM 5320 N N . LEU A 1 672 ? -33.298 16.967 51.805 1.00 80.12 672 LEU A N 1
ATOM 5321 C CA . LEU A 1 672 ? -33.658 17.037 53.225 1.00 80.12 672 LEU A CA 1
ATOM 5322 C C . LEU A 1 672 ? -34.610 18.197 53.545 1.00 80.12 672 LEU A C 1
ATOM 5324 O O . LEU A 1 672 ? -35.584 18.017 54.276 1.00 80.12 672 LEU A O 1
ATOM 5328 N N . HIS A 1 673 ? -34.334 19.392 53.018 1.00 79.94 673 HIS A N 1
ATOM 5329 C CA . HIS A 1 673 ? -35.001 20.623 53.447 1.00 79.94 673 HIS A CA 1
ATOM 5330 C C . HIS A 1 673 ? -36.141 21.047 52.523 1.00 79.94 673 HIS A C 1
ATOM 5332 O O . HIS A 1 673 ? -37.222 21.357 53.019 1.00 79.94 673 HIS A O 1
ATOM 5338 N N . GLU A 1 674 ? -35.934 21.011 51.207 1.00 76.50 674 GLU A N 1
ATOM 5339 C CA . GLU A 1 674 ? -36.932 21.448 50.216 1.00 76.50 674 GLU A CA 1
ATOM 5340 C C . GLU A 1 674 ? -37.913 20.325 49.849 1.00 76.50 674 GLU A C 1
ATOM 5342 O O . GLU A 1 674 ? -39.086 20.567 49.571 1.00 76.50 674 GLU A O 1
ATOM 5347 N N . CYS A 1 675 ? -37.447 19.073 49.844 1.00 68.44 675 CYS A N 1
ATOM 5348 C CA . CYS A 1 675 ? -38.266 17.905 49.508 1.00 68.44 675 CYS A CA 1
ATOM 5349 C C . CYS A 1 675 ? -38.806 17.161 50.742 1.00 68.44 675 CYS A C 1
ATOM 5351 O O . CYS A 1 675 ? -39.591 16.227 50.581 1.00 68.44 675 CYS A O 1
ATOM 5353 N N . HIS A 1 676 ? -38.399 17.570 51.951 1.00 70.69 676 HIS A N 1
ATOM 5354 C CA . HIS A 1 676 ? -38.797 16.991 53.241 1.00 70.69 676 HIS A CA 1
ATOM 5355 C C . HIS A 1 676 ? -38.557 15.474 53.380 1.00 70.69 676 HIS A C 1
ATOM 5357 O O . HIS A 1 676 ? -39.318 14.790 54.072 1.00 70.69 676 HIS A O 1
ATOM 5363 N N . PHE A 1 677 ? -37.513 14.9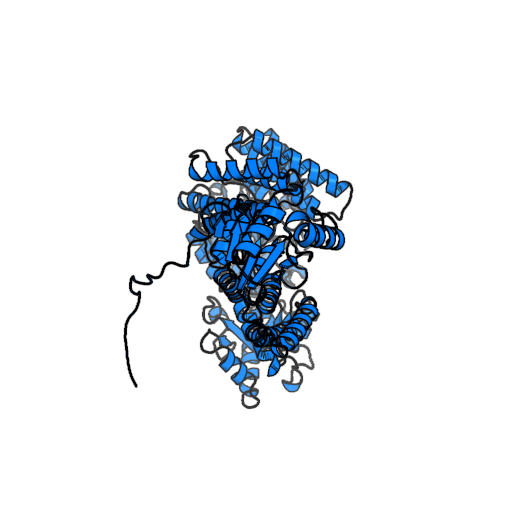19 52.752 1.00 69.06 677 PHE A N 1
ATOM 5364 C CA . PHE A 1 677 ? -37.158 13.517 52.984 1.00 69.06 677 PHE A CA 1
ATOM 5365 C C . PHE A 1 677 ? -36.474 13.344 54.350 1.00 69.06 677 PHE A C 1
ATOM 5367 O O . PHE A 1 677 ? -35.546 14.090 54.670 1.00 69.06 677 PHE A O 1
ATOM 5374 N N . PRO A 1 678 ? -36.871 12.340 55.155 1.00 66.62 678 PRO A N 1
ATOM 5375 C CA . PRO A 1 678 ? -36.099 11.946 56.328 1.00 66.62 678 PRO A CA 1
ATOM 5376 C C . PRO A 1 678 ? -34.688 11.525 55.902 1.00 66.62 678 PRO A C 1
ATOM 5378 O O . PRO A 1 678 ? -34.540 10.794 54.922 1.00 66.62 678 PRO A O 1
ATOM 5381 N N . ALA A 1 679 ? -33.657 11.927 56.650 1.00 66.25 679 ALA A N 1
ATOM 5382 C CA . ALA A 1 679 ? -32.262 11.594 56.332 1.00 66.25 679 ALA A CA 1
ATOM 5383 C C . ALA A 1 679 ? -32.007 10.081 56.204 1.00 66.25 679 ALA A C 1
ATOM 5385 O O . ALA A 1 679 ? -31.180 9.655 55.404 1.00 66.25 679 ALA A O 1
ATOM 5386 N N . GLU A 1 680 ? -32.775 9.266 56.929 1.00 64.81 680 GLU A N 1
ATOM 5387 C CA . GLU A 1 680 ? -32.704 7.800 56.906 1.00 64.81 680 GLU A CA 1
ATOM 5388 C C . GLU A 1 680 ? -33.529 7.167 55.768 1.00 64.81 680 GLU A C 1
ATOM 5390 O O . GLU A 1 680 ? -33.676 5.951 55.695 1.00 64.81 680 GLU A O 1
ATOM 5395 N N . SER A 1 681 ? -34.129 7.984 54.894 1.00 66.19 681 SER A N 1
ATOM 5396 C CA . SER A 1 681 ? -35.086 7.559 53.866 1.00 66.19 681 SER A CA 1
ATOM 5397 C C . SER A 1 681 ? -34.761 8.054 52.451 1.00 66.19 681 SER A C 1
ATOM 5399 O O . SER A 1 681 ? -35.633 8.035 51.581 1.00 66.19 681 SER A O 1
ATOM 5401 N N . VAL A 1 682 ? -33.523 8.486 52.198 1.00 66.31 682 VAL A N 1
ATOM 5402 C CA . VAL A 1 682 ? -33.089 8.928 50.865 1.00 66.31 682 VAL A CA 1
ATOM 5403 C C . VAL A 1 682 ? -32.687 7.705 50.019 1.00 66.31 682 VAL A C 1
ATOM 5405 O O . VAL A 1 682 ? -31.853 6.918 50.466 1.00 66.31 682 VAL A O 1
ATOM 5408 N N . PRO A 1 683 ? -33.263 7.503 48.817 1.00 71.00 683 PRO A N 1
ATOM 5409 C CA . PRO A 1 683 ? -32.840 6.449 47.892 1.00 71.00 683 PRO A CA 1
ATOM 5410 C C . PRO A 1 683 ? -31.375 6.599 47.476 1.00 71.00 683 PRO A C 1
ATOM 5412 O O . PRO A 1 683 ? -30.815 7.692 47.551 1.00 71.00 683 PRO A O 1
ATOM 5415 N N . ALA A 1 684 ? -30.754 5.520 46.993 1.00 86.31 684 ALA A N 1
ATOM 5416 C CA . ALA A 1 684 ? -29.372 5.580 46.531 1.00 86.31 684 ALA A CA 1
ATOM 5417 C C . ALA A 1 684 ? -29.267 6.476 45.284 1.00 86.31 684 ALA A C 1
ATOM 5419 O O . ALA A 1 684 ? -29.710 6.109 44.193 1.00 86.31 684 ALA A O 1
ATOM 5420 N N . ILE A 1 685 ? -28.690 7.665 45.461 1.00 88.69 685 ILE A N 1
ATOM 5421 C CA . ILE A 1 685 ? -28.385 8.623 44.397 1.00 88.69 685 ILE A CA 1
ATOM 5422 C C . ILE A 1 685 ? -26.879 8.871 44.422 1.00 88.69 685 ILE A C 1
ATOM 5424 O O . ILE A 1 685 ? -26.311 9.157 45.476 1.00 88.69 685 ILE A O 1
ATOM 5428 N N . THR A 1 686 ? -26.236 8.772 43.264 1.00 89.62 686 THR A N 1
ATOM 5429 C CA . THR A 1 686 ? -24.816 9.073 43.083 1.00 89.62 686 THR A CA 1
ATOM 5430 C C . THR A 1 686 ? -24.617 10.104 41.981 1.00 89.62 686 THR A C 1
ATOM 5432 O O . THR A 1 686 ? -25.424 10.210 41.053 1.00 89.62 686 THR A O 1
ATOM 5435 N N . ILE A 1 687 ? -23.524 10.855 42.078 1.00 88.56 687 ILE A N 1
ATOM 5436 C CA . ILE A 1 687 ? -23.084 11.785 41.040 1.00 88.56 687 ILE A CA 1
ATOM 5437 C C . ILE A 1 687 ? -21.901 11.150 40.316 1.00 88.56 687 ILE A C 1
ATOM 5439 O O . ILE A 1 687 ? -20.872 10.871 40.929 1.00 88.56 687 ILE A O 1
ATOM 5443 N N . LEU A 1 688 ? -22.046 10.938 39.009 1.00 89.44 688 LEU A N 1
ATOM 5444 C CA . LEU A 1 688 ? -20.966 10.458 38.152 1.00 89.44 688 LEU A CA 1
ATOM 5445 C C . LEU A 1 688 ? -20.164 11.658 37.661 1.00 89.44 688 LEU A C 1
ATOM 5447 O O . LEU A 1 688 ? -20.548 12.317 36.688 1.00 89.44 688 LEU A O 1
ATOM 5451 N N . SER A 1 689 ? -19.066 11.952 38.354 1.00 86.88 689 SER A N 1
ATOM 5452 C CA . SER A 1 689 ? -18.167 13.070 38.051 1.00 86.88 689 SER A CA 1
ATOM 5453 C C . SER A 1 689 ? -16.799 12.630 37.541 1.00 86.88 689 SER A C 1
ATOM 5455 O O . SER A 1 689 ? -15.865 13.425 37.552 1.00 86.88 689 SER A O 1
ATOM 5457 N N . GLU A 1 690 ? -16.647 11.372 37.126 1.00 84.56 690 GLU A N 1
ATOM 5458 C CA . GLU A 1 690 ? -15.421 10.933 36.464 1.00 84.56 690 GLU A CA 1
ATOM 5459 C C . GLU A 1 690 ? -15.207 11.688 35.145 1.00 84.56 690 GLU A C 1
ATOM 5461 O O . GLU A 1 690 ? -16.155 12.058 34.430 1.00 84.56 690 GLU A O 1
ATOM 5466 N N . GLU A 1 691 ? -13.941 11.971 34.859 1.00 84.88 691 GLU A N 1
ATOM 5467 C CA . GLU A 1 691 ? -13.523 12.508 33.575 1.00 84.88 691 GLU A CA 1
ATOM 5468 C C . GLU A 1 691 ? -13.494 11.353 32.574 1.00 84.88 691 GLU A C 1
ATOM 5470 O O . GLU A 1 691 ? -12.802 10.360 32.782 1.00 84.88 691 GLU A O 1
ATOM 5475 N N . LEU A 1 692 ? -14.300 11.478 31.522 1.00 85.81 692 LEU A N 1
ATOM 5476 C CA . LEU A 1 692 ? -14.370 10.529 30.417 1.00 85.81 692 LEU A CA 1
ATOM 5477 C C . LEU A 1 692 ? -14.073 11.303 29.147 1.00 85.81 692 LEU A C 1
ATOM 5479 O O . LEU A 1 692 ? -14.624 12.393 28.949 1.00 85.81 692 LEU A O 1
ATOM 5483 N N . SER A 1 693 ? -13.231 10.736 28.289 1.00 88.31 693 SER A N 1
ATOM 5484 C CA . SER A 1 693 ? -13.124 11.247 26.928 1.00 88.31 693 SER A CA 1
ATOM 5485 C C . SER A 1 693 ? -14.469 11.059 26.200 1.00 88.31 693 SER A C 1
ATOM 5487 O O . SER A 1 693 ? -15.237 10.160 26.560 1.00 88.31 693 SER A O 1
ATOM 5489 N N . PRO A 1 694 ? -14.796 11.876 25.182 1.00 87.25 694 PRO A N 1
ATOM 5490 C CA . PRO A 1 694 ? -16.049 11.718 24.437 1.00 87.25 694 PRO A CA 1
ATOM 5491 C C . PRO A 1 694 ? -16.240 10.304 23.861 1.00 87.25 694 PRO A C 1
ATOM 5493 O O . PRO A 1 694 ? -17.350 9.777 23.859 1.00 87.25 694 PRO A O 1
ATOM 5496 N N . GLU A 1 695 ? -15.145 9.655 23.455 1.00 88.94 695 GLU A N 1
ATOM 5497 C CA . GLU A 1 695 ? -15.117 8.277 22.942 1.00 88.94 695 GLU A CA 1
ATOM 5498 C C . GLU A 1 695 ? -15.429 7.213 24.007 1.00 88.94 695 GLU A C 1
ATOM 5500 O O . GLU A 1 695 ? -15.640 6.056 23.663 1.00 88.94 695 GLU A O 1
ATOM 5505 N N . GLU A 1 696 ? -15.469 7.573 25.292 1.00 91.00 696 GLU A N 1
ATOM 5506 C CA . GLU A 1 696 ? -15.741 6.667 26.413 1.00 91.00 696 GLU A CA 1
ATOM 5507 C C . GLU A 1 696 ? -17.117 6.889 27.054 1.00 91.00 696 GLU A C 1
ATOM 5509 O O . GLU A 1 696 ? -17.512 6.117 27.929 1.00 91.00 696 GLU A O 1
ATOM 5514 N N . GLU A 1 697 ? -17.883 7.901 26.623 1.00 90.12 697 GLU A N 1
ATOM 5515 C CA . GLU A 1 697 ? -19.203 8.210 27.202 1.00 90.12 697 GLU A CA 1
ATOM 5516 C C . GLU A 1 697 ? -20.178 7.023 27.071 1.00 90.12 697 GLU A C 1
ATOM 5518 O O . GLU A 1 697 ? -21.023 6.810 27.945 1.00 90.12 697 GLU A O 1
ATOM 5523 N N . TRP A 1 698 ? -19.999 6.170 26.052 1.00 92.56 698 TRP A N 1
ATOM 5524 C CA . TRP A 1 698 ? -20.782 4.946 25.853 1.00 92.56 698 TRP A CA 1
ATOM 5525 C C . TRP A 1 698 ? -20.729 3.973 27.041 1.00 92.56 698 TRP A C 1
ATOM 5527 O O . TRP A 1 698 ? -21.683 3.210 27.245 1.00 92.56 698 TRP A O 1
ATOM 5537 N N . LYS A 1 699 ? -19.645 3.997 27.835 1.00 92.00 699 LYS A N 1
ATOM 5538 C CA . LYS A 1 699 ? -19.472 3.134 29.014 1.00 92.00 699 LYS A CA 1
ATOM 5539 C C . LYS A 1 699 ? -20.612 3.360 30.005 1.00 92.00 699 LYS A C 1
ATOM 5541 O O . LYS A 1 699 ? -21.165 2.398 30.531 1.00 92.00 699 LYS A O 1
ATOM 5546 N N . LEU A 1 700 ? -21.034 4.615 30.186 1.00 92.06 700 LEU A N 1
ATOM 5547 C CA . LEU A 1 700 ? -22.120 4.993 31.098 1.00 92.06 700 LEU A CA 1
ATOM 5548 C C . LEU A 1 700 ? -23.426 4.261 30.775 1.00 92.06 700 LEU A C 1
ATOM 5550 O O . LEU A 1 700 ? -24.118 3.793 31.678 1.00 92.06 700 LEU A O 1
ATOM 5554 N N . PHE A 1 701 ? -23.739 4.136 29.486 1.00 92.94 701 PHE A N 1
ATOM 5555 C CA . PHE A 1 701 ? -24.939 3.455 29.011 1.00 92.94 701 PHE A CA 1
ATOM 5556 C C . PHE A 1 701 ? -24.847 1.947 29.258 1.00 92.94 701 PHE A C 1
ATOM 5558 O O . PHE A 1 701 ? -25.793 1.347 29.752 1.00 92.94 701 PHE A O 1
ATOM 5565 N N . HIS A 1 702 ? -23.685 1.338 29.035 1.00 89.31 702 HIS A N 1
ATOM 5566 C CA . HIS A 1 702 ? -23.502 -0.100 29.264 1.00 89.31 702 HIS A CA 1
ATOM 5567 C C . HIS A 1 702 ? -23.453 -0.483 30.751 1.00 89.31 702 HIS A C 1
ATOM 5569 O O . HIS A 1 702 ? -23.678 -1.642 31.096 1.00 89.31 702 HIS A O 1
ATOM 5575 N N . PHE A 1 703 ? -23.224 0.487 31.643 1.00 87.56 703 PHE A N 1
ATOM 5576 C CA . PHE A 1 703 ? -23.428 0.323 33.083 1.00 87.56 703 PHE A CA 1
ATOM 5577 C C . PHE A 1 703 ? -24.876 0.570 33.529 1.00 87.56 703 PHE A C 1
ATOM 5579 O O . PHE A 1 703 ? -25.233 0.191 34.644 1.00 87.56 703 PHE A O 1
ATOM 5586 N N . ALA A 1 704 ? -25.718 1.207 32.714 1.00 91.44 704 ALA A N 1
ATOM 5587 C CA . ALA A 1 704 ? -27.091 1.538 33.074 1.00 91.44 704 ALA A CA 1
ATOM 5588 C C . ALA A 1 704 ? -28.065 0.384 32.783 1.00 91.44 704 ALA A C 1
ATOM 5590 O O . ALA A 1 704 ? -27.803 -0.520 31.999 1.00 91.44 704 ALA A O 1
ATOM 5591 N N . THR A 1 705 ? -29.223 0.416 33.437 1.00 91.19 705 THR A N 1
ATOM 5592 C CA . THR A 1 705 ? -30.374 -0.447 33.130 1.00 91.19 705 THR A CA 1
ATOM 5593 C C . THR A 1 705 ? -31.481 0.330 32.420 1.00 91.19 705 THR A C 1
ATOM 5595 O O . THR A 1 705 ? -32.276 -0.245 31.684 1.00 91.19 705 THR A O 1
ATOM 5598 N N . GLU A 1 706 ? -31.563 1.637 32.663 1.00 92.38 706 GLU A N 1
ATOM 5599 C CA . GLU A 1 706 ? -32.573 2.530 32.096 1.00 92.38 706 GLU A CA 1
ATOM 5600 C C . GLU A 1 706 ? -32.009 3.956 32.029 1.00 92.38 706 GLU A C 1
ATOM 5602 O O . GLU A 1 706 ? -31.221 4.348 32.897 1.00 92.38 706 GLU A O 1
ATOM 5607 N N . VAL A 1 707 ? -32.416 4.733 31.025 1.00 92.75 707 VAL A N 1
ATOM 5608 C CA . VAL A 1 707 ? -32.066 6.154 30.893 1.00 92.75 707 VAL A CA 1
ATOM 5609 C C . VAL A 1 707 ? -33.288 7.005 31.219 1.00 92.75 707 VAL A C 1
ATOM 5611 O O . VAL A 1 707 ? -34.384 6.757 30.719 1.00 92.75 707 VAL A O 1
ATOM 5614 N N . ILE A 1 708 ? -33.102 8.020 32.057 1.00 89.81 708 ILE A N 1
ATOM 5615 C CA . ILE A 1 708 ? -34.124 9.014 32.376 1.00 89.81 708 ILE A CA 1
ATOM 5616 C C . ILE A 1 708 ? -33.867 10.259 31.527 1.00 89.81 708 ILE A C 1
ATOM 5618 O O . ILE A 1 708 ? -32.815 10.891 31.633 1.00 89.81 708 ILE A O 1
ATOM 5622 N N . GLU A 1 709 ? -34.851 10.608 30.706 1.00 83.56 709 GLU A N 1
ATOM 5623 C CA . GLU A 1 709 ? -34.855 11.789 29.850 1.00 83.56 709 GLU A CA 1
ATOM 5624 C C . GLU A 1 709 ? -35.640 12.909 30.547 1.00 83.56 709 GLU A C 1
ATOM 5626 O O . GLU A 1 709 ? -36.865 12.850 30.673 1.00 83.56 709 GLU A O 1
ATOM 5631 N N . SER A 1 710 ? -34.921 13.908 31.061 1.00 73.69 710 SER A N 1
ATOM 5632 C CA . SER A 1 710 ? -35.510 15.108 31.672 1.00 73.69 710 SER A CA 1
ATOM 5633 C C . SER A 1 710 ? -35.626 16.273 30.687 1.00 73.69 710 SER A C 1
ATOM 5635 O O . SER A 1 710 ? -36.595 17.024 30.711 1.00 73.69 710 SER A O 1
ATOM 5637 N N . SER A 1 711 ? -34.676 16.347 29.758 1.00 72.50 711 SER A N 1
ATOM 5638 C CA . SER A 1 711 ? -34.638 17.205 28.576 1.00 72.50 711 SER A CA 1
ATOM 5639 C C . SER A 1 711 ? -34.239 16.356 27.367 1.00 72.50 711 SER A C 1
ATOM 5641 O O . SER A 1 711 ? -33.701 15.264 27.549 1.00 72.50 711 SER A O 1
ATOM 5643 N N . GLU A 1 712 ? -34.520 16.822 26.147 1.00 80.44 712 GLU A N 1
ATOM 5644 C CA . GLU A 1 712 ? -34.244 16.065 24.918 1.00 80.44 712 GLU A CA 1
ATOM 5645 C C . GLU A 1 712 ? -32.779 15.592 24.870 1.00 80.44 712 GLU A C 1
ATOM 5647 O O . GLU A 1 712 ? -31.841 16.394 24.833 1.00 80.44 712 GLU A O 1
ATOM 5652 N N . LEU A 1 713 ? -32.578 14.270 24.888 1.00 83.56 713 LEU A N 1
ATOM 5653 C CA . LEU A 1 713 ? -31.264 13.663 24.726 1.00 83.56 713 LEU A CA 1
ATOM 5654 C C . LEU A 1 713 ? -30.716 14.041 23.356 1.00 83.56 713 LEU A C 1
ATOM 5656 O O . LEU A 1 713 ? -31.377 13.847 22.333 1.00 83.56 713 LEU A O 1
ATOM 5660 N N . ASN A 1 714 ? -29.466 14.505 23.327 1.00 87.19 714 ASN A N 1
ATOM 5661 C CA . ASN A 1 714 ? -28.793 14.745 22.060 1.00 87.19 714 ASN A CA 1
ATOM 5662 C C . ASN A 1 714 ? -28.730 13.445 21.213 1.00 87.19 714 ASN A C 1
ATOM 5664 O O . ASN A 1 714 ? -28.774 12.337 21.768 1.00 87.19 714 ASN A O 1
ATOM 5668 N N . PRO A 1 715 ? -28.608 13.556 19.876 1.00 88.88 715 PRO A N 1
ATOM 5669 C CA . PRO A 1 715 ? -28.662 12.394 18.987 1.00 88.88 715 PRO A CA 1
ATOM 5670 C C . PRO A 1 715 ? -27.644 11.294 19.316 1.00 88.88 715 PRO A C 1
ATOM 5672 O O . PRO A 1 715 ? -27.971 10.114 19.211 1.00 88.88 715 PRO A O 1
ATOM 5675 N N . LEU A 1 716 ? -26.435 11.657 19.764 1.00 89.00 716 LEU A N 1
ATOM 5676 C CA . LEU A 1 716 ? -25.394 10.693 20.134 1.00 89.00 716 LEU A CA 1
ATOM 5677 C C . LEU A 1 716 ? -25.791 9.865 21.363 1.00 89.00 716 LEU A C 1
ATOM 5679 O O . LEU A 1 716 ? -25.696 8.642 21.330 1.00 89.00 716 LEU A O 1
ATOM 5683 N N . ARG A 1 717 ? -26.276 10.506 22.432 1.00 90.88 717 ARG A N 1
ATOM 5684 C CA . ARG A 1 717 ? -26.720 9.818 23.655 1.00 90.88 717 ARG A CA 1
ATOM 5685 C C . ARG A 1 717 ? -27.922 8.925 23.398 1.00 90.88 717 ARG A C 1
ATOM 5687 O O . ARG A 1 717 ? -28.009 7.837 23.960 1.00 90.88 717 ARG A O 1
ATOM 5694 N N . ARG A 1 718 ? -28.837 9.367 22.533 1.00 90.56 718 ARG A N 1
ATOM 5695 C CA . ARG A 1 718 ? -29.960 8.542 22.081 1.00 90.56 718 ARG A CA 1
ATOM 5696 C C . ARG A 1 718 ? -29.454 7.302 21.338 1.00 90.56 718 ARG A C 1
ATOM 5698 O O . ARG A 1 718 ? -29.830 6.195 21.708 1.00 90.56 718 ARG A O 1
ATOM 5705 N N . ALA A 1 719 ? -28.525 7.469 20.395 1.00 90.00 719 ALA A N 1
ATOM 5706 C CA . ALA A 1 719 ? -27.896 6.353 19.689 1.00 90.00 719 ALA A CA 1
ATOM 5707 C C . ALA A 1 719 ? -27.125 5.403 20.631 1.00 90.00 719 ALA A C 1
ATOM 5709 O O . ALA A 1 719 ? -27.182 4.189 20.454 1.00 90.00 719 ALA A O 1
ATOM 5710 N N . GLN A 1 720 ? -26.444 5.922 21.659 1.00 93.44 720 GLN A N 1
ATOM 5711 C CA . GLN A 1 720 ? -25.749 5.115 22.673 1.00 93.44 720 GLN A CA 1
ATOM 5712 C C . GLN A 1 720 ? -26.725 4.340 23.575 1.00 93.44 720 GLN A C 1
ATOM 5714 O O . GLN A 1 720 ? -26.472 3.179 23.896 1.00 93.44 720 GLN A O 1
ATOM 5719 N N . ALA A 1 721 ? -27.858 4.942 23.955 1.00 92.25 721 ALA A N 1
ATOM 5720 C CA . ALA A 1 721 ? -28.915 4.255 24.696 1.00 92.25 721 ALA A CA 1
ATOM 5721 C C . ALA A 1 721 ? -29.548 3.126 23.867 1.00 92.25 721 ALA A C 1
ATOM 5723 O O . ALA A 1 721 ? -29.737 2.023 24.378 1.00 92.25 721 ALA A O 1
ATOM 5724 N N . GLU A 1 722 ? -29.812 3.377 22.582 1.00 91.88 722 GLU A N 1
ATOM 5725 C CA . GLU A 1 722 ? -30.290 2.366 21.632 1.00 91.88 722 GLU A CA 1
ATOM 5726 C C . GLU A 1 722 ? -29.266 1.237 21.445 1.00 91.88 722 GLU A C 1
ATOM 5728 O O . GLU A 1 722 ? -29.630 0.062 21.490 1.00 91.88 722 GLU A O 1
ATOM 5733 N N . ALA A 1 723 ? -27.979 1.572 21.303 1.00 91.62 723 ALA A N 1
ATOM 5734 C CA . ALA A 1 723 ? -26.894 0.599 21.178 1.00 91.62 723 ALA A CA 1
ATOM 5735 C C . ALA A 1 723 ? -26.771 -0.315 22.408 1.00 91.62 723 ALA A C 1
ATOM 5737 O O . ALA A 1 723 ? -26.521 -1.510 22.260 1.00 91.62 723 ALA A O 1
ATOM 5738 N N . ALA A 1 724 ? -27.003 0.235 23.603 1.00 91.69 724 ALA A N 1
ATOM 5739 C CA . ALA A 1 724 ? -27.043 -0.500 24.865 1.00 91.69 724 ALA A CA 1
ATOM 5740 C C . ALA A 1 724 ? -28.406 -1.177 25.146 1.00 91.69 724 ALA A C 1
ATOM 5742 O O . ALA A 1 724 ? -28.576 -1.792 26.198 1.00 91.69 724 ALA A O 1
ATOM 5743 N N . ASN A 1 725 ? -29.377 -1.082 24.224 1.00 91.88 725 ASN A N 1
ATOM 5744 C CA . ASN A 1 725 ? -30.740 -1.608 24.364 1.00 91.88 725 ASN A CA 1
ATOM 5745 C C . ASN A 1 725 ? -31.453 -1.128 25.647 1.00 91.88 725 ASN A C 1
ATOM 5747 O O . ASN A 1 725 ? -32.138 -1.894 26.332 1.00 91.88 725 ASN A O 1
ATOM 5751 N N . LEU A 1 726 ? -31.265 0.145 25.997 1.00 91.88 726 LEU A N 1
ATOM 5752 C CA . LEU A 1 726 ? -31.857 0.752 27.185 1.00 91.88 726 LEU A CA 1
ATOM 5753 C C . LEU A 1 726 ? -33.212 1.377 26.867 1.00 91.88 726 LEU A C 1
ATOM 5755 O O . LEU A 1 726 ? -33.388 2.052 25.854 1.00 91.88 726 LEU A O 1
ATOM 5759 N N . ALA A 1 727 ? -34.157 1.232 27.793 1.00 88.75 727 ALA A N 1
ATOM 5760 C CA . ALA A 1 727 ? -35.375 2.029 27.760 1.00 88.75 727 ALA A CA 1
ATOM 5761 C C . ALA A 1 727 ? -35.057 3.496 28.106 1.00 88.75 727 ALA A C 1
ATOM 5763 O O . ALA A 1 727 ? -34.332 3.765 29.069 1.00 88.75 727 ALA A O 1
ATOM 5764 N N . VAL A 1 728 ? -35.623 4.428 27.332 1.00 87.38 728 VAL A N 1
ATOM 5765 C CA . VAL A 1 728 ? -35.576 5.873 27.596 1.00 87.38 728 VAL A CA 1
ATOM 5766 C C . VAL A 1 728 ? -36.928 6.310 28.150 1.00 87.38 728 VAL A C 1
ATOM 5768 O O . VAL A 1 728 ? -37.953 6.177 27.480 1.00 87.38 728 VAL A O 1
ATOM 5771 N N . THR A 1 729 ? -36.934 6.826 29.375 1.00 84.44 729 THR A N 1
ATOM 5772 C CA . THR A 1 729 ? -38.153 7.211 30.092 1.00 84.44 729 THR A CA 1
ATOM 5773 C C . THR A 1 729 ? -38.221 8.727 30.260 1.00 84.44 729 THR A C 1
ATOM 5775 O O . THR A 1 729 ? -37.377 9.306 30.943 1.00 84.44 729 THR A O 1
ATOM 5778 N N . VAL A 1 730 ? -39.245 9.366 29.680 1.00 78.56 730 VAL A N 1
ATOM 5779 C CA . VAL A 1 730 ? -39.453 10.826 29.737 1.00 78.56 730 VAL A CA 1
ATOM 5780 C C . VAL A 1 730 ? -40.112 11.248 31.051 1.00 78.56 730 VAL A C 1
ATOM 5782 O O . VAL A 1 730 ? -41.151 10.711 31.451 1.00 78.56 730 VAL A O 1
ATOM 5785 N N . LEU A 1 731 ? -39.551 12.263 31.706 1.00 65.94 731 LEU A N 1
ATOM 5786 C CA . LEU A 1 731 ? -40.140 12.901 32.884 1.00 65.94 731 LEU A CA 1
ATOM 5787 C C . LEU A 1 731 ? -41.358 13.755 32.497 1.00 65.94 731 LEU A C 1
ATOM 5789 O O . LEU A 1 731 ? -41.238 14.912 32.117 1.00 65.94 731 LEU A O 1
ATOM 5793 N N . GLY A 1 732 ? -42.559 13.173 32.595 1.00 54.88 732 GLY A N 1
ATOM 5794 C CA . GLY A 1 732 ? -43.833 13.891 32.416 1.00 54.88 732 GLY A CA 1
ATOM 5795 C C . GLY A 1 732 ? -44.988 13.012 31.933 1.00 54.88 732 GLY A C 1
ATOM 5796 O O . GLY A 1 732 ? -46.129 13.187 32.360 1.00 54.88 732 GLY A O 1
ATOM 5797 N N . SER A 1 733 ? -44.698 11.990 31.127 1.00 40.91 733 SER A N 1
ATOM 5798 C CA . SER A 1 733 ? -45.610 10.867 30.900 1.00 40.91 733 SER A CA 1
ATOM 5799 C C . SER A 1 733 ? -45.430 9.888 32.052 1.00 40.91 733 SER A C 1
ATOM 5801 O O . SER A 1 733 ? -44.317 9.419 32.276 1.00 40.91 733 SER A O 1
ATOM 5803 N N . GLY A 1 734 ? -46.485 9.635 32.829 1.00 36.84 734 GLY A N 1
ATOM 5804 C CA . GLY A 1 734 ? -46.416 8.828 34.046 1.00 36.84 734 GLY A CA 1
ATOM 5805 C C . GLY A 1 734 ? -45.517 7.599 33.900 1.00 36.84 734 GLY A C 1
ATOM 5806 O O . GLY A 1 734 ? -45.643 6.853 32.933 1.00 36.84 734 GLY A O 1
ATOM 5807 N N . LEU A 1 735 ? -44.640 7.391 34.885 1.00 42.47 735 LEU A N 1
ATOM 5808 C CA . LEU A 1 735 ? -43.899 6.153 35.126 1.00 42.47 735 LEU A CA 1
ATOM 5809 C C . LEU A 1 735 ? -44.899 5.002 35.377 1.00 42.47 735 LEU A C 1
ATOM 5811 O O . LEU A 1 735 ? -45.025 4.505 36.496 1.00 42.47 735 LEU A O 1
ATOM 5815 N N . GLN A 1 736 ? -45.671 4.622 34.360 1.00 32.16 736 GLN A N 1
ATOM 5816 C CA . GLN A 1 736 ? -46.569 3.484 34.384 1.00 32.16 736 GLN A CA 1
ATOM 5817 C C . GLN A 1 736 ? -45.746 2.197 34.336 1.00 32.16 736 GLN A C 1
ATOM 5819 O O . GLN A 1 736 ? -44.631 2.151 33.818 1.00 32.16 736 GLN A O 1
ATOM 5824 N N . LYS A 1 737 ? -46.305 1.177 34.990 1.00 30.77 737 LYS A N 1
ATOM 5825 C CA . LYS A 1 737 ? -45.756 -0.170 35.162 1.00 30.77 737 LYS A CA 1
ATOM 5826 C C . LYS A 1 737 ? -45.163 -0.732 33.860 1.00 30.77 737 LYS A C 1
ATOM 5828 O O . LYS A 1 737 ? -45.700 -0.431 32.795 1.00 30.77 737 LYS A O 1
ATOM 5833 N N . PRO A 1 738 ? -44.150 -1.618 33.932 1.00 34.00 738 PRO A N 1
ATOM 5834 C CA . PRO A 1 738 ? -43.815 -2.438 32.776 1.00 34.00 738 PRO A CA 1
ATOM 5835 C C . PRO A 1 738 ? -45.082 -3.169 32.319 1.00 34.00 738 PRO A C 1
ATOM 5837 O O . PRO A 1 738 ? -45.823 -3.712 33.143 1.00 34.00 738 PRO A O 1
ATOM 5840 N N . ALA A 1 739 ? -45.357 -3.119 31.018 1.00 30.67 739 ALA A N 1
ATOM 5841 C CA . ALA A 1 739 ? -46.455 -3.851 30.421 1.00 30.67 739 ALA A CA 1
ATOM 5842 C C . ALA A 1 739 ? -46.200 -5.355 30.593 1.00 30.67 739 ALA A C 1
ATOM 5844 O O . ALA A 1 739 ? -45.290 -5.923 29.991 1.00 30.67 739 ALA A O 1
ATOM 5845 N N . GLU A 1 740 ? -47.026 -6.006 31.409 1.00 37.44 740 GLU A N 1
ATOM 5846 C CA . GLU A 1 740 ? -47.361 -7.410 31.203 1.00 37.44 740 GLU A CA 1
ATOM 5847 C C . GLU A 1 740 ? -48.030 -7.503 29.828 1.00 37.44 740 GLU A C 1
ATOM 5849 O O . GLU A 1 740 ? -49.158 -7.049 29.664 1.00 37.44 740 GLU A O 1
ATOM 5854 N N . ASN A 1 741 ? -47.277 -7.961 28.825 1.00 29.98 741 ASN A N 1
ATOM 5855 C CA . ASN A 1 741 ? -47.726 -8.740 27.664 1.00 29.98 741 ASN A CA 1
ATOM 5856 C C . ASN A 1 741 ? -46.537 -8.938 26.712 1.00 29.98 741 ASN A C 1
ATOM 5858 O O . ASN A 1 741 ? -46.420 -8.316 25.659 1.00 29.98 741 ASN A O 1
ATOM 5862 N N . LEU A 1 742 ? -45.642 -9.843 27.106 1.00 28.00 742 LEU A N 1
ATOM 5863 C CA . LEU A 1 742 ? -44.763 -10.542 26.177 1.00 28.00 742 LEU A CA 1
ATOM 5864 C C . LEU A 1 742 ? -45.610 -11.570 25.423 1.00 28.00 742 LEU A C 1
ATOM 5866 O O . LEU A 1 742 ? -45.896 -12.632 25.961 1.00 28.00 742 LEU A O 1
ATOM 5870 N N . THR A 1 743 ? -45.990 -11.250 24.188 1.00 25.03 743 THR A N 1
ATOM 5871 C CA . THR A 1 743 ? -46.266 -12.244 23.136 1.00 25.03 743 THR A CA 1
ATOM 5872 C C . THR A 1 743 ? -46.294 -11.546 21.783 1.00 25.03 743 THR A C 1
ATOM 5874 O O . THR A 1 743 ? -47.291 -10.896 21.494 1.00 25.03 743 THR A O 1
ATOM 5877 N N . ILE A 1 744 ? -45.229 -11.704 20.981 1.00 22.73 744 ILE A N 1
ATOM 5878 C CA . ILE A 1 744 ? -45.265 -12.281 19.620 1.00 22.73 744 ILE A CA 1
ATOM 5879 C C . ILE A 1 744 ? -43.920 -13.002 19.370 1.00 22.73 744 ILE A C 1
ATOM 5881 O O . ILE A 1 744 ? -42.866 -12.385 19.315 1.00 22.73 744 ILE A O 1
ATOM 5885 N N . GLU A 1 745 ? -44.044 -14.327 19.321 1.00 24.89 745 GLU A N 1
ATOM 5886 C CA . GLU A 1 745 ? -43.345 -15.423 18.623 1.00 24.89 745 GLU A CA 1
ATOM 5887 C C . GLU A 1 745 ? -42.091 -15.253 17.710 1.00 24.89 745 GLU A C 1
ATOM 5889 O O . GLU A 1 745 ? -41.741 -14.162 17.271 1.00 24.89 745 GLU A O 1
ATOM 5894 N N . PRO A 1 746 ? -41.386 -16.379 17.422 1.00 25.41 746 PRO A N 1
ATOM 5895 C CA . PRO A 1 746 ? -39.933 -16.453 17.273 1.00 25.41 746 PRO A CA 1
ATOM 5896 C C . PRO A 1 746 ? -39.434 -16.578 15.825 1.00 25.41 746 PRO A C 1
ATOM 5898 O O . PRO A 1 746 ? -40.093 -17.152 14.957 1.00 25.41 746 PRO A O 1
ATOM 5901 N N . LEU A 1 747 ? -38.174 -16.192 15.604 1.00 23.23 747 LEU A N 1
ATOM 5902 C CA . LEU A 1 747 ? -37.373 -16.686 14.485 1.00 23.23 747 LEU A CA 1
ATOM 5903 C C . LEU A 1 747 ? -36.443 -17.804 14.980 1.00 23.23 747 LEU A C 1
ATOM 5905 O O . LEU A 1 747 ? -35.565 -17.580 15.806 1.00 23.23 747 LEU A O 1
ATOM 5909 N N . TYR A 1 748 ? -36.668 -18.989 14.403 1.00 22.44 748 TYR A N 1
ATOM 5910 C CA . TYR A 1 748 ? -35.938 -20.261 14.506 1.00 22.44 748 TYR A CA 1
ATOM 5911 C C . TYR A 1 748 ? -36.350 -21.237 15.619 1.00 22.44 748 TYR A C 1
ATOM 5913 O O . TYR A 1 748 ? -35.825 -21.265 16.727 1.00 22.44 748 TYR A O 1
ATOM 5921 N N . SER A 1 749 ? -37.256 -22.145 15.232 1.00 24.19 749 SER A N 1
ATOM 5922 C CA . SER A 1 749 ? -37.448 -23.446 15.871 1.00 24.19 749 SER A CA 1
ATOM 5923 C C . SER A 1 749 ? -36.655 -24.545 15.152 1.00 24.19 749 SER A C 1
ATOM 5925 O O . SER A 1 749 ? -36.520 -24.518 13.926 1.00 24.19 749 SER A O 1
ATOM 5927 N N . ARG A 1 750 ? -36.247 -25.539 15.960 1.00 24.55 750 ARG A N 1
ATOM 5928 C CA . ARG A 1 750 ? -35.921 -26.968 15.716 1.00 24.55 750 ARG A CA 1
ATOM 5929 C C . ARG A 1 750 ? -34.547 -27.305 16.319 1.00 24.55 750 ARG A C 1
ATOM 5931 O O . ARG A 1 750 ? -33.565 -26.693 15.945 1.00 24.55 750 ARG A O 1
ATOM 5938 N N . LYS A 1 751 ? -34.379 -28.300 17.193 1.00 26.19 751 LYS A N 1
ATOM 5939 C CA . LYS A 1 751 ? -35.272 -29.340 17.732 1.00 26.19 751 LYS A CA 1
ATOM 5940 C C . LYS A 1 751 ? -34.556 -30.006 18.927 1.00 26.19 751 LYS A C 1
ATOM 5942 O O . LYS A 1 751 ? -33.369 -30.274 18.824 1.00 26.19 751 LYS A O 1
ATOM 5947 N N . SER A 1 752 ? -35.320 -30.278 19.990 1.00 23.50 752 SER A N 1
ATOM 5948 C CA . SER A 1 752 ? -35.298 -31.446 20.901 1.00 23.50 752 SER A CA 1
ATOM 5949 C C . SER A 1 752 ? -34.023 -32.309 21.016 1.00 23.50 752 SER A C 1
ATOM 5951 O O . SER A 1 752 ? -33.618 -32.913 20.026 1.00 23.50 752 SER A O 1
ATOM 5953 N N . ALA A 1 753 ? -33.593 -32.646 22.235 1.00 22.92 753 ALA A N 1
ATOM 5954 C CA . ALA A 1 753 ? -34.172 -33.736 23.037 1.00 22.92 753 ALA A CA 1
ATOM 5955 C C . ALA A 1 753 ? -33.301 -34.080 24.266 1.00 22.92 753 ALA A C 1
ATOM 5957 O O . ALA A 1 753 ? -32.077 -34.061 24.166 1.00 22.92 753 ALA A O 1
ATOM 5958 N N . ALA A 1 754 ? -34.008 -34.513 25.319 1.00 29.25 754 ALA A N 1
ATOM 5959 C CA . ALA A 1 754 ? -33.582 -35.083 26.605 1.00 29.25 754 ALA A CA 1
ATOM 5960 C C . ALA A 1 754 ? -33.049 -34.104 27.659 1.00 29.25 754 ALA A C 1
ATOM 5962 O O . ALA A 1 754 ? -31.892 -33.649 27.548 1.00 29.25 754 ALA A O 1
#